Protein AF-0000000076369998 (afdb_homodimer)

InterPro domains:
  IPR001611 Leucine-rich repeat [PF00560] (12-32)
  IPR001611 Leucine-rich repeat [PF13855] (35-92)
  IPR001611 Leucine-rich repeat [PS51450] (81-103)
  IPR001611 Leucine-rich repeat [PS51450] (104-125)
  IPR003591 Leucine-rich repeat, typical subtype [SM00369] (11-32)
  IPR003591 Leucine-rich repeat, typical subtype [SM00369] (33-55)
  IPR003591 Leucine-rich repeat, typical subtype [SM00369] (56-78)
  IPR003591 Leucine-rich repeat, typical subtype [SM00369] (79-99)
  IPR003591 Leucine-rich repeat, typical subtype [SM00369] (102-125)
  IPR003591 Leucine-rich repeat, typical subtype [SM00369] (129-147)
  IPR032675 Leucine-rich repeat domain superfamily [G3DSA:3.80.10.10] (1-90)
  IPR032675 Leucine-rich repeat domain superfamily [G3DSA:3.80.10.10] (91-197)
  IPR050216 Leucine-rich repeat domain-containing protein [PTHR48051] (2-185)

Radius of gyration: 27.86 Å; Cα contacts (8 Å, |Δi|>4): 1119; chains: 2; bounding box: 58×78×45 Å

Nearest PDB structures (foldseek):
  7yjw-assembly1_B  TM=8.479E-01  e=1.375E-09  Leptospira santarosai serovar Shermani str. LT 821
  7txh-assembly2_E  TM=7.231E-01  e=2.814E-10  Homo sapiens
  4u06-assembly1_A  TM=6.374E-01  e=7.719E-12  Leptospira interrogans serovar Copenhageni str. Fiocruz L1-130
  8f7d-assembly1_A  TM=8.277E-01  e=9.226E-09  Mus musculus
  8f79-assembly1_A  TM=8.277E-01  e=9.226E-09  Mus musculus

Solvent-accessible surface area (backbone atoms only — not comparable to full-atom values): 19152 Å² total; per-residue (Å²): 101,62,43,68,56,54,47,53,45,26,58,57,32,30,33,42,36,49,33,63,25,78,41,55,60,55,55,59,67,60,28,61,29,39,47,20,30,33,42,33,44,26,44,29,47,25,45,50,57,44,59,36,57,25,51,23,49,50,24,27,33,41,34,45,26,42,30,46,27,46,58,76,38,76,30,59,24,51,23,56,43,26,28,36,41,34,43,26,37,30,49,28,41,64,63,67,68,41,54,41,56,20,70,50,24,35,40,39,33,47,22,42,27,47,27,34,45,43,56,61,63,45,22,53,26,35,30,31,29,45,32,41,26,40,27,47,37,66,40,48,38,61,36,46,26,57,10,70,48,26,30,35,43,32,48,23,38,21,68,30,53,66,86,39,56,46,51,42,50,31,61,58,37,55,42,35,39,78,42,57,58,65,32,67,56,56,70,72,60,54,66,69,39,73,33,34,67,57,26,48,52,40,28,52,55,52,49,59,68,74,95,102,61,42,68,56,54,47,53,46,26,59,57,32,29,33,42,36,49,34,63,25,80,39,56,62,58,53,59,67,61,28,60,29,40,46,21,29,32,42,32,44,28,44,28,48,26,45,51,56,45,58,35,56,25,52,22,49,48,22,28,34,41,33,44,26,40,29,47,26,47,58,77,39,77,29,58,23,50,24,57,43,25,27,35,40,35,42,26,38,28,48,28,40,63,62,67,69,40,54,40,56,20,70,48,25,37,41,39,33,48,22,41,26,47,27,33,45,43,55,61,63,45,23,54,26,35,30,30,30,44,32,42,26,40,26,46,38,66,42,48,37,60,36,48,28,56,10,72,50,27,30,34,41,32,48,23,37,20,67,30,53,68,84,41,55,45,52,42,50,31,60,57,39,56,42,34,40,78,42,56,58,67,32,67,58,57,71,70,63,54,64,70,39,72,34,32,68,56,26,48,51,40,27,52,56,51,52,58,68,74,96

Sequence (422 aa):
QFPEDVARLAASLRTMDLSNNKLHMLPPVIGSFTALKSLALNSNKLVSLPEELGRLQKLETLQVNSNSLRELPAALGDLSALRSLGLSGNRISDFPLQLCRLRHLAVVDLSRNQIRRIPDEVGQLQAIELNLNQNQISQVSAQICQSERLKVLRLEENCMELSMIPVSILTQSHISLLALEGNLFEMKALQELEGYEQYMERFTATKKKFAQFPEDVARLAASLRTMDLSNNKLHMLPPVIGSFTALKSLALNSNKLVSLPEELGRLQKLETLQVNSNSLRELPAALGDLSALRSLGLSGNRISDFPLQLCRLRHLAVVDLSRNQIRRIPDEVGQLQAIELNLNQNQISQVSAQICQSERLKVLRLEENCMELSMIPVSILTQSHISLLALEGNLFEMKALQELEGYEQYMERFTATKKKFA

Structure (mmCIF, N/CA/C/O backbone):
data_AF-0000000076369998-model_v1
#
loop_
_entity.id
_entity.type
_entity.pdbx_description
1 polymer 'Leucine rich repeat containing 57'
#
loop_
_atom_site.group_PDB
_atom_site.id
_atom_site.type_symbol
_atom_site.label_atom_id
_atom_site.label_alt_id
_atom_site.label_comp_id
_atom_site.label_asym_id
_atom_site.label_entity_id
_atom_site.label_seq_id
_atom_site.pdbx_PDB_ins_code
_atom_site.Cartn_x
_atom_site.Cartn_y
_atom_site.Cartn_z
_atom_site.occupancy
_atom_site.B_iso_or_equiv
_atom_site.auth_seq_id
_atom_site.auth_comp_id
_atom_site.auth_asym_id
_atom_site.auth_atom_id
_atom_site.pdbx_PDB_model_num
ATOM 1 N N . GLN A 1 1 ? 29.281 4.613 3.629 1 42.59 1 GLN A N 1
ATOM 2 C CA . GLN A 1 1 ? 29 4.492 2.201 1 42.59 1 GLN A CA 1
ATOM 3 C C . GLN A 1 1 ? 27.891 3.494 1.943 1 42.59 1 GLN A C 1
ATOM 5 O O . GLN A 1 1 ? 27.797 2.461 2.611 1 42.59 1 GLN A O 1
ATOM 10 N N . PHE A 1 2 ? 26.719 3.924 1.353 1 53.34 2 PHE A N 1
ATOM 11 C CA . PHE A 1 2 ? 25.656 3.004 0.957 1 53.34 2 PHE A CA 1
ATOM 12 C C . PHE A 1 2 ? 26.219 1.871 0.103 1 53.34 2 PHE A C 1
ATOM 14 O O . PHE A 1 2 ? 27.094 2.092 -0.734 1 53.34 2 PHE A O 1
ATOM 21 N N . PRO A 1 3 ? 25.953 0.66 0.613 1 60.53 3 PRO A N 1
ATOM 22 C CA . PRO A 1 3 ? 26.266 -0.292 -0.454 1 60.53 3 PRO A CA 1
ATOM 23 C C . PRO A 1 3 ? 25.797 0.178 -1.826 1 60.53 3 PRO A C 1
ATOM 25 O O . PRO A 1 3 ? 24.75 0.832 -1.933 1 60.53 3 PRO A O 1
ATOM 28 N N . GLU A 1 4 ? 26.734 0.189 -2.746 1 66.44 4 GLU A N 1
ATOM 29 C CA . GLU A 1 4 ? 26.5 0.646 -4.113 1 66.44 4 GLU A CA 1
ATOM 30 C C . GLU A 1 4 ? 25.109 0.232 -4.602 1 66.44 4 GLU A C 1
ATOM 32 O O . GLU A 1 4 ? 24.438 0.996 -5.297 1 66.44 4 GLU A O 1
ATOM 37 N N . ASP A 1 5 ? 24.656 -0.845 -4.062 1 71.88 5 ASP A N 1
ATOM 38 C CA . ASP A 1 5 ? 23.375 -1.383 -4.52 1 71.88 5 ASP A CA 1
ATOM 39 C C . ASP A 1 5 ? 22.219 -0.573 -3.967 1 71.88 5 ASP A C 1
ATOM 41 O O . ASP A 1 5 ? 21.25 -0.288 -4.688 1 71.88 5 ASP A O 1
ATOM 45 N N . VAL A 1 6 ? 22.406 -0.139 -2.779 1 71.06 6 VAL A N 1
ATOM 46 C CA . VAL A 1 6 ? 21.328 0.63 -2.16 1 71.06 6 VAL A CA 1
ATOM 47 C C . VAL A 1 6 ? 21.281 2.031 -2.768 1 71.06 6 VAL A C 1
ATOM 49 O O . VAL A 1 6 ? 20.203 2.58 -2.986 1 71.06 6 VAL A O 1
ATOM 52 N N . ALA A 1 7 ? 22.5 2.457 -3.041 1 72.94 7 ALA A N 1
ATOM 53 C CA . ALA A 1 7 ? 22.578 3.779 -3.658 1 72.94 7 ALA A CA 1
ATOM 54 C C . ALA A 1 7 ? 21.875 3.795 -5.016 1 72.94 7 ALA A C 1
ATOM 56 O O . ALA A 1 7 ? 21.172 4.754 -5.344 1 72.94 7 ALA A O 1
ATOM 57 N N . ARG A 1 8 ? 22.109 2.773 -5.75 1 76.25 8 ARG A N 1
ATOM 58 C CA . ARG A 1 8 ? 21.469 2.672 -7.059 1 76.25 8 ARG A CA 1
ATOM 59 C C . ARG A 1 8 ? 19.953 2.586 -6.918 1 76.25 8 ARG A C 1
ATOM 61 O O . ARG A 1 8 ? 19.219 3.205 -7.688 1 76.25 8 ARG A O 1
ATOM 68 N N . LEU A 1 9 ? 19.562 1.859 -5.973 1 78.62 9 LEU A N 1
ATOM 69 C CA . LEU A 1 9 ? 18.125 1.753 -5.703 1 78.62 9 LEU A CA 1
ATOM 70 C C . LEU A 1 9 ? 17.547 3.107 -5.312 1 78.62 9 LEU A C 1
ATOM 72 O O . LEU A 1 9 ? 16.5 3.51 -5.824 1 78.62 9 LEU A O 1
ATOM 76 N N . ALA A 1 10 ? 18.297 3.742 -4.484 1 80.06 10 ALA A N 1
ATOM 77 C CA . ALA A 1 10 ? 17.859 5.051 -4 1 80.06 10 ALA A CA 1
ATOM 78 C C . ALA A 1 10 ? 17.672 6.023 -5.156 1 80.06 10 ALA A C 1
ATOM 80 O O . ALA A 1 10 ? 16.734 6.82 -5.152 1 80.06 10 ALA A O 1
ATOM 81 N N . ALA A 1 11 ? 18.531 5.887 -6.09 1 82.62 11 ALA A N 1
ATOM 82 C CA . ALA A 1 11 ? 18.5 6.816 -7.219 1 82.62 11 ALA A CA 1
ATOM 83 C C . ALA A 1 11 ? 17.312 6.527 -8.141 1 82.62 11 ALA A C 1
ATOM 85 O O . ALA A 1 11 ? 16.891 7.395 -8.898 1 82.62 11 ALA A O 1
ATOM 86 N N . SER A 1 12 ? 16.766 5.359 -7.996 1 84.88 12 SER A N 1
ATOM 87 C CA . SER A 1 12 ? 15.758 4.973 -8.969 1 84.88 12 SER A CA 1
ATOM 88 C C . SER A 1 12 ? 14.375 4.871 -8.328 1 84.88 12 SER A C 1
ATOM 90 O O . SER A 1 12 ? 13.359 4.824 -9.023 1 84.88 12 SER A O 1
ATOM 92 N N . LEU A 1 13 ? 14.289 4.949 -7.062 1 91 13 LEU A N 1
ATOM 93 C CA . LEU A 1 13 ? 13.023 4.73 -6.375 1 91 13 LEU A CA 1
ATOM 94 C C . LEU A 1 13 ? 12.133 5.965 -6.469 1 91 13 LEU A C 1
ATOM 96 O O . LEU A 1 13 ? 12.547 7.066 -6.117 1 91 13 LEU A O 1
ATOM 100 N N . ARG A 1 14 ? 10.922 5.738 -6.922 1 95.44 14 ARG A N 1
ATOM 101 C CA . ARG A 1 14 ? 9.953 6.82 -7.055 1 95.44 14 ARG A CA 1
ATOM 102 C C . ARG A 1 14 ? 8.914 6.766 -5.938 1 95.44 14 ARG A C 1
ATOM 104 O O . ARG A 1 14 ? 8.391 7.797 -5.516 1 95.44 14 ARG A O 1
ATOM 111 N N . THR A 1 15 ? 8.633 5.586 -5.539 1 96.31 15 THR A N 1
ATOM 112 C CA . THR A 1 15 ? 7.656 5.406 -4.469 1 96.31 15 THR A CA 1
ATOM 113 C C . THR A 1 15 ? 8.203 4.477 -3.391 1 96.31 15 THR A C 1
ATOM 115 O O . THR A 1 15 ? 8.898 3.502 -3.695 1 96.31 15 THR A O 1
ATOM 118 N N . MET A 1 16 ? 7.867 4.754 -2.148 1 93.94 16 MET A N 1
ATOM 119 C CA . MET A 1 16 ? 8.266 3.932 -1.011 1 93.94 16 MET A CA 1
ATOM 120 C C . MET A 1 16 ? 7.215 3.971 0.091 1 93.94 16 ME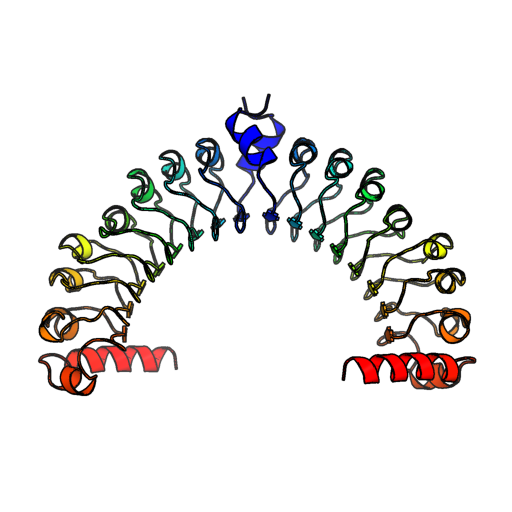T A C 1
ATOM 122 O O . MET A 1 16 ? 6.738 5.043 0.46 1 93.94 16 MET A O 1
ATOM 126 N N . ASP A 1 17 ? 6.809 2.832 0.538 1 96.19 17 ASP A N 1
ATOM 127 C CA . ASP A 1 17 ? 5.875 2.725 1.654 1 96.19 17 ASP A CA 1
ATOM 128 C C . ASP A 1 17 ? 6.469 1.894 2.789 1 96.19 17 ASP A C 1
ATOM 130 O O . ASP A 1 17 ? 6.691 0.69 2.635 1 96.19 17 ASP A O 1
ATOM 134 N N . LEU A 1 18 ? 6.742 2.559 3.871 1 95.31 18 LEU A N 1
ATOM 135 C CA . LEU A 1 18 ? 7.281 1.927 5.07 1 95.31 18 LEU A CA 1
ATOM 136 C C . LEU A 1 18 ? 6.293 2.025 6.227 1 95.31 18 LEU A C 1
ATOM 138 O O . LEU A 1 18 ? 6.695 2.189 7.379 1 95.31 18 LEU A O 1
ATOM 142 N N . SER A 1 19 ? 5.074 1.971 5.902 1 96.62 19 SER A N 1
ATOM 143 C CA . SER A 1 19 ? 4.023 2.053 6.91 1 96.62 19 SER A CA 1
ATOM 144 C C . SER A 1 19 ? 3.951 0.774 7.738 1 96.62 19 SER A C 1
ATOM 146 O O . SER A 1 19 ? 4.441 -0.275 7.316 1 96.62 19 SER A O 1
ATOM 148 N N . ASN A 1 20 ? 3.248 0.887 8.875 1 96.06 20 ASN A N 1
ATOM 149 C CA . ASN A 1 20 ? 2.961 -0.234 9.766 1 96.06 20 ASN A CA 1
ATOM 150 C C . ASN A 1 20 ? 4.238 -0.935 10.219 1 96.06 20 ASN A C 1
ATOM 152 O O . ASN A 1 20 ? 4.34 -2.16 10.141 1 96.06 20 ASN A O 1
ATOM 156 N N . ASN A 1 21 ? 5.098 -0.025 10.555 1 92.94 21 ASN A N 1
ATOM 157 C CA . ASN A 1 21 ? 6.32 -0.489 11.203 1 92.94 21 ASN A CA 1
ATOM 158 C C . ASN A 1 21 ? 6.469 0.102 12.602 1 92.94 21 ASN A C 1
ATOM 160 O O . ASN A 1 21 ? 5.598 0.835 13.07 1 92.94 21 ASN A O 1
ATOM 164 N N . LYS A 1 22 ? 7.195 -0.165 13.445 1 91.56 22 LYS A N 1
ATOM 165 C CA . LYS A 1 22 ? 7.465 0.376 14.781 1 91.56 22 LYS A CA 1
ATOM 166 C C . LYS A 1 22 ? 8.703 1.271 14.766 1 91.56 22 LYS A C 1
ATOM 168 O O . LYS A 1 22 ? 9.539 1.197 15.672 1 91.56 22 LYS A O 1
ATOM 173 N N . LEU A 1 23 ? 8.711 2.082 13.664 1 92.38 23 LEU A N 1
ATOM 174 C CA . LEU A 1 23 ? 9.859 2.967 13.555 1 92.38 23 LEU A CA 1
ATOM 175 C C . LEU A 1 23 ? 9.781 4.102 14.562 1 92.38 23 LEU A C 1
ATOM 177 O O . LEU A 1 23 ? 8.734 4.754 14.688 1 92.38 23 LEU A O 1
ATOM 181 N N . HIS A 1 24 ? 10.82 4.34 15.25 1 92.94 24 HIS A N 1
ATOM 182 C CA . HIS A 1 24 ? 10.875 5.453 16.188 1 92.94 24 HIS A CA 1
ATOM 183 C C . HIS A 1 24 ? 11.508 6.684 15.562 1 92.94 24 HIS A C 1
ATOM 185 O O . HIS A 1 24 ? 11.312 7.805 16.047 1 92.94 24 HIS A O 1
ATOM 191 N N . MET A 1 25 ? 12.258 6.355 14.555 1 91.44 25 MET A N 1
ATOM 192 C CA . MET A 1 25 ? 12.906 7.445 13.836 1 91.44 25 MET A CA 1
ATOM 193 C C . MET A 1 25 ? 13.086 7.094 12.359 1 91.44 25 MET A C 1
ATOM 195 O O . MET A 1 25 ? 13.148 5.914 12.008 1 91.44 25 MET A O 1
ATOM 199 N N . LEU A 1 26 ? 13.086 8.078 11.57 1 92.31 26 LEU A N 1
ATOM 200 C CA . LEU A 1 26 ? 13.461 7.93 10.164 1 92.31 26 LEU A CA 1
ATOM 201 C C . LEU A 1 26 ? 14.922 8.312 9.953 1 92.31 26 LEU A C 1
ATOM 203 O O . LEU A 1 26 ? 15.312 9.453 10.203 1 92.31 26 LEU A O 1
ATOM 207 N N . PRO A 1 27 ? 15.672 7.426 9.469 1 88.25 27 PRO A N 1
ATOM 208 C CA . PRO A 1 27 ? 17.109 7.711 9.32 1 88.25 27 PRO A CA 1
ATOM 209 C C . PRO A 1 27 ? 17.375 8.812 8.297 1 88.25 27 PRO A C 1
ATOM 211 O O . PRO A 1 27 ? 16.688 8.906 7.289 1 88.25 27 PRO A O 1
ATOM 214 N N . PRO A 1 28 ? 18.469 9.617 8.57 1 90.38 28 PRO A N 1
ATOM 215 C CA . PRO A 1 28 ? 18.797 10.727 7.676 1 90.38 28 PRO A CA 1
ATOM 216 C C . PRO A 1 28 ? 19.078 10.266 6.246 1 90.38 28 PRO A C 1
ATOM 218 O O . PRO A 1 28 ? 19.031 11.07 5.312 1 90.38 28 PRO A O 1
ATOM 221 N N . VAL A 1 29 ? 19.312 9 6.07 1 85.69 29 VAL A N 1
ATOM 222 C CA . VAL A 1 29 ? 19.641 8.453 4.766 1 85.69 29 VAL A CA 1
ATOM 223 C C . VAL A 1 29 ? 18.469 8.625 3.812 1 85.69 29 VAL A C 1
ATOM 225 O O . VAL A 1 29 ? 18.625 8.539 2.592 1 85.69 29 VAL A O 1
ATOM 228 N N . ILE A 1 30 ? 17.312 8.875 4.336 1 90.38 30 ILE A N 1
ATOM 229 C CA . ILE A 1 30 ? 16.141 9.07 3.51 1 90.38 30 ILE A CA 1
ATOM 230 C C . ILE A 1 30 ? 16.375 10.203 2.516 1 90.38 30 ILE A C 1
ATOM 232 O O . ILE A 1 30 ? 15.844 10.195 1.405 1 90.38 30 ILE A O 1
ATOM 236 N N . GLY A 1 31 ? 17.25 11.164 2.93 1 91.94 31 GLY A N 1
ATOM 237 C CA . GLY A 1 31 ? 17.562 12.305 2.084 1 91.94 31 GLY A CA 1
ATOM 238 C C . GLY A 1 31 ? 18.297 11.914 0.813 1 91.94 31 GLY A C 1
ATOM 239 O O . GLY A 1 31 ? 18.391 12.719 -0.12 1 91.94 31 GLY A O 1
ATOM 240 N N . SER A 1 32 ? 18.781 10.664 0.739 1 88.44 32 SER A N 1
ATOM 241 C CA . SER A 1 32 ? 19.516 10.195 -0.432 1 88.44 32 SER A CA 1
ATOM 242 C C . SER A 1 32 ? 18.562 9.703 -1.518 1 88.44 32 SER A C 1
ATOM 244 O O . SER A 1 32 ? 18.969 9.484 -2.66 1 88.44 32 SER A O 1
ATOM 246 N N . PHE A 1 33 ? 17.312 9.578 -1.206 1 91 33 PHE A N 1
ATOM 247 C CA . PHE A 1 33 ? 16.328 9.086 -2.164 1 91 33 PHE A CA 1
ATOM 248 C C . PHE A 1 33 ? 15.703 10.242 -2.932 1 91 33 PHE A C 1
ATOM 250 O O . PHE A 1 33 ? 14.492 10.445 -2.863 1 91 33 PHE A O 1
ATOM 257 N N . THR A 1 34 ? 16.531 10.914 -3.666 1 93.56 34 THR A N 1
ATOM 258 C CA . THR A 1 34 ? 16.188 12.203 -4.25 1 93.56 34 THR A CA 1
ATOM 259 C C . THR A 1 34 ? 15.188 12.039 -5.387 1 93.56 34 THR A C 1
ATOM 261 O O . THR A 1 34 ? 14.57 13.016 -5.824 1 93.56 34 THR A O 1
ATOM 264 N N . ALA A 1 35 ? 14.992 10.812 -5.879 1 94.75 35 ALA A N 1
ATOM 265 C CA . ALA A 1 35 ? 14.07 10.578 -6.988 1 94.75 35 ALA A CA 1
ATOM 266 C C . ALA A 1 35 ? 12.664 10.266 -6.477 1 94.75 35 ALA A C 1
ATOM 268 O O . ALA A 1 35 ? 11.719 10.141 -7.262 1 94.75 35 ALA A O 1
ATOM 269 N N . LEU A 1 36 ? 12.438 10.195 -5.184 1 96 36 LEU A N 1
ATOM 270 C CA . LEU A 1 36 ? 11.164 9.797 -4.59 1 96 36 LEU A CA 1
ATOM 271 C C . LEU A 1 36 ? 10.07 10.805 -4.922 1 96 36 LEU A C 1
ATOM 273 O O . LEU A 1 36 ? 10.273 12.016 -4.797 1 96 36 LEU A O 1
ATOM 277 N N . LYS A 1 37 ? 9 10.297 -5.34 1 98.06 37 LYS A N 1
ATOM 278 C CA . LYS A 1 37 ? 7.816 11.109 -5.609 1 98.06 37 LYS A CA 1
ATOM 279 C C . LYS A 1 37 ? 6.746 10.898 -4.543 1 98.06 37 LYS A C 1
ATOM 281 O O . LYS A 1 37 ? 5.922 11.781 -4.293 1 98.06 37 LYS A O 1
ATOM 286 N N . SER A 1 38 ? 6.773 9.719 -3.998 1 98.62 38 SER A N 1
ATOM 287 C CA . SER A 1 38 ? 5.789 9.359 -2.98 1 98.62 38 SER A CA 1
ATOM 288 C C . SER A 1 38 ? 6.434 8.609 -1.825 1 98.62 38 SER A C 1
ATOM 290 O O . SER A 1 38 ? 7.168 7.641 -2.041 1 98.62 38 SER A O 1
ATOM 292 N N . LEU A 1 39 ? 6.172 9.023 -0.578 1 98 39 LEU A N 1
ATOM 293 C CA . LEU A 1 39 ? 6.691 8.391 0.631 1 98 39 LEU A CA 1
ATOM 294 C C . LEU A 1 39 ? 5.586 8.211 1.668 1 98 39 LEU A C 1
ATOM 296 O O . LEU A 1 39 ? 4.895 9.172 2.016 1 98 39 LEU A O 1
ATOM 300 N N . ALA A 1 40 ? 5.383 7.023 2.113 1 98.5 40 ALA A N 1
ATOM 301 C CA . ALA A 1 40 ? 4.406 6.742 3.162 1 98.5 40 ALA A CA 1
ATOM 302 C C . ALA A 1 40 ? 5.082 6.172 4.406 1 98.5 40 ALA A C 1
ATOM 304 O O . ALA A 1 40 ? 5.859 5.219 4.312 1 98.5 40 ALA A O 1
ATOM 305 N N . LEU A 1 41 ? 4.828 6.746 5.52 1 97.75 41 LEU A N 1
ATOM 306 C CA . LEU A 1 41 ? 5.375 6.352 6.812 1 97.75 41 LEU A CA 1
ATOM 307 C C . LEU A 1 41 ? 4.27 6.207 7.852 1 97.75 41 LEU A C 1
ATOM 309 O O . LEU A 1 41 ? 4.496 6.438 9.039 1 97.75 41 LEU A O 1
ATOM 313 N N . ASN A 1 42 ? 3.096 5.844 7.422 1 98.5 42 ASN A N 1
ATOM 314 C CA . ASN A 1 42 ? 1.947 5.789 8.32 1 98.5 42 ASN A CA 1
ATOM 315 C C . ASN A 1 42 ? 2.127 4.723 9.391 1 98.5 42 ASN A C 1
ATOM 317 O O . ASN A 1 42 ? 2.799 3.717 9.172 1 98.5 42 ASN A O 1
ATOM 321 N N . SER A 1 43 ? 1.423 4.938 10.539 1 98.31 43 SER A N 1
ATOM 322 C CA . SER A 1 43 ? 1.271 3.939 11.594 1 98.31 43 SER A CA 1
ATOM 323 C C . SER A 1 43 ? 2.627 3.424 12.062 1 98.31 43 SER A C 1
ATOM 325 O O . SER A 1 43 ? 2.865 2.215 12.086 1 98.31 43 SER A O 1
ATOM 327 N N . ASN A 1 44 ? 3.516 4.352 12.422 1 97.06 44 ASN A N 1
ATOM 328 C CA . ASN A 1 44 ? 4.777 4.105 13.102 1 97.06 44 ASN A CA 1
ATOM 329 C C . ASN A 1 44 ? 4.82 4.789 14.469 1 97.06 44 ASN A C 1
ATOM 331 O O . ASN A 1 44 ? 3.775 5.074 15.055 1 97.06 44 ASN A O 1
ATOM 335 N N . LYS A 1 45 ? 5.965 4.898 15.039 1 96.94 45 LYS A N 1
ATOM 336 C CA . LYS A 1 45 ? 6.141 5.559 16.328 1 96.94 45 LYS A CA 1
ATOM 337 C C . LYS A 1 45 ? 7.066 6.766 16.203 1 96.94 45 LYS A C 1
ATOM 339 O O . LYS A 1 45 ? 7.844 7.055 17.125 1 96.94 45 LYS A O 1
ATOM 344 N N . LEU A 1 46 ? 7.008 7.398 15.047 1 97.31 46 LEU A N 1
ATOM 345 C CA . LEU A 1 46 ? 7.902 8.516 14.773 1 97.31 46 LEU A CA 1
ATOM 346 C C . LEU A 1 46 ? 7.578 9.703 15.68 1 97.31 46 LEU A C 1
ATOM 348 O O . LEU A 1 46 ? 6.41 10.078 15.82 1 97.31 46 LEU A O 1
ATOM 352 N N . VAL A 1 47 ? 8.57 10.312 16.234 1 97.69 47 VAL A N 1
ATOM 353 C CA . VAL A 1 47 ? 8.375 11.477 17.094 1 97.69 47 VAL A CA 1
ATOM 354 C C . VAL A 1 47 ? 8.875 12.727 16.375 1 97.69 47 VAL A C 1
ATOM 356 O O . VAL A 1 47 ? 8.539 13.852 16.75 1 97.69 47 VAL A O 1
ATOM 359 N N . SER A 1 48 ? 9.703 12.477 15.398 1 96.88 48 SER A N 1
ATOM 360 C CA . SER A 1 48 ? 10.242 13.555 14.578 1 96.88 48 SER A CA 1
ATOM 361 C C . SER A 1 48 ? 10.641 13.055 13.188 1 96.88 48 SER A C 1
ATOM 363 O O . SER A 1 48 ? 10.695 11.852 12.953 1 96.88 48 SER A O 1
ATOM 365 N N . LEU A 1 49 ? 10.82 13.984 12.281 1 97.5 49 LEU A N 1
ATOM 366 C CA . LEU A 1 49 ? 11.359 13.703 10.961 1 97.5 49 LEU A CA 1
ATOM 367 C C . LEU A 1 49 ? 12.719 14.367 10.773 1 97.5 49 LEU A C 1
ATOM 369 O O . LEU A 1 49 ? 12.969 15.445 11.32 1 97.5 49 LEU A O 1
ATOM 373 N N . PRO A 1 50 ? 13.578 13.734 10.07 1 95.88 50 PRO A N 1
ATOM 374 C CA . PRO A 1 50 ? 14.914 14.312 9.898 1 95.88 50 PRO A CA 1
ATOM 375 C C . PRO A 1 50 ? 14.93 15.5 8.945 1 95.88 50 PRO A C 1
ATOM 377 O O . PRO A 1 50 ? 14.094 15.586 8.039 1 95.88 50 PRO A O 1
ATOM 380 N N . GLU A 1 51 ? 15.922 16.406 9.148 1 97.75 51 GLU A N 1
ATOM 381 C CA . GLU A 1 51 ? 16.062 17.578 8.297 1 97.75 51 GLU A CA 1
ATOM 382 C C . GLU A 1 51 ? 16.406 17.188 6.859 1 97.75 51 GLU A C 1
ATOM 384 O O . GLU A 1 51 ? 16.094 17.906 5.918 1 97.75 51 GLU A O 1
ATOM 389 N N . GLU A 1 52 ? 17 16.016 6.672 1 96.19 52 GLU A N 1
ATOM 390 C CA . GLU A 1 52 ? 17.406 15.523 5.363 1 96.19 52 GLU A CA 1
ATOM 391 C C . GLU A 1 52 ? 16.188 15.258 4.473 1 96.19 52 GLU A C 1
ATOM 393 O O . GLU A 1 52 ? 16.328 15.117 3.254 1 96.19 52 GLU A O 1
ATOM 398 N N . LEU A 1 53 ? 14.992 15.195 5.039 1 97 53 LEU A N 1
ATOM 399 C CA . LEU A 1 53 ? 13.758 15.055 4.273 1 97 53 LEU A CA 1
ATOM 400 C C . LEU A 1 53 ? 13.609 16.188 3.268 1 97 53 LEU A C 1
ATOM 402 O O . LEU A 1 53 ? 13.07 15.992 2.176 1 97 53 LEU A O 1
ATOM 406 N N . GLY A 1 54 ? 14.102 17.359 3.609 1 97.5 54 GLY A N 1
ATOM 407 C CA . GLY A 1 54 ? 14.008 18.531 2.764 1 97.5 54 GLY A CA 1
ATOM 408 C C . GLY A 1 54 ? 14.758 18.391 1.451 1 97.5 54 GLY A C 1
ATOM 409 O O . GLY A 1 54 ? 14.547 19.172 0.522 1 97.5 54 GLY A O 1
ATOM 410 N N . ARG A 1 55 ? 15.609 17.344 1.344 1 96.31 55 ARG A N 1
ATOM 411 C CA . ARG A 1 55 ? 16.406 17.109 0.142 1 96.31 55 ARG A CA 1
ATOM 412 C C . ARG A 1 55 ? 15.57 16.422 -0.938 1 96.31 55 ARG A C 1
ATOM 414 O O . ARG A 1 55 ? 15.984 16.359 -2.096 1 96.31 55 ARG A O 1
ATOM 421 N N . LEU A 1 56 ? 14.391 15.961 -0.611 1 97.12 56 LEU A N 1
ATOM 422 C CA . LEU A 1 56 ? 13.555 15.234 -1.555 1 97.12 56 LEU A CA 1
ATOM 423 C C . LEU A 1 56 ? 12.758 16.188 -2.43 1 97.12 56 LEU A C 1
ATOM 425 O O . LEU A 1 56 ? 11.523 16.234 -2.354 1 97.12 56 LEU A O 1
ATOM 429 N N . GLN A 1 57 ? 13.43 16.797 -3.371 1 97.12 57 GLN A N 1
ATOM 430 C CA . GLN A 1 57 ? 12.891 17.906 -4.152 1 97.12 57 GLN A CA 1
ATOM 431 C C . GLN A 1 57 ? 11.828 17.422 -5.137 1 97.12 57 GLN A C 1
ATOM 433 O O . GLN A 1 57 ? 11.039 18.219 -5.645 1 97.12 57 GLN A O 1
ATOM 438 N N . LYS A 1 58 ? 11.812 16.125 -5.426 1 97.56 58 LYS A N 1
ATOM 439 C CA . LYS A 1 58 ? 10.844 15.586 -6.375 1 97.56 58 LYS A CA 1
ATOM 440 C C . LYS A 1 58 ? 9.625 15.008 -5.652 1 97.56 58 LYS A C 1
ATOM 442 O O . LYS A 1 58 ? 8.672 14.555 -6.289 1 97.56 58 LYS A O 1
ATOM 447 N N . LEU A 1 59 ? 9.562 15.031 -4.344 1 98.44 59 LEU A N 1
ATOM 448 C CA . LEU A 1 59 ? 8.508 14.414 -3.549 1 98.44 59 LEU A CA 1
ATOM 449 C C . LEU A 1 59 ? 7.18 15.141 -3.744 1 98.44 59 LEU A C 1
ATOM 451 O O . LEU A 1 59 ? 7.09 16.344 -3.5 1 98.44 59 LEU A O 1
ATOM 455 N N . GLU A 1 60 ? 6.184 14.398 -4.141 1 98.81 60 GLU A N 1
ATOM 456 C CA . GLU A 1 60 ? 4.867 14.961 -4.418 1 98.81 60 GLU A CA 1
ATOM 457 C C . GLU A 1 60 ? 3.865 14.602 -3.326 1 98.81 60 GLU A C 1
ATOM 459 O O . GLU A 1 60 ? 2.924 15.352 -3.066 1 98.81 60 GLU A O 1
ATOM 464 N N . THR A 1 61 ? 4.043 13.445 -2.775 1 98.88 61 THR A N 1
ATOM 465 C CA . THR A 1 61 ? 3.127 12.969 -1.747 1 98.88 61 THR A CA 1
ATOM 466 C C . THR A 1 61 ? 3.895 12.469 -0.526 1 98.88 61 THR A C 1
ATOM 468 O O . THR A 1 61 ? 4.812 11.656 -0.653 1 98.88 61 THR A O 1
ATOM 471 N N . LEU A 1 62 ? 3.518 12.93 0.673 1 98.81 62 LEU A N 1
ATOM 472 C CA . LEU A 1 62 ? 4.078 12.492 1.946 1 98.81 62 LEU A CA 1
ATOM 473 C C . LEU A 1 62 ? 2.975 12.125 2.934 1 98.81 62 LEU A C 1
ATOM 475 O O . LEU A 1 62 ? 2.131 12.969 3.26 1 98.81 62 LEU A O 1
ATOM 479 N N . GLN A 1 63 ? 2.934 10.883 3.307 1 98.88 63 GLN A N 1
ATOM 480 C CA . GLN A 1 63 ? 1.938 10.414 4.27 1 98.88 63 GLN A CA 1
ATOM 481 C C . GLN A 1 63 ? 2.598 9.961 5.566 1 98.88 63 GLN A C 1
ATOM 483 O O . GLN A 1 63 ? 3.32 8.961 5.582 1 98.88 63 GLN A O 1
ATOM 488 N N . VAL A 1 64 ? 2.393 10.648 6.641 1 98.75 64 VAL A N 1
ATOM 489 C CA . VAL A 1 64 ? 2.963 10.328 7.945 1 98.75 64 VAL A CA 1
ATOM 490 C C . VAL A 1 64 ? 1.854 10.281 8.992 1 98.75 64 VAL A C 1
ATOM 492 O O . VAL A 1 64 ? 2.004 10.828 10.094 1 98.75 64 VAL A O 1
ATOM 495 N N . ASN A 1 65 ? 0.742 9.688 8.672 1 98.88 65 ASN A N 1
ATOM 496 C CA . ASN A 1 65 ? -0.405 9.625 9.578 1 98.88 65 ASN A CA 1
ATOM 497 C C . ASN A 1 65 ? -0.176 8.633 10.703 1 98.88 65 ASN A C 1
ATOM 499 O O . ASN A 1 65 ? 0.556 7.652 10.539 1 98.88 65 ASN A O 1
ATOM 503 N N . SER A 1 66 ? -0.869 8.859 11.812 1 98.75 66 SER A N 1
ATOM 504 C CA . SER A 1 66 ? -0.894 7.934 12.938 1 98.75 66 SER A CA 1
ATOM 505 C C . SER A 1 66 ? 0.512 7.664 13.461 1 98.75 66 SER A C 1
ATOM 507 O O . SER A 1 66 ? 0.924 6.508 13.578 1 98.75 66 SER A O 1
ATOM 509 N N . ASN A 1 67 ? 1.255 8.734 13.766 1 98.56 67 ASN A N 1
ATOM 510 C CA . ASN A 1 67 ? 2.533 8.719 14.469 1 98.56 67 ASN A CA 1
ATOM 511 C C . ASN A 1 67 ? 2.479 9.547 15.75 1 98.56 67 ASN A C 1
ATOM 513 O O . ASN A 1 67 ? 1.419 9.68 16.359 1 98.56 67 ASN A O 1
ATOM 517 N N . SER A 1 68 ? 3.604 9.953 16.234 1 98.56 68 SER A N 1
ATOM 518 C CA . SER A 1 68 ? 3.643 10.727 17.469 1 98.56 68 SER A CA 1
ATOM 519 C C . SER A 1 68 ? 4.395 12.039 17.281 1 98.56 68 SER A C 1
ATOM 521 O O . SER A 1 68 ? 5.117 12.492 18.172 1 98.56 68 SER A O 1
ATOM 523 N N . LEU A 1 69 ? 4.27 12.586 16.141 1 98.62 69 LEU A N 1
ATOM 524 C CA . LEU A 1 69 ? 4.98 13.82 15.836 1 98.62 69 LEU A CA 1
ATOM 525 C C . LEU A 1 69 ? 4.457 14.977 16.688 1 98.62 69 LEU A C 1
ATOM 527 O O . LEU A 1 69 ? 3.246 15.141 16.828 1 98.62 69 LEU A O 1
ATOM 531 N N . ARG A 1 70 ? 5.32 15.758 17.188 1 97.62 70 ARG A N 1
ATOM 532 C CA . ARG A 1 70 ? 4.941 16.969 17.922 1 97.62 70 ARG A CA 1
ATOM 533 C C . ARG A 1 70 ? 5.223 18.219 17.094 1 97.62 70 ARG A C 1
ATOM 535 O O . ARG A 1 70 ? 4.578 19.25 17.281 1 97.62 70 ARG A O 1
ATOM 542 N N . GLU A 1 71 ? 6.223 18.062 16.297 1 96.56 71 GLU A N 1
ATOM 543 C CA . GLU A 1 71 ? 6.609 19.156 15.414 1 96.56 71 GLU A CA 1
ATO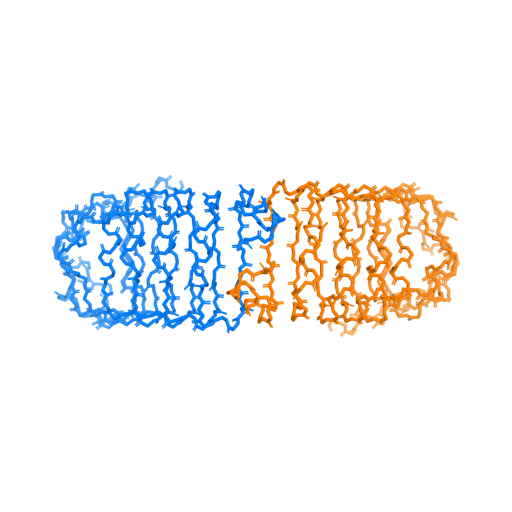M 544 C C . GLU A 1 71 ? 7.156 18.625 14.086 1 96.56 71 GLU A C 1
ATOM 546 O O . GLU A 1 71 ? 7.48 17.453 13.969 1 96.56 71 GLU A O 1
ATOM 551 N N . LEU A 1 72 ? 7.242 19.531 13.125 1 97.75 72 LEU A N 1
ATOM 552 C CA . LEU A 1 72 ? 7.824 19.203 11.828 1 97.75 72 LEU A CA 1
ATOM 553 C C . LEU A 1 72 ? 9.188 19.859 11.656 1 97.75 72 LEU A C 1
ATOM 555 O O . LEU A 1 72 ? 9.422 20.953 12.188 1 97.75 72 LEU A O 1
ATOM 559 N N . PRO A 1 73 ? 10.055 19.188 10.938 1 97.38 73 PRO A N 1
ATOM 560 C CA . PRO A 1 73 ? 11.344 19.828 10.68 1 97.38 73 PRO A CA 1
ATOM 561 C C . PRO A 1 73 ? 11.211 21.078 9.789 1 97.38 73 PRO A C 1
ATOM 563 O O . PRO A 1 73 ? 10.305 21.141 8.953 1 97.38 73 PRO A O 1
ATOM 566 N N . ALA A 1 74 ? 12.141 22.016 10 1 97.56 74 ALA A N 1
ATOM 567 C CA . ALA A 1 74 ? 12.125 23.234 9.203 1 97.56 74 ALA A CA 1
ATOM 568 C C . ALA A 1 74 ? 12.258 22.922 7.711 1 97.56 74 ALA A C 1
ATOM 570 O O . ALA A 1 74 ? 11.641 23.594 6.875 1 97.56 74 ALA A O 1
ATOM 571 N N . ALA A 1 75 ? 12.953 21.859 7.426 1 97.69 75 ALA A N 1
ATOM 572 C CA . ALA A 1 75 ? 13.289 21.5 6.055 1 97.69 75 ALA A CA 1
ATOM 573 C C . ALA A 1 75 ? 12.055 21.016 5.297 1 97.69 75 ALA A C 1
ATOM 575 O O . ALA A 1 75 ? 12.07 20.906 4.07 1 97.69 75 ALA A O 1
ATOM 576 N N . LEU A 1 76 ? 10.977 20.703 5.977 1 98 76 LEU A N 1
ATOM 577 C CA . LEU A 1 76 ? 9.75 20.281 5.305 1 98 76 LEU A CA 1
ATOM 578 C C . LEU A 1 76 ? 9.258 21.359 4.344 1 98 76 LEU A C 1
ATOM 580 O O . LEU A 1 76 ? 8.727 21.047 3.275 1 98 76 LEU A O 1
ATOM 584 N N . GLY A 1 77 ? 9.453 22.609 4.754 1 97.81 77 GLY A N 1
ATOM 585 C CA . GLY A 1 77 ? 9.047 23.734 3.936 1 97.81 77 GLY A CA 1
ATOM 586 C C . GLY A 1 77 ? 9.82 23.844 2.633 1 97.81 77 GLY A C 1
ATOM 587 O O . GLY A 1 77 ? 9.461 24.625 1.755 1 97.81 77 GLY A O 1
ATOM 588 N N . ASP A 1 78 ? 10.859 23.031 2.49 1 97.56 78 ASP A N 1
ATOM 589 C CA . ASP A 1 78 ? 11.711 23.078 1.301 1 97.56 78 ASP A CA 1
ATOM 590 C C . ASP A 1 78 ? 11.195 22.109 0.232 1 97.56 78 ASP A C 1
ATOM 592 O O . ASP A 1 78 ? 11.703 22.094 -0.893 1 97.56 78 ASP A O 1
ATOM 596 N N . LEU A 1 79 ? 10.219 21.328 0.527 1 98.06 79 LEU A N 1
ATOM 597 C CA . LEU A 1 79 ? 9.703 20.344 -0.418 1 98.06 79 LEU A CA 1
ATOM 598 C C . LEU A 1 79 ? 8.828 21 -1.474 1 98.06 79 LEU A C 1
ATOM 600 O O . LEU A 1 79 ? 7.598 20.906 -1.421 1 98.06 79 LEU A O 1
ATOM 604 N N . SER A 1 80 ? 9.484 21.516 -2.475 1 95.38 80 SER A N 1
ATOM 605 C CA . SER A 1 80 ? 8.875 22.438 -3.436 1 95.38 80 SER A CA 1
ATOM 606 C C . SER A 1 80 ? 7.875 21.703 -4.332 1 95.38 80 SER A C 1
ATOM 608 O O . SER A 1 80 ? 6.988 22.344 -4.914 1 95.38 80 SER A O 1
ATOM 610 N N . ALA A 1 81 ? 7.965 20.406 -4.461 1 98.19 81 ALA A N 1
ATOM 611 C CA . ALA A 1 81 ? 7.098 19.672 -5.375 1 98.19 81 ALA A CA 1
ATOM 612 C C . ALA A 1 81 ? 5.918 19.047 -4.629 1 98.19 81 ALA A C 1
ATOM 614 O O . ALA A 1 81 ? 5.035 18.453 -5.242 1 98.19 81 ALA A O 1
ATOM 615 N N . LEU A 1 82 ? 5.828 19.172 -3.34 1 98.56 82 LEU A N 1
ATOM 616 C CA . LEU A 1 82 ? 4.848 18.484 -2.506 1 98.56 82 LEU A CA 1
ATOM 617 C C . LEU A 1 82 ? 3.434 18.953 -2.83 1 98.56 82 LEU A C 1
ATOM 619 O O . LEU A 1 82 ? 3.158 20.156 -2.836 1 98.56 82 LEU A O 1
ATOM 623 N N . ARG A 1 83 ? 2.582 18.016 -3.096 1 98.69 83 ARG A N 1
ATOM 624 C CA . ARG A 1 83 ? 1.198 18.297 -3.471 1 98.69 83 ARG A CA 1
ATOM 625 C C . ARG A 1 83 ? 0.231 17.812 -2.4 1 98.69 83 ARG A C 1
ATOM 627 O O . ARG A 1 83 ? -0.822 18.406 -2.182 1 98.69 83 ARG A O 1
ATOM 634 N N . SER A 1 84 ? 0.579 16.719 -1.802 1 98.88 84 SER A N 1
ATOM 635 C CA . SER A 1 84 ? -0.279 16.109 -0.799 1 98.88 84 SER A CA 1
ATOM 636 C C . SER A 1 84 ? 0.505 15.758 0.462 1 98.88 84 SER A C 1
ATOM 638 O O . SER A 1 84 ? 1.548 15.102 0.391 1 98.88 84 SER A O 1
ATOM 640 N N . LEU A 1 85 ? -0.042 16.219 1.627 1 98.81 85 LEU A N 1
ATOM 641 C CA . LEU A 1 85 ? 0.607 15.992 2.914 1 98.81 85 LEU A CA 1
ATOM 642 C C . LEU A 1 85 ? -0.388 15.453 3.938 1 98.81 85 LEU A C 1
ATOM 644 O O . LEU A 1 85 ? -1.395 16.109 4.23 1 98.81 85 LEU A O 1
ATOM 648 N N . GLY A 1 86 ? -0.141 14.266 4.414 1 98.94 86 GLY A N 1
ATOM 649 C CA . GLY A 1 86 ? -0.947 13.672 5.469 1 98.94 86 GLY A CA 1
ATOM 650 C C . GLY A 1 86 ? -0.249 13.648 6.816 1 98.94 86 GLY A C 1
ATOM 651 O O . GLY A 1 86 ? 0.806 13.031 6.965 1 98.94 86 GLY A O 1
ATOM 652 N N . LEU A 1 87 ? -0.787 14.266 7.781 1 98.81 87 LEU A N 1
ATOM 653 C CA . LEU A 1 87 ? -0.23 14.367 9.125 1 98.81 87 LEU A CA 1
ATOM 654 C C . LEU A 1 87 ? -1.292 14.062 10.18 1 98.81 87 LEU A C 1
ATOM 656 O O . LEU A 1 87 ? -1.164 14.484 11.328 1 98.81 87 LEU A O 1
ATOM 660 N N . SER A 1 88 ? -2.363 13.383 9.742 1 98.94 88 SER A N 1
ATOM 661 C CA . SER A 1 88 ? -3.475 13.094 10.641 1 98.94 88 SER A CA 1
ATOM 662 C C . SER A 1 88 ? -3.045 12.164 11.773 1 98.94 88 SER A C 1
ATOM 664 O O . SER A 1 88 ? -2.252 11.242 11.555 1 98.94 88 SER A O 1
ATOM 666 N N . GLY A 1 89 ? -3.635 12.289 12.906 1 98.81 89 GLY A N 1
ATOM 667 C CA . GLY A 1 89 ? -3.424 11.391 14.023 1 98.81 89 GLY A CA 1
ATOM 668 C C . GLY A 1 89 ? -2.025 11.477 14.609 1 98.81 89 GLY A C 1
ATOM 669 O O . GLY A 1 89 ? -1.373 10.453 14.82 1 98.81 89 GLY A O 1
ATOM 670 N N . ASN A 1 90 ? -1.467 12.68 14.797 1 98.75 90 ASN A N 1
ATOM 671 C CA . ASN A 1 90 ? -0.216 12.953 15.5 1 98.75 90 ASN A CA 1
ATOM 672 C C . ASN A 1 90 ? -0.448 13.781 16.75 1 98.75 90 ASN A C 1
ATOM 674 O O . ASN A 1 90 ? -1.53 13.742 17.344 1 98.75 90 ASN A O 1
ATOM 678 N N . ARG A 1 91 ? 0.595 14.398 17.281 1 98.56 91 ARG A N 1
ATOM 679 C CA . ARG A 1 91 ? 0.486 15.172 18.5 1 98.56 91 ARG A CA 1
ATOM 680 C C . ARG A 1 91 ? 0.899 16.625 18.281 1 98.56 91 ARG A C 1
ATOM 682 O O . ARG A 1 91 ? 1.547 17.234 19.125 1 98.56 91 ARG A O 1
ATOM 689 N N . ILE A 1 92 ? 0.616 17.078 17.172 1 98.56 92 ILE A N 1
ATOM 690 C CA . ILE A 1 92 ? 1.013 18.438 16.797 1 98.56 92 ILE A CA 1
ATOM 691 C C . ILE A 1 92 ? 0.132 19.453 17.516 1 98.56 92 ILE A C 1
ATOM 693 O O . ILE A 1 92 ? -1.097 19.375 17.453 1 98.56 92 ILE A O 1
ATOM 697 N N . SER A 1 93 ? 0.74 20.359 18.172 1 97.75 93 SER A N 1
ATOM 698 C CA . SER A 1 93 ? -0.022 21.312 18.969 1 97.75 93 SER A CA 1
ATOM 699 C C . SER A 1 93 ? -0.049 22.688 18.312 1 97.75 93 SER A C 1
ATOM 701 O O . SER A 1 93 ? -0.999 23.453 18.484 1 97.75 93 SER A O 1
ATOM 703 N N . ASP A 1 94 ? 1.092 22.984 17.656 1 97.81 94 ASP A N 1
ATOM 704 C CA . ASP A 1 94 ? 1.175 24.25 16.938 1 97.81 94 ASP A CA 1
ATOM 705 C C . ASP A 1 94 ? 0.952 24.062 15.438 1 97.81 94 ASP A C 1
ATOM 707 O O . ASP A 1 94 ? 1.44 23.094 14.852 1 97.81 94 ASP A O 1
ATOM 711 N N . PHE A 1 95 ? 0.254 25 14.891 1 98.25 95 PHE A N 1
ATOM 712 C CA . PHE A 1 95 ? 0.102 24.984 13.445 1 98.25 95 PHE A CA 1
ATOM 713 C C . PHE A 1 95 ? 1.461 25.031 12.758 1 98.25 95 PHE A C 1
ATOM 715 O O . PHE A 1 95 ? 2.262 25.938 13.016 1 98.25 95 PHE A O 1
ATOM 722 N N . PRO A 1 96 ? 1.712 24.094 11.859 1 97.94 96 PRO A N 1
ATOM 723 C CA . PRO A 1 96 ? 3.039 24.047 11.242 1 97.94 96 PRO A CA 1
ATOM 724 C C . PRO A 1 96 ? 3.252 25.156 10.219 1 97.94 96 PRO A C 1
ATOM 726 O O . PRO A 1 96 ? 2.693 25.109 9.117 1 97.94 96 PRO A O 1
ATOM 729 N N . LEU A 1 97 ? 4.113 26.109 10.5 1 97.94 97 LEU A N 1
ATOM 730 C CA . LEU A 1 97 ? 4.328 27.266 9.641 1 97.94 97 LEU A CA 1
ATOM 731 C C . LEU A 1 97 ? 5.074 26.875 8.367 1 97.94 97 LEU A C 1
ATOM 733 O O . LEU A 1 97 ? 5.074 27.609 7.387 1 97.94 97 LEU A O 1
ATOM 737 N N . GLN A 1 98 ? 5.73 25.703 8.414 1 97.38 98 GLN A N 1
ATOM 738 C CA . GLN A 1 98 ? 6.426 25.172 7.246 1 97.38 98 GLN A CA 1
ATOM 739 C C . GLN A 1 98 ? 5.48 25.031 6.055 1 97.38 98 GLN A C 1
ATOM 741 O O . GLN A 1 98 ? 5.906 25.141 4.902 1 97.38 98 GLN A O 1
ATOM 746 N N . LEU A 1 99 ? 4.27 24.859 6.277 1 98 99 LEU A N 1
ATOM 747 C CA . LEU A 1 99 ? 3.264 24.656 5.238 1 98 99 LEU A CA 1
ATOM 748 C C . LEU A 1 99 ? 3.137 25.906 4.363 1 98 99 LEU A C 1
ATOM 750 O O . LEU A 1 99 ? 2.82 25.812 3.178 1 98 99 LEU A O 1
ATOM 754 N N . CYS A 1 100 ? 3.375 27.062 4.969 1 97.31 100 CYS A N 1
ATOM 755 C CA . CYS A 1 100 ? 3.189 28.328 4.277 1 97.31 100 CYS A CA 1
ATOM 756 C C . CYS A 1 100 ? 4.297 28.562 3.258 1 97.31 100 CYS A C 1
ATOM 758 O O . CYS A 1 100 ? 4.203 29.469 2.432 1 97.31 100 CYS A O 1
ATOM 760 N N . ARG A 1 101 ? 5.266 27.703 3.275 1 97 101 ARG A N 1
ATOM 761 C CA . ARG A 1 101 ? 6.371 27.797 2.326 1 97 101 ARG A CA 1
ATOM 762 C C . ARG A 1 101 ? 6.164 26.859 1.148 1 97 101 ARG A C 1
ATOM 764 O O . ARG A 1 101 ? 6.934 26.875 0.185 1 97 101 ARG A O 1
ATOM 771 N N . LEU A 1 102 ? 5.211 26.016 1.189 1 97.62 102 LEU A N 1
ATOM 772 C CA . LEU A 1 102 ? 4.945 25.031 0.152 1 97.62 102 LEU A CA 1
ATOM 773 C C . LEU A 1 102 ? 4.008 25.594 -0.911 1 97.62 102 LEU A C 1
ATOM 775 O O . LEU A 1 102 ? 2.809 25.734 -0.667 1 97.62 102 LEU A O 1
ATOM 779 N N . ARG A 1 103 ? 4.5 25.781 -2.076 1 95.12 103 ARG A N 1
ATOM 780 C CA . ARG A 1 103 ? 3.785 26.547 -3.094 1 95.12 103 ARG A CA 1
ATOM 781 C C . ARG A 1 103 ? 2.855 25.656 -3.902 1 95.12 103 ARG A C 1
ATOM 783 O O . ARG A 1 103 ? 1.87 26.125 -4.473 1 95.12 103 ARG A O 1
ATOM 790 N N . HIS A 1 104 ? 3.09 24.406 -3.967 1 97.19 104 HIS A N 1
ATOM 791 C CA . HIS A 1 104 ? 2.326 23.531 -4.844 1 97.19 104 HIS A CA 1
ATOM 792 C C . HIS A 1 104 ? 1.379 22.641 -4.047 1 97.19 104 HIS A C 1
ATOM 794 O O . HIS A 1 104 ? 0.735 21.75 -4.605 1 97.19 104 HIS A O 1
ATOM 800 N N . LEU A 1 105 ? 1.284 22.859 -2.824 1 97.25 105 LEU A N 1
ATOM 801 C CA . LEU A 1 105 ? 0.494 22.016 -1.928 1 97.25 105 LEU A CA 1
ATOM 802 C C . LEU A 1 105 ? -0.985 22.078 -2.291 1 97.25 105 LEU A C 1
ATOM 804 O O . LEU A 1 105 ? -1.551 23.172 -2.436 1 97.25 105 LEU A O 1
ATOM 808 N N . ALA A 1 106 ? -1.572 20.906 -2.549 1 98.5 106 ALA A N 1
ATOM 809 C CA . ALA A 1 106 ? -2.994 20.828 -2.875 1 98.5 106 ALA A CA 1
ATOM 810 C C . ALA A 1 106 ? -3.814 20.438 -1.65 1 98.5 106 ALA A C 1
ATOM 812 O O . ALA A 1 106 ? -4.789 21.109 -1.307 1 98.5 106 ALA A O 1
ATOM 813 N N . VAL A 1 107 ? -3.395 19.359 -0.983 1 98.62 107 VAL A N 1
ATOM 814 C CA . VAL A 1 107 ? -4.164 18.828 0.135 1 98.62 107 VAL A CA 1
ATOM 815 C C . VAL A 1 107 ? -3.262 18.688 1.358 1 98.62 107 VAL A C 1
ATOM 817 O O . VAL A 1 107 ? -2.162 18.125 1.264 1 98.62 107 VAL A O 1
ATOM 820 N N . VAL A 1 108 ? -3.729 19.188 2.502 1 98.62 108 VAL A N 1
ATOM 821 C CA . VAL A 1 108 ? -3.082 19 3.797 1 98.62 108 VAL A CA 1
ATOM 822 C C . VAL A 1 108 ? -4.09 18.438 4.801 1 98.62 108 VAL A C 1
ATOM 824 O O . VAL A 1 108 ? -5.168 19.016 4.988 1 98.62 108 VAL A O 1
ATOM 827 N N . ASP A 1 109 ? -3.773 17.406 5.387 1 98.88 109 ASP A N 1
ATOM 828 C CA . ASP A 1 109 ? -4.621 16.812 6.414 1 98.88 109 ASP A CA 1
ATOM 829 C C . ASP A 1 109 ? -3.938 16.859 7.777 1 98.88 109 ASP A C 1
ATOM 831 O O . ASP A 1 109 ? -3.023 16.078 8.047 1 98.88 109 ASP A O 1
ATOM 835 N N . LEU A 1 110 ? -4.379 17.688 8.633 1 98.81 110 LEU A N 1
ATOM 836 C CA . LEU A 1 110 ? -3.885 17.859 9.992 1 98.81 110 LEU A CA 1
ATOM 837 C C . LEU A 1 110 ? -4.93 17.406 11.008 1 98.81 110 LEU A C 1
ATOM 839 O O . LEU A 1 110 ? -4.902 17.828 12.164 1 98.81 110 LEU A O 1
ATOM 843 N N . SER A 1 111 ? -5.855 16.594 10.531 1 98.88 111 SER A N 1
ATOM 844 C CA . SER A 1 111 ? -6.93 16.172 11.422 1 98.88 111 SER A CA 1
ATOM 845 C C . SER A 1 111 ? -6.395 15.336 12.57 1 98.88 111 SER A C 1
ATOM 847 O O . SER A 1 111 ? -5.273 14.82 12.508 1 98.88 111 SER A O 1
ATOM 849 N N . ARG A 1 112 ? -7.164 15.211 13.664 1 98.81 112 ARG A N 1
ATOM 850 C CA . ARG A 1 112 ? -6.871 14.391 14.836 1 98.81 112 ARG A CA 1
ATOM 851 C C . ARG A 1 112 ? -5.508 14.742 15.422 1 98.81 112 ARG A C 1
ATOM 853 O O . ARG A 1 112 ? -4.684 13.852 15.664 1 98.81 112 ARG A O 1
ATOM 860 N N . ASN A 1 113 ? -5.176 15.992 15.57 1 98.75 113 ASN A N 1
ATOM 861 C CA . ASN A 1 113 ? -4.035 16.516 16.297 1 98.75 113 ASN A CA 1
ATOM 862 C C . ASN A 1 113 ? -4.473 17.359 17.5 1 98.75 113 ASN A C 1
ATOM 864 O O . ASN A 1 113 ? -5.562 17.156 18.031 1 98.75 113 ASN A O 1
ATOM 868 N N . GLN A 1 114 ? -3.553 18.188 18.016 1 98.44 114 GLN A N 1
ATOM 869 C CA . GLN A 1 114 ? -3.854 19 19.188 1 98.44 114 GLN A CA 1
ATOM 870 C C . GLN A 1 114 ? -3.693 20.484 18.906 1 98.44 114 GLN A C 1
ATOM 872 O O . GLN A 1 114 ? -3.225 21.25 19.75 1 98.44 114 GLN A O 1
ATOM 877 N N . ILE A 1 115 ? -3.965 20.812 17.75 1 98.5 115 ILE A N 1
ATOM 878 C CA . ILE A 1 115 ? -3.777 22.203 17.344 1 98.5 115 ILE A CA 1
ATOM 879 C C . ILE A 1 115 ? -4.836 23.078 17.984 1 98.5 115 ILE A C 1
ATOM 881 O O . ILE A 1 115 ? -6.016 22.734 18.016 1 98.5 115 ILE A O 1
ATOM 885 N N . ARG A 1 116 ? -4.453 24.219 18.453 1 97.31 116 ARG A N 1
ATOM 886 C CA . ARG A 1 116 ? -5.363 25.062 19.219 1 97.31 116 ARG A CA 1
ATOM 887 C C . ARG A 1 116 ? -5.641 26.375 18.469 1 97.31 116 ARG A C 1
ATOM 889 O O . ARG A 1 116 ? -6.672 27.016 18.688 1 97.31 116 ARG A O 1
ATOM 896 N N . ARG A 1 117 ? -4.695 26.734 17.656 1 97.19 117 ARG A N 1
ATOM 897 C CA . ARG A 1 117 ? -4.852 28.031 17 1 97.19 117 ARG A CA 1
ATOM 898 C C . ARG A 1 117 ? -4.375 27.953 15.555 1 97.19 117 ARG A C 1
ATOM 900 O O . ARG A 1 117 ? -3.414 27.25 15.242 1 97.19 117 ARG A O 1
ATOM 907 N N . ILE A 1 118 ? -5.047 28.688 14.711 1 98 118 ILE A N 1
ATOM 908 C CA . ILE A 1 118 ? -4.59 28.969 13.359 1 98 118 ILE A CA 1
ATOM 909 C C . ILE A 1 118 ? -3.998 30.375 13.305 1 98 118 ILE A C 1
ATOM 911 O O . ILE A 1 118 ? -4.723 31.375 13.438 1 98 118 ILE A O 1
ATOM 915 N N . PRO A 1 119 ? -2.771 30.438 13.016 1 97.88 119 PRO A N 1
ATOM 916 C CA . PRO A 1 119 ? -2.098 31.734 13.148 1 97.88 119 PRO A CA 1
ATOM 917 C C . PRO A 1 119 ? -2.252 32.625 11.906 1 97.88 119 PRO A C 1
ATOM 919 O O . PRO A 1 119 ? -2.812 32.156 10.898 1 97.88 119 PRO A O 1
ATOM 922 N N . ASP A 1 120 ? -1.696 33.875 12.016 1 98.12 120 ASP A N 1
ATOM 923 C CA . ASP A 1 120 ? -1.828 34.875 10.953 1 98.12 120 ASP A CA 1
ATOM 924 C C . ASP A 1 120 ? -1.109 34.406 9.688 1 98.12 120 ASP A C 1
ATOM 926 O O . ASP A 1 120 ? -1.534 34.719 8.57 1 98.12 120 ASP A O 1
ATOM 930 N N . GLU A 1 121 ? -0.155 33.625 9.875 1 97.56 121 GLU A N 1
ATOM 931 C CA . GLU A 1 121 ? 0.685 33.188 8.766 1 97.56 121 GLU A CA 1
ATOM 932 C C . GLU A 1 121 ? -0.106 32.312 7.789 1 97.56 121 GLU A C 1
ATOM 934 O O . GLU A 1 121 ? 0.311 32.125 6.645 1 97.56 121 GLU A O 1
ATOM 939 N N . VAL A 1 122 ? -1.263 31.812 8.219 1 97.62 122 VAL A N 1
ATOM 940 C CA . VAL A 1 122 ? -2.098 30.969 7.375 1 97.62 122 VAL A CA 1
ATOM 941 C C . VAL A 1 122 ? -2.48 31.719 6.105 1 97.62 122 VAL A C 1
ATOM 943 O O . VAL A 1 122 ? -2.822 31.109 5.09 1 97.62 122 VAL A O 1
ATOM 946 N N . GLY A 1 123 ? -2.451 33.031 6.188 1 97.44 123 GLY A N 1
ATOM 947 C CA . GLY A 1 123 ? -2.744 33.844 5.023 1 97.44 123 GLY A CA 1
ATOM 948 C C . GLY A 1 123 ? -1.813 33.594 3.854 1 97.44 123 GLY A C 1
ATOM 949 O O . GLY A 1 123 ? -2.164 33.844 2.701 1 97.44 123 GLY A O 1
ATOM 950 N N . GLN A 1 124 ? -0.655 33.031 4.145 1 97.19 124 GLN A N 1
ATOM 951 C CA . GLN A 1 124 ? 0.353 32.75 3.125 1 97.19 124 GLN A CA 1
ATOM 952 C C . GLN A 1 124 ? 0.22 31.312 2.596 1 97.19 124 GLN A C 1
ATOM 954 O O . GLN A 1 124 ? 0.946 30.922 1.683 1 97.19 124 GLN A O 1
ATOM 959 N N . LEU A 1 125 ? -0.663 30.547 3.158 1 97.62 125 LEU A N 1
ATOM 960 C CA . LEU A 1 125 ? -0.854 29.156 2.746 1 97.62 125 LEU A CA 1
ATOM 961 C C . LEU A 1 125 ? -1.333 29.078 1.301 1 97.62 125 LEU A C 1
ATOM 963 O O . LEU A 1 125 ? -2.215 29.844 0.894 1 97.62 125 LEU A O 1
ATOM 967 N N . GLN A 1 126 ? -0.778 28.203 0.51 1 97.06 126 GLN A N 1
ATOM 968 C CA . GLN A 1 126 ? -1.141 28.047 -0.896 1 97.06 126 GLN A CA 1
ATOM 969 C C . GLN A 1 126 ? -1.839 26.719 -1.144 1 97.06 126 GLN A C 1
ATOM 971 O O . GLN A 1 126 ? -1.894 26.234 -2.279 1 97.06 126 GLN A O 1
ATOM 976 N N . ALA A 1 127 ? -2.355 26.078 -0.122 1 97.94 127 ALA A N 1
ATOM 977 C CA . ALA A 1 127 ? -3.053 24.797 -0.248 1 97.94 127 ALA A CA 1
ATOM 978 C C . ALA A 1 127 ? -4.473 25 -0.773 1 97.94 127 ALA A C 1
ATOM 980 O O . ALA A 1 127 ? -5.086 26.047 -0.543 1 97.94 127 ALA A O 1
ATOM 981 N N . ILE A 1 128 ? -4.969 24.016 -1.46 1 98.38 128 ILE A N 1
ATOM 982 C CA . ILE A 1 128 ? -6.336 24.031 -1.972 1 98.38 128 ILE A CA 1
ATOM 983 C C . ILE A 1 128 ? -7.297 23.531 -0.895 1 98.38 128 ILE A C 1
ATOM 985 O O . ILE A 1 128 ? -8.391 24.062 -0.729 1 98.38 128 ILE A O 1
ATOM 989 N N . GLU A 1 129 ? -6.926 22.5 -0.2 1 98.75 129 GLU A N 1
ATOM 990 C CA . GLU A 1 129 ? -7.734 21.922 0.869 1 98.75 129 GLU A CA 1
ATOM 991 C C . GLU A 1 129 ? -6.945 21.844 2.174 1 98.75 129 GLU A C 1
ATOM 993 O O . GLU A 1 129 ? -5.812 21.359 2.188 1 98.75 129 GLU A O 1
ATOM 998 N N . LEU A 1 130 ? -7.578 22.281 3.266 1 98.69 130 LEU A N 1
ATOM 999 C CA . LEU A 1 130 ? -7.023 22.219 4.609 1 98.69 130 LEU A CA 1
ATOM 1000 C C . LEU A 1 130 ? -7.984 21.516 5.562 1 98.69 130 LEU A C 1
ATOM 1002 O O . LEU A 1 130 ? -9.102 21.984 5.777 1 98.69 130 LEU A O 1
ATOM 1006 N N . ASN A 1 131 ? -7.535 20.422 6.066 1 98.88 131 ASN A N 1
ATOM 1007 C CA . ASN A 1 131 ? -8.352 19.641 6.996 1 98.88 131 ASN A CA 1
ATOM 1008 C C . ASN A 1 131 ? -7.816 19.734 8.422 1 98.88 131 ASN A C 1
ATOM 1010 O O . ASN A 1 131 ? -6.719 19.266 8.711 1 98.88 131 ASN A O 1
ATOM 1014 N N . LEU A 1 132 ? -8.562 20.297 9.305 1 98.75 132 LEU A N 1
ATOM 1015 C CA . LEU A 1 132 ? -8.211 20.438 10.711 1 98.75 132 LEU A CA 1
ATOM 1016 C C . LEU A 1 132 ? -9.273 19.812 11.609 1 98.75 132 LEU A C 1
ATOM 1018 O O . LEU A 1 132 ? -9.461 20.25 12.75 1 98.75 132 LEU A O 1
ATOM 1022 N N . ASN A 1 133 ? -9.953 18.828 11.047 1 98.75 133 ASN A N 1
ATOM 1023 C CA . ASN A 1 133 ? -10.961 18.141 11.844 1 98.75 133 ASN A CA 1
ATOM 1024 C C . ASN A 1 133 ? -10.367 17.547 13.109 1 98.75 133 ASN A C 1
ATOM 1026 O O . ASN A 1 133 ? -9.188 17.172 13.133 1 98.75 133 ASN A O 1
ATOM 1030 N N . GLN A 1 134 ? -11.164 17.453 14.148 1 98.62 134 GLN A N 1
ATOM 1031 C CA . GLN A 1 134 ? -10.82 16.75 15.375 1 98.62 134 GLN A CA 1
ATOM 1032 C C . GLN A 1 134 ? -9.516 17.266 15.969 1 98.62 134 GLN A C 1
ATOM 1034 O O . GLN A 1 134 ? -8.609 16.484 16.266 1 98.62 134 GLN A O 1
ATOM 1039 N N . ASN A 1 135 ? -9.391 18.562 16.094 1 98.44 135 ASN A N 1
ATOM 1040 C CA . ASN A 1 135 ? -8.398 19.266 16.891 1 98.44 135 ASN A CA 1
ATOM 1041 C C . ASN A 1 135 ? -9.047 20.016 18.062 1 98.44 135 ASN A C 1
ATOM 1043 O O . ASN A 1 135 ? -10.094 19.609 18.562 1 98.44 135 ASN A O 1
ATOM 1047 N N . GLN A 1 136 ? -8.398 20.969 18.609 1 96.69 136 GLN A N 1
ATOM 1048 C CA . GLN A 1 136 ? -8.93 21.812 19.688 1 96.69 136 GLN A CA 1
ATOM 1049 C C . GLN A 1 136 ? -8.836 23.297 19.312 1 96.69 136 GLN A C 1
ATOM 1051 O O . GLN A 1 136 ? -8.391 24.109 20.125 1 96.69 136 GLN A O 1
ATOM 1056 N N . ILE A 1 137 ? -9.273 23.562 18.203 1 97.31 137 ILE A N 1
ATOM 1057 C CA . ILE A 1 137 ? -9.078 24.906 17.672 1 97.31 137 ILE A CA 1
ATOM 1058 C C . ILE A 1 137 ? -9.977 25.891 18.422 1 97.31 137 ILE A C 1
ATOM 1060 O O . ILE A 1 137 ? -11.195 25.719 18.453 1 97.31 137 ILE A O 1
ATOM 1064 N N . SER A 1 138 ? -9.445 26.875 18.953 1 94.25 138 SER A N 1
ATOM 1065 C CA . SER A 1 138 ? -10.188 27.891 19.688 1 94.25 138 SER A CA 1
ATOM 1066 C C . SER A 1 138 ? -9.984 29.281 19.078 1 94.25 138 SER A C 1
ATOM 1068 O O . SER A 1 138 ? -10.711 30.219 19.406 1 94.25 138 SER A O 1
ATOM 1070 N N . GLN A 1 139 ? -9.023 29.359 18.25 1 95 139 GLN A N 1
ATOM 1071 C CA . GLN A 1 139 ? -8.758 30.625 17.578 1 95 139 GLN A CA 1
ATOM 1072 C C . GLN A 1 139 ? -8.445 30.406 16.094 1 95 139 GLN A C 1
ATOM 1074 O O . GLN A 1 139 ? -7.59 29.578 15.758 1 95 139 GLN A O 1
ATOM 1079 N N . VAL A 1 140 ? -9.148 31.203 15.266 1 96.88 140 VAL A N 1
ATOM 1080 C CA . VAL A 1 140 ? -8.891 31.188 13.828 1 96.88 140 VAL A CA 1
ATOM 1081 C C . VAL A 1 140 ? -8.555 32.594 13.344 1 96.88 140 VAL A C 1
ATOM 1083 O O . VAL A 1 140 ? -9.359 33.5 13.484 1 96.88 140 VAL A O 1
ATOM 1086 N N . SER A 1 141 ? -7.402 32.719 12.797 1 97.44 141 SER A N 1
ATOM 1087 C CA . SER A 1 141 ? -6.996 34.031 12.305 1 97.44 141 SER A CA 1
ATOM 1088 C C . SER A 1 141 ? -7.875 34.469 11.141 1 97.44 141 SER A C 1
ATOM 1090 O O . SER A 1 141 ? -8.203 33.656 10.266 1 97.44 141 SER A O 1
ATOM 1092 N N . ALA A 1 142 ? -8.141 35.75 11.094 1 96.81 142 ALA A N 1
ATOM 1093 C CA . ALA A 1 142 ? -8.898 36.344 9.992 1 96.81 142 ALA A CA 1
ATOM 1094 C C . ALA A 1 142 ? -8.07 36.344 8.711 1 96.81 142 ALA A C 1
ATOM 1096 O O . ALA A 1 142 ? -8.617 36.469 7.609 1 96.81 142 ALA A O 1
ATOM 1097 N N . GLN A 1 143 ? -6.785 36.188 8.852 1 97.31 143 GLN A N 1
ATOM 1098 C CA . GLN A 1 143 ? -5.891 36.219 7.699 1 97.31 143 GLN A CA 1
ATOM 1099 C C . GLN A 1 143 ? -6.09 35 6.801 1 97.31 143 GLN A C 1
ATOM 1101 O O . GLN A 1 143 ? -5.574 34.969 5.684 1 97.31 143 GLN A O 1
ATOM 1106 N N . ILE A 1 144 ? -6.871 34.062 7.262 1 96.19 144 ILE A N 1
ATOM 1107 C CA . ILE A 1 144 ? -7.125 32.844 6.477 1 96.19 144 ILE A CA 1
ATOM 1108 C C . ILE A 1 144 ? -7.801 33.219 5.164 1 96.19 144 ILE A C 1
ATOM 1110 O O . ILE A 1 144 ? -7.66 32.531 4.16 1 96.19 144 ILE A O 1
ATOM 1114 N N . CYS A 1 145 ? -8.516 34.375 5.141 1 95.31 145 CYS A N 1
ATOM 1115 C CA . CYS A 1 145 ? -9.203 34.844 3.943 1 95.31 145 CYS A CA 1
ATOM 1116 C C . CYS A 1 145 ? -8.195 35.281 2.881 1 95.31 145 CYS A C 1
ATOM 1118 O O . CYS A 1 145 ? -8.547 35.406 1.707 1 95.31 145 CYS A O 1
ATOM 1120 N N . GLN A 1 146 ? -6.973 35.469 3.301 1 96.56 146 GLN A N 1
ATOM 1121 C CA . GLN A 1 146 ? -5.934 35.938 2.381 1 96.56 146 GLN A CA 1
ATOM 1122 C C . GLN A 1 146 ? -5.301 34.75 1.64 1 96.56 146 GLN A C 1
ATOM 1124 O O . GLN A 1 146 ? -4.508 34.938 0.717 1 96.56 146 GLN A O 1
ATOM 1129 N N . SER A 1 147 ? -5.582 33.562 2.088 1 96.69 147 SER A N 1
ATOM 1130 C CA . SER A 1 147 ? -5.121 32.375 1.357 1 96.69 147 SER A CA 1
ATOM 1131 C C . SER A 1 147 ? -5.887 32.219 0.049 1 96.69 147 SER A C 1
ATOM 1133 O O . SER A 1 147 ? -6.934 31.562 0.015 1 96.69 147 SER A O 1
ATOM 1135 N N . GLU A 1 148 ? -5.352 32.625 -1.002 1 94.56 148 GLU A N 1
ATOM 113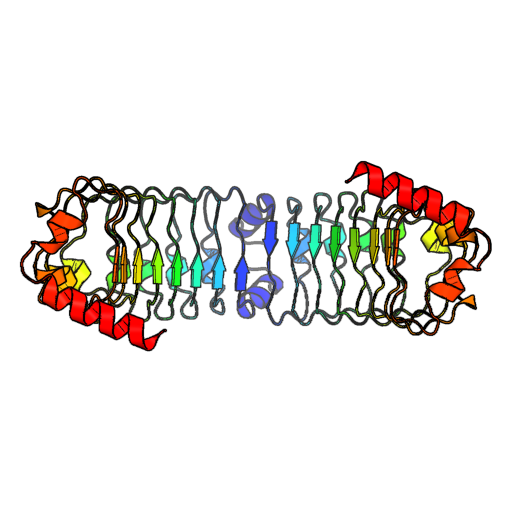6 C CA . GLU A 1 148 ? -6.055 32.812 -2.268 1 94.56 148 GLU A CA 1
ATOM 1137 C C . GLU A 1 148 ? -6.406 31.469 -2.906 1 94.56 148 GLU A C 1
ATOM 1139 O O . GLU A 1 148 ? -7.406 31.359 -3.619 1 94.56 148 GLU A O 1
ATOM 1144 N N . ARG A 1 149 ? -5.68 30.516 -2.609 1 96.88 149 ARG A N 1
ATOM 1145 C CA . ARG A 1 149 ? -5.887 29.234 -3.287 1 96.88 149 ARG A CA 1
ATOM 1146 C C . ARG A 1 149 ? -6.801 28.328 -2.475 1 96.88 149 ARG A C 1
ATOM 1148 O O . ARG A 1 149 ? -7.285 27.312 -2.98 1 96.88 149 ARG A O 1
ATOM 1155 N N . LEU A 1 150 ? -7.047 28.594 -1.256 1 98 150 LEU A N 1
ATOM 1156 C CA . LEU A 1 150 ? -7.793 27.734 -0.352 1 98 150 LEU A CA 1
ATOM 1157 C C . LEU A 1 150 ? -9.266 27.688 -0.745 1 98 150 LEU A C 1
ATOM 1159 O O . LEU A 1 150 ? -9.953 28.703 -0.744 1 98 150 LEU A O 1
ATOM 1163 N N . LYS A 1 151 ? -9.734 26.531 -1.064 1 97.81 151 LYS A N 1
ATOM 1164 C CA . LYS A 1 151 ? -11.117 26.344 -1.497 1 97.81 151 LYS A CA 1
ATOM 1165 C C . LYS A 1 151 ? -11.906 25.531 -0.476 1 97.81 151 LYS A C 1
ATOM 1167 O O . LYS A 1 151 ? -13.102 25.75 -0.291 1 97.81 151 LYS A O 1
ATOM 1172 N N . VAL A 1 152 ? -11.227 24.594 0.162 1 98.44 152 VAL A N 1
ATOM 1173 C CA . VAL A 1 152 ? -11.891 23.703 1.096 1 98.44 152 VAL A CA 1
ATOM 1174 C C . VAL A 1 152 ? -11.258 23.828 2.48 1 98.44 152 VAL A C 1
ATOM 1176 O O . VAL A 1 152 ? -10.047 23.625 2.641 1 98.44 152 VAL A O 1
ATOM 1179 N N . LEU A 1 153 ? -12.094 24.156 3.475 1 98.31 153 LEU A N 1
ATOM 1180 C CA . LEU A 1 153 ? -11.672 24.25 4.871 1 98.31 153 LEU A CA 1
ATOM 1181 C C . LEU A 1 153 ? -12.562 23.391 5.766 1 98.31 153 LEU A C 1
ATOM 1183 O O . LEU A 1 153 ? -13.781 23.578 5.805 1 98.31 153 LEU A O 1
ATOM 1187 N N . ARG A 1 154 ? -11.914 22.438 6.43 1 98.69 154 ARG A N 1
ATOM 1188 C CA . ARG A 1 154 ? -12.648 21.562 7.332 1 98.69 154 ARG A CA 1
ATOM 1189 C C . ARG A 1 154 ? -12.242 21.797 8.781 1 98.69 154 ARG A C 1
ATOM 1191 O O . ARG A 1 154 ? -11.062 21.672 9.125 1 98.69 154 ARG A O 1
ATOM 1198 N N . LEU A 1 155 ? -13.18 22.141 9.578 1 98.25 155 LEU A N 1
ATOM 1199 C CA . LEU A 1 155 ? -12.984 22.422 11 1 98.25 155 LEU A CA 1
ATOM 1200 C C . LEU A 1 155 ? -13.984 21.672 11.859 1 98.25 155 LEU A C 1
ATOM 1202 O O . LEU A 1 155 ? -14.445 22.172 12.875 1 98.25 155 LEU A O 1
ATOM 1206 N N . GLU A 1 156 ? -14.312 20.5 11.43 1 98.25 156 GLU A N 1
ATOM 1207 C CA . GLU A 1 156 ? -15.305 19.719 12.148 1 98.25 156 GLU A CA 1
ATOM 1208 C C . GLU A 1 156 ? -14.758 19.219 13.477 1 98.25 156 GLU A C 1
ATOM 1210 O O . GLU A 1 156 ? -13.562 18.953 13.602 1 98.25 156 GLU A O 1
ATOM 1215 N N . GLU A 1 157 ? -15.586 19.125 14.508 1 98 157 GLU A N 1
ATOM 1216 C CA . GLU A 1 157 ? -15.297 18.516 15.805 1 98 157 GLU A CA 1
ATOM 1217 C C . GLU A 1 157 ? -14.094 19.188 16.469 1 98 157 GLU A C 1
ATOM 1219 O O . GLU A 1 157 ? -13.156 18.5 16.891 1 98 157 GLU A O 1
ATOM 1224 N N . ASN A 1 158 ? -14.156 20.516 16.703 1 97.75 158 ASN A N 1
ATOM 1225 C CA . ASN A 1 158 ? -13.109 21.266 17.391 1 97.75 158 ASN A CA 1
ATOM 1226 C C . ASN A 1 158 ? -13.633 21.938 18.656 1 97.75 158 ASN A C 1
ATOM 1228 O O . ASN A 1 158 ? -12.914 22.703 19.297 1 97.75 158 ASN A O 1
ATOM 1232 N N . CYS A 1 159 ? -14.938 21.734 18.969 1 95.81 159 CYS A N 1
ATOM 1233 C CA . CYS A 1 159 ? -15.594 22.359 20.109 1 95.81 159 CYS A CA 1
ATOM 1234 C C . CYS A 1 159 ? -15.508 23.875 20.031 1 95.81 159 CYS A C 1
ATOM 1236 O O . CYS A 1 159 ? -15.266 24.547 21.047 1 95.81 159 CYS A O 1
ATOM 1238 N N . MET A 1 160 ? -15.656 24.375 18.906 1 94.88 160 MET A N 1
ATOM 1239 C CA . MET A 1 160 ? -15.539 25.828 18.703 1 94.88 160 MET A CA 1
ATOM 1240 C C . MET A 1 160 ? -16.875 26.516 18.938 1 94.88 160 MET A C 1
ATOM 1242 O O . MET A 1 160 ? -17.922 25.953 18.656 1 94.88 160 MET A O 1
ATOM 1246 N N . GLU A 1 161 ? -16.766 27.734 19.453 1 95 161 GLU A N 1
ATOM 1247 C CA . GLU A 1 161 ? -17.922 28.625 19.469 1 95 161 GLU A CA 1
ATOM 1248 C C . GLU A 1 161 ? -18.078 29.344 18.125 1 95 161 GLU A C 1
ATOM 1250 O O . GLU A 1 161 ? -17.094 29.547 17.406 1 95 161 GLU A O 1
ATOM 1255 N N . LEU A 1 162 ? -19.266 29.719 17.812 1 94.31 162 LEU A N 1
ATOM 1256 C CA . LEU A 1 162 ? -19.547 30.391 16.547 1 94.31 162 LEU A CA 1
ATOM 1257 C C . LEU A 1 162 ? -18.734 31.656 16.406 1 94.31 162 LEU A C 1
ATOM 1259 O O . LEU A 1 162 ? -18.281 31.984 15.297 1 94.31 162 LEU A O 1
ATOM 1263 N N . SER A 1 163 ? -18.516 32.312 17.484 1 93.5 163 SER A N 1
ATOM 1264 C CA . SER A 1 163 ? -17.828 33.594 17.484 1 93.5 163 SER A CA 1
ATOM 1265 C C . SER A 1 163 ? -16.359 33.438 17.078 1 93.5 163 SER A C 1
ATOM 1267 O O . SER A 1 163 ? -15.695 34.406 16.766 1 93.5 163 SER A O 1
ATOM 1269 N N . MET A 1 164 ? -15.906 32.25 17.109 1 92.06 164 MET A N 1
ATOM 1270 C CA . MET A 1 164 ? -14.508 31.984 16.781 1 92.06 164 MET A CA 1
ATOM 1271 C C . MET A 1 164 ? -14.312 31.906 15.273 1 92.06 164 MET A C 1
ATOM 1273 O O . MET A 1 164 ? -13.18 31.922 14.789 1 92.06 164 MET A O 1
ATOM 1277 N N . ILE A 1 165 ? -15.312 31.859 14.539 1 93.56 165 ILE A N 1
ATOM 1278 C CA . ILE A 1 165 ? -15.242 31.812 13.078 1 93.56 165 ILE A CA 1
ATOM 1279 C C . ILE A 1 165 ? -15.219 33.25 12.531 1 93.56 165 ILE A C 1
ATOM 1281 O O . ILE A 1 165 ? -16.219 33.969 12.594 1 93.56 165 ILE A O 1
ATOM 1285 N N . PRO A 1 166 ? -14.102 33.594 11.953 1 94.81 166 PRO A N 1
ATOM 1286 C CA . PRO A 1 166 ? -14.055 34.969 11.414 1 94.81 166 PRO A CA 1
ATOM 1287 C C . PRO A 1 166 ? -15.062 35.188 10.289 1 94.81 166 PRO A C 1
ATOM 1289 O O . PRO A 1 166 ? -15.164 34.375 9.367 1 94.81 166 PRO A O 1
ATOM 1292 N N . VAL A 1 167 ? -15.648 36.281 10.266 1 94.75 167 VAL A N 1
ATOM 1293 C CA . VAL A 1 167 ? -16.672 36.625 9.289 1 94.75 167 VAL A CA 1
ATOM 1294 C C . VAL A 1 167 ? -16.047 36.75 7.902 1 94.75 167 VAL A C 1
ATOM 1296 O O . VAL A 1 167 ? -16.688 36.469 6.891 1 94.75 167 VAL A O 1
ATOM 1299 N N . SER A 1 168 ? -14.836 37.156 7.922 1 95.12 168 SER A N 1
ATOM 1300 C CA . SER A 1 168 ? -14.109 37.344 6.672 1 95.12 168 SER A CA 1
ATOM 1301 C C . SER A 1 168 ? -14.07 36.062 5.852 1 95.12 168 SER A C 1
ATOM 1303 O O . SER A 1 168 ? -13.977 36.094 4.625 1 95.12 168 SER A O 1
ATOM 1305 N N . ILE A 1 169 ? -14.125 34.906 6.477 1 95.56 169 ILE A N 1
ATOM 1306 C CA . ILE A 1 169 ? -14.164 33.625 5.781 1 95.56 169 ILE A CA 1
ATOM 1307 C C . ILE A 1 169 ? -15.398 33.562 4.891 1 95.56 169 ILE A C 1
ATOM 1309 O O . ILE A 1 169 ? -15.336 33.031 3.775 1 95.56 169 ILE A O 1
ATOM 1313 N N . LEU A 1 170 ? -16.453 34.125 5.375 1 95.69 170 LEU A N 1
ATOM 1314 C CA . LEU A 1 170 ? -17.734 34.125 4.664 1 95.69 170 LEU A CA 1
ATOM 1315 C C . LEU A 1 170 ? -17.797 35.219 3.635 1 95.69 170 LEU A C 1
ATOM 1317 O O . LEU A 1 170 ? -18.328 35.031 2.535 1 95.69 170 LEU A O 1
ATOM 1321 N N . THR A 1 171 ? -17.172 36.312 3.924 1 95.31 171 THR A N 1
ATOM 1322 C CA . THR A 1 171 ? -17.422 37.531 3.135 1 95.31 171 THR A CA 1
ATOM 1323 C C . THR A 1 171 ? -16.281 37.75 2.137 1 95.31 171 THR A C 1
ATOM 1325 O O . THR A 1 171 ? -16.516 38.219 1.028 1 95.31 171 THR A O 1
ATOM 1328 N N . GLN A 1 172 ? -15.094 37.438 2.498 1 92.88 172 GLN A N 1
ATOM 1329 C CA . GLN A 1 172 ? -13.922 37.938 1.761 1 92.88 172 GLN A CA 1
ATOM 1330 C C . GLN A 1 172 ? -12.969 36.781 1.446 1 92.88 172 GLN A C 1
ATOM 1332 O O . GLN A 1 172 ? -11.75 36.969 1.415 1 92.88 172 GLN A O 1
ATOM 1337 N N . SER A 1 173 ? -13.328 35.594 1.31 1 94.38 173 SER A N 1
ATOM 1338 C CA . SER A 1 173 ? -12.414 34.5 1.034 1 94.38 173 SER A CA 1
ATOM 1339 C C . SER A 1 173 ? -12.789 33.781 -0.259 1 94.38 173 SER A C 1
ATOM 1341 O O . SER A 1 173 ? -13.727 34.188 -0.949 1 94.38 173 SER A O 1
ATOM 1343 N N . HIS A 1 174 ? -11.969 32.844 -0.665 1 95.38 174 HIS A N 1
ATOM 1344 C CA . HIS A 1 174 ? -12.227 32.031 -1.839 1 95.38 174 HIS A CA 1
ATOM 1345 C C . HIS A 1 174 ? -12.734 30.641 -1.44 1 95.38 174 HIS A C 1
ATOM 1347 O O . HIS A 1 174 ? -12.891 29.75 -2.291 1 95.38 174 HIS A O 1
ATOM 1353 N N . ILE A 1 175 ? -13.016 30.484 -0.178 1 97.12 175 ILE A N 1
ATOM 1354 C CA . ILE A 1 175 ? -13.422 29.188 0.36 1 97.12 175 ILE A CA 1
ATOM 1355 C C . ILE A 1 175 ? -14.844 28.859 -0.102 1 97.12 175 ILE A C 1
ATOM 1357 O O . ILE A 1 175 ? -15.781 29.609 0.185 1 97.12 175 ILE A O 1
ATOM 1361 N N . SER A 1 176 ? -14.992 27.797 -0.764 1 97.06 176 SER A N 1
ATOM 1362 C CA . SER A 1 176 ? -16.281 27.406 -1.313 1 97.06 176 SER A CA 1
ATOM 1363 C C . SER A 1 176 ? -16.891 26.234 -0.529 1 97.06 176 SER A C 1
ATOM 1365 O O . SER A 1 176 ? -18.078 25.969 -0.633 1 97.06 176 SER A O 1
ATOM 1367 N N . LEU A 1 177 ? -16.078 25.547 0.189 1 97.5 177 LEU A N 1
ATOM 1368 C CA . LEU A 1 177 ? -16.578 24.5 1.059 1 97.5 177 LEU A CA 1
ATOM 1369 C C . LEU A 1 177 ? -16.031 24.656 2.477 1 97.5 177 LEU A C 1
ATOM 1371 O O . LEU A 1 177 ? -14.828 24.531 2.705 1 97.5 177 LEU A O 1
ATOM 1375 N N . LEU A 1 178 ? -16.938 24.922 3.307 1 96.56 178 LEU A N 1
ATOM 1376 C CA . LEU A 1 178 ? -16.641 25.094 4.727 1 96.56 178 LEU A CA 1
ATOM 1377 C C . LEU A 1 178 ? -17.359 24.031 5.555 1 96.56 178 LEU A C 1
ATOM 1379 O O . LEU A 1 178 ? -18.594 24.031 5.613 1 96.56 178 LEU A O 1
ATOM 1383 N N . ALA A 1 179 ? -16.594 23.109 6.156 1 97.31 179 ALA A N 1
ATOM 1384 C CA . ALA A 1 179 ? -17.188 22.062 6.98 1 97.31 179 ALA A CA 1
ATOM 1385 C C . ALA A 1 179 ? -17.016 22.359 8.469 1 97.31 179 ALA A C 1
ATOM 1387 O O . ALA A 1 179 ? -15.883 22.438 8.953 1 97.31 179 ALA A O 1
ATOM 1388 N N . LEU A 1 180 ? -18.141 22.438 9.242 1 96.81 180 LEU A N 1
ATOM 1389 C CA . LEU A 1 180 ? -18.078 22.906 10.617 1 96.81 180 LEU A CA 1
ATOM 1390 C C . LEU A 1 180 ? -18.906 22.031 11.547 1 96.81 180 LEU A C 1
ATOM 1392 O O . LEU A 1 180 ? -19.156 22.391 12.695 1 96.81 180 LEU A O 1
ATOM 1396 N N . GLU A 1 181 ? -19.281 20.875 11.07 1 96.38 181 GLU A N 1
ATOM 1397 C CA . GLU A 1 181 ? -20.141 20.016 11.875 1 96.38 181 GLU A CA 1
ATOM 1398 C C . GLU A 1 181 ? -19.453 19.578 13.156 1 96.38 181 GLU A C 1
ATOM 1400 O O . GLU A 1 181 ? -18.234 19.406 13.188 1 96.38 181 GLU A O 1
ATOM 1405 N N . GLY A 1 182 ? -20.234 19.391 14.258 1 95.75 182 GLY A N 1
ATOM 1406 C CA . GLY A 1 182 ? -19.719 18.859 15.508 1 95.75 182 GLY A CA 1
ATOM 1407 C C . GLY A 1 182 ? -19.078 19.906 16.391 1 95.75 182 GLY A C 1
ATOM 1408 O O . GLY A 1 182 ? -18.25 19.594 17.234 1 95.75 182 GLY A O 1
ATOM 1409 N N . ASN A 1 183 ? -19.344 21.141 16.156 1 96.25 183 ASN A N 1
ATOM 1410 C CA . ASN A 1 183 ? -18.891 22.219 17.031 1 96.25 183 ASN A CA 1
ATOM 1411 C C . ASN A 1 183 ? -20 22.656 17.969 1 96.25 183 ASN A C 1
ATOM 1413 O O . ASN A 1 183 ? -21.031 22 18.094 1 96.25 183 ASN A O 1
ATOM 1417 N N . LEU A 1 184 ? -19.75 23.734 18.812 1 95.62 184 LEU A N 1
ATOM 1418 C CA . LEU A 1 184 ? -20.641 24.109 19.906 1 95.62 184 LEU A CA 1
ATOM 1419 C C . LEU A 1 184 ? -21.766 25.016 19.406 1 95.62 184 LEU A C 1
ATOM 1421 O O . LEU A 1 184 ? -22.203 25.922 20.125 1 95.62 184 LEU A O 1
ATOM 1425 N N . PHE A 1 185 ? -22.125 24.906 18.219 1 94.56 185 PHE A N 1
ATOM 1426 C CA . PHE A 1 185 ? -23.25 25.656 17.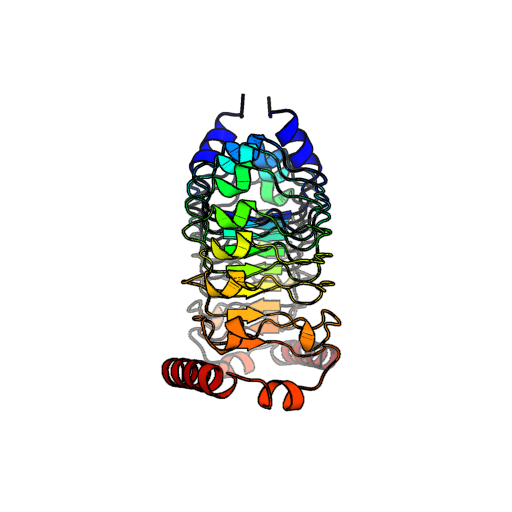641 1 94.56 185 PHE A CA 1
ATOM 1427 C C . PHE A 1 185 ? -23.938 24.828 16.562 1 94.56 185 PHE A C 1
ATOM 1429 O O . PHE A 1 185 ? -23.359 23.875 16.047 1 94.56 185 PHE A O 1
ATOM 1436 N N . GLU A 1 186 ? -25.109 25.156 16.203 1 93.88 186 GLU A N 1
ATOM 1437 C CA . GLU A 1 186 ? -25.844 24.531 15.109 1 93.88 186 GLU A CA 1
ATOM 1438 C C . GLU A 1 186 ? -25.625 25.25 13.789 1 93.88 186 GLU A C 1
ATOM 1440 O O . GLU A 1 186 ? -25.438 26.469 13.766 1 93.88 186 GLU A O 1
ATOM 1445 N N . MET A 1 187 ? -25.734 24.562 12.773 1 91.44 187 MET A N 1
ATOM 1446 C CA . MET A 1 187 ? -25.5 25.109 11.445 1 91.44 187 MET A CA 1
ATOM 1447 C C . MET A 1 187 ? -26.469 26.234 11.133 1 91.44 187 MET A C 1
ATOM 1449 O O . MET A 1 187 ? -26.141 27.172 10.391 1 91.44 187 MET A O 1
ATOM 1453 N N . LYS A 1 188 ? -27.625 26.156 11.719 1 93.19 188 LYS A N 1
ATOM 1454 C CA . LYS A 1 188 ? -28.594 27.219 11.523 1 93.19 188 LYS A CA 1
ATOM 1455 C C . LYS A 1 188 ? -28.047 28.562 11.977 1 93.19 188 LYS A C 1
ATOM 1457 O O . LYS A 1 188 ? -28.359 29.594 11.375 1 93.19 188 LYS A O 1
ATOM 1462 N N . ALA A 1 189 ? -27.281 28.547 13.039 1 94.56 189 ALA A N 1
ATOM 1463 C CA . ALA A 1 189 ? -26.688 29.781 13.555 1 94.56 189 ALA A CA 1
ATOM 1464 C C . ALA A 1 189 ? -25.688 30.375 12.562 1 94.56 189 ALA A C 1
ATOM 1466 O O . ALA A 1 189 ? -25.562 31.594 12.453 1 94.56 189 ALA A O 1
ATOM 1467 N N . LEU A 1 190 ? -25.031 29.516 11.844 1 92.81 190 LEU A N 1
ATOM 1468 C CA . LEU A 1 190 ? -24.094 29.953 10.82 1 92.81 190 LEU A CA 1
ATOM 1469 C C . LEU A 1 190 ? -24.812 30.688 9.695 1 92.81 190 LEU A C 1
ATOM 1471 O O . LEU A 1 190 ? -24.297 31.688 9.164 1 92.81 190 LEU A O 1
ATOM 1475 N N . GLN A 1 191 ? -26 30.25 9.375 1 93.5 191 GLN A N 1
ATOM 1476 C CA . GLN A 1 191 ? -26.797 30.828 8.297 1 93.5 191 GLN A CA 1
ATOM 1477 C C . GLN A 1 191 ? -27.188 32.281 8.602 1 93.5 191 GLN A C 1
ATOM 1479 O O . GLN A 1 191 ? -27.5 33.031 7.695 1 93.5 191 GLN A O 1
ATOM 1484 N N . GLU A 1 192 ? -27.109 32.594 9.836 1 93.69 192 GLU A N 1
ATOM 1485 C CA . GLU A 1 192 ? -27.547 33.906 10.266 1 93.69 192 GLU A CA 1
ATOM 1486 C C . GLU A 1 192 ? -26.391 34.906 10.273 1 93.69 192 GLU A C 1
ATOM 1488 O O . GLU A 1 192 ? -26.594 36.094 10.445 1 93.69 192 GLU A O 1
ATOM 1493 N N . LEU A 1 193 ? -25.266 34.406 10.102 1 93.31 193 LEU A N 1
ATOM 1494 C CA . LEU A 1 193 ? -24.094 35.281 10.156 1 93.31 193 LEU A CA 1
ATOM 1495 C C . LEU A 1 193 ? -24 36.156 8.914 1 93.31 193 LEU A C 1
ATOM 1497 O O . LEU A 1 193 ? -24.453 35.75 7.836 1 93.31 193 LEU A O 1
ATOM 1501 N N . GLU A 1 194 ? -23.359 37.281 9.133 1 93.69 194 GLU A N 1
ATOM 1502 C CA . GLU A 1 194 ? -23.047 38.156 8 1 93.69 194 GLU A CA 1
ATOM 1503 C C . GLU A 1 194 ? -22.156 37.406 6.992 1 93.69 194 GLU A C 1
ATOM 1505 O O . GLU A 1 194 ? -21.203 36.719 7.371 1 93.69 194 GLU A O 1
ATOM 1510 N N . GLY A 1 195 ? -22.516 37.562 5.699 1 93.81 195 GLY A N 1
ATOM 1511 C CA . GLY A 1 195 ? -21.688 37 4.641 1 93.81 195 GLY A CA 1
ATOM 1512 C C . GLY A 1 195 ? -22.094 35.594 4.234 1 93.81 195 GLY A C 1
ATOM 1513 O O . GLY A 1 195 ? -21.562 35.062 3.266 1 93.81 195 GLY A O 1
ATOM 1514 N N . TYR A 1 196 ? -22.953 35.031 4.965 1 95 196 TYR A N 1
ATOM 1515 C CA . TYR A 1 196 ? -23.375 33.656 4.68 1 95 196 TYR A CA 1
ATOM 1516 C C . TYR A 1 196 ? -23.875 33.531 3.25 1 95 196 TYR A C 1
ATOM 1518 O O . TYR A 1 196 ? -23.594 32.531 2.57 1 95 196 TYR A O 1
ATOM 1526 N N . GLU A 1 197 ? -24.625 34.438 2.789 1 94.62 197 GLU A N 1
ATOM 1527 C CA . GLU A 1 197 ? -25.125 34.438 1.421 1 94.62 197 GLU A CA 1
ATOM 1528 C C . GLU A 1 197 ? -23.984 34.438 0.406 1 94.62 197 GLU A C 1
ATOM 1530 O O . GLU A 1 197 ? -24.047 33.719 -0.602 1 94.62 197 GLU A O 1
ATOM 1535 N N . GLN A 1 198 ? -23.062 35.25 0.684 1 95.19 198 GLN A N 1
ATOM 1536 C CA . GLN A 1 198 ? -21.875 35.312 -0.18 1 95.19 198 GLN A CA 1
ATOM 1537 C C . GLN A 1 198 ? -21.188 33.938 -0.229 1 95.19 198 GLN A C 1
ATOM 1539 O O . GLN A 1 198 ? -20.797 33.469 -1.302 1 95.19 198 GLN A O 1
ATOM 1544 N N . TYR A 1 199 ? -20.984 33.406 0.9 1 95 199 TYR A N 1
ATOM 1545 C CA . TYR A 1 199 ? -20.406 32.062 0.983 1 95 199 TYR A CA 1
ATOM 1546 C C . TYR A 1 199 ? -21.25 31.078 0.19 1 95 199 TYR A C 1
ATOM 1548 O O . TYR A 1 199 ? -20.703 30.266 -0.562 1 95 199 TYR A O 1
ATOM 1556 N N . MET A 1 200 ? -22.547 31.031 0.345 1 94.69 200 MET A N 1
ATOM 1557 C CA . MET A 1 200 ? -23.453 30.094 -0.322 1 94.69 200 MET A CA 1
ATOM 1558 C C . MET A 1 200 ? -23.359 30.234 -1.838 1 94.69 200 MET A C 1
ATOM 1560 O O . MET A 1 200 ? -23.5 29.25 -2.564 1 94.69 200 MET A O 1
ATOM 1564 N N . GLU A 1 201 ? -23.156 31.422 -2.318 1 95.12 201 GLU A N 1
ATOM 1565 C CA . GLU A 1 201 ? -22.953 31.625 -3.75 1 95.12 201 GLU A CA 1
ATOM 1566 C C . GLU A 1 201 ? -21.734 30.859 -4.254 1 95.12 201 GLU A C 1
ATOM 1568 O O . GLU A 1 201 ? -21.797 30.219 -5.297 1 95.12 201 GLU A O 1
ATOM 1573 N N . ARG A 1 202 ? -20.703 31 -3.463 1 94.75 202 ARG A N 1
ATOM 1574 C CA . ARG A 1 202 ? -19.484 30.281 -3.818 1 94.75 202 ARG A CA 1
ATOM 1575 C C . ARG A 1 202 ? -19.703 28.781 -3.748 1 94.75 202 ARG A C 1
ATOM 1577 O O . ARG A 1 202 ? -19.281 28.047 -4.645 1 94.75 202 ARG A O 1
ATOM 1584 N N . PHE A 1 203 ? -20.312 28.328 -2.77 1 94.19 203 PHE A N 1
ATOM 1585 C CA . PHE A 1 203 ? -20.594 26.922 -2.541 1 94.19 203 PHE A CA 1
ATOM 1586 C C . PHE A 1 203 ? -21.391 26.328 -3.697 1 94.19 203 PHE A C 1
ATOM 1588 O O . PHE A 1 203 ? -21.031 25.297 -4.254 1 94.19 203 PHE A O 1
ATOM 1595 N N . THR A 1 204 ? -22.484 26.984 -4.031 1 92.81 204 THR A N 1
ATOM 1596 C CA . THR A 1 204 ? -23.391 26.516 -5.082 1 92.81 204 THR A CA 1
ATOM 1597 C C . THR A 1 204 ? -22.688 26.531 -6.438 1 92.81 204 THR A C 1
ATOM 1599 O O . THR A 1 204 ? -22.891 25.641 -7.262 1 92.81 204 THR A O 1
ATOM 1602 N N . ALA A 1 205 ? -21.859 27.516 -6.629 1 91.75 205 ALA A N 1
ATOM 1603 C CA . ALA A 1 205 ? -21.125 27.625 -7.887 1 91.75 205 ALA A CA 1
ATOM 1604 C C . ALA A 1 205 ? -20.188 26.438 -8.086 1 91.75 205 ALA A C 1
ATOM 1606 O O . ALA A 1 205 ? -20.031 25.938 -9.203 1 91.75 205 ALA A O 1
ATOM 1607 N N . THR A 1 206 ? -19.594 26.047 -7.023 1 88.38 206 THR A N 1
ATOM 1608 C CA . THR A 1 206 ? -18.656 24.922 -7.074 1 88.38 206 THR A CA 1
ATOM 1609 C C . THR A 1 206 ? -19.406 23.609 -7.219 1 88.38 206 THR A C 1
ATOM 1611 O O . THR A 1 206 ? -18.984 22.719 -7.953 1 88.38 206 THR A O 1
ATOM 1614 N N . LYS A 1 207 ? -20.516 23.391 -6.512 1 84.38 207 LYS A N 1
ATOM 1615 C CA . LYS A 1 207 ? -21.328 22.172 -6.598 1 84.38 207 LYS A CA 1
ATOM 1616 C C . LYS A 1 207 ? -21.844 21.953 -8.016 1 84.38 207 LYS A C 1
ATOM 1618 O O . LYS A 1 207 ? -21.922 20.828 -8.484 1 84.38 207 LYS A O 1
ATOM 1623 N N . LYS A 1 208 ? -22.219 23 -8.586 1 72.25 208 LYS A N 1
ATOM 1624 C CA . LYS A 1 208 ? -22.734 22.906 -9.945 1 72.25 208 LYS A CA 1
ATOM 1625 C C . LYS A 1 208 ? -21.641 22.453 -10.914 1 72.25 208 LYS A C 1
ATOM 1627 O O . LYS A 1 208 ? -21.922 21.719 -11.867 1 72.25 208 LYS A O 1
ATOM 1632 N N . LYS A 1 209 ? -20.438 22.781 -10.641 1 69.12 209 LYS A N 1
ATOM 1633 C CA . LYS A 1 209 ? -19.344 22.422 -11.531 1 69.12 209 LYS A CA 1
ATOM 1634 C C . LYS A 1 209 ? -19.031 20.938 -11.445 1 69.12 209 LYS A C 1
ATOM 1636 O O . LYS A 1 209 ? -18.641 20.312 -12.445 1 69.12 209 LYS A O 1
ATOM 1641 N N . PHE A 1 210 ? -19.125 20.484 -10.281 1 65.56 210 PHE A N 1
ATOM 1642 C CA . PHE A 1 210 ? -18.734 19.094 -10.156 1 65.56 210 PHE A CA 1
ATOM 1643 C C . PHE A 1 210 ? -19.953 18.172 -10.227 1 65.56 210 PHE A C 1
ATOM 1645 O O . PHE A 1 210 ? -19.828 16.953 -10.234 1 65.56 210 PHE A O 1
ATOM 1652 N N . ALA A 1 211 ? -21.047 18.641 -10.188 1 55.25 211 ALA A N 1
ATOM 1653 C CA . ALA A 1 211 ? -22.25 17.859 -10.391 1 55.25 211 ALA A CA 1
ATOM 1654 C C . ALA A 1 211 ? -22.469 17.547 -11.867 1 55.25 211 ALA A C 1
ATOM 1656 O O . ALA A 1 211 ? -22.062 18.328 -12.734 1 55.25 211 ALA A O 1
ATOM 1657 N N . GLN B 1 1 ? 29.516 -1.654 3.914 1 43.16 1 GLN B N 1
ATOM 1658 C CA . GLN B 1 1 ? 28.875 -1.564 5.223 1 43.16 1 GLN B CA 1
ATOM 1659 C C . GLN B 1 1 ? 27.641 -0.669 5.172 1 43.16 1 GLN B C 1
ATOM 1661 O O . GLN B 1 1 ? 27.641 0.351 4.48 1 43.16 1 GLN B O 1
ATOM 1666 N N . PHE B 1 2 ? 26.406 -1.203 5.449 1 53.41 2 PHE B N 1
ATOM 1667 C CA . PHE B 1 2 ? 25.203 -0.383 5.551 1 53.41 2 PHE B CA 1
ATOM 1668 C C . PHE B 1 2 ? 25.422 0.778 6.516 1 53.41 2 PHE B C 1
ATOM 1670 O O . PHE B 1 2 ? 26.062 0.617 7.555 1 53.41 2 PHE B O 1
ATOM 1677 N N . PRO B 1 3 ? 25.203 1.965 5.961 1 60.56 3 PRO B N 1
ATOM 1678 C CA . PRO B 1 3 ? 25.156 2.924 7.066 1 60.56 3 PRO B CA 1
ATOM 1679 C C . PRO B 1 3 ? 24.375 2.396 8.266 1 60.56 3 PRO B C 1
ATOM 1681 O O . PRO B 1 3 ? 23.406 1.657 8.102 1 60.56 3 PRO B O 1
ATOM 1684 N N . GLU B 1 4 ? 25.031 2.451 9.406 1 66.38 4 GLU B N 1
ATOM 1685 C CA . GLU B 1 4 ? 24.469 1.959 10.664 1 66.38 4 GLU B CA 1
ATOM 1686 C C . GLU B 1 4 ? 22.984 2.248 10.766 1 66.38 4 GLU B C 1
ATOM 1688 O O . GLU B 1 4 ? 22.219 1.422 11.258 1 66.38 4 GLU B O 1
ATOM 1693 N N . ASP B 1 5 ? 22.594 3.295 10.109 1 71.75 5 ASP B N 1
ATOM 1694 C CA . ASP B 1 5 ? 21.203 3.719 10.219 1 71.75 5 ASP B CA 1
ATOM 1695 C C . ASP B 1 5 ? 20.297 2.818 9.383 1 71.75 5 ASP B C 1
ATOM 1697 O O . ASP B 1 5 ? 19.203 2.447 9.82 1 71.75 5 ASP B O 1
ATOM 1701 N N . VAL B 1 6 ? 20.828 2.418 8.281 1 71.38 6 VAL B N 1
ATOM 1702 C CA . VAL B 1 6 ? 20.031 1.567 7.41 1 71.38 6 VAL B CA 1
ATOM 1703 C C . VAL B 1 6 ? 19.938 0.161 8 1 71.38 6 VAL B C 1
ATOM 1705 O O . VAL B 1 6 ? 18.891 -0.479 7.934 1 71.38 6 VAL B O 1
ATOM 1708 N N . ALA B 1 7 ? 21.062 -0.16 8.594 1 72.94 7 ALA B N 1
ATOM 1709 C CA . ALA B 1 7 ? 21.078 -1.476 9.227 1 72.94 7 ALA B CA 1
ATOM 1710 C C . ALA B 1 7 ? 20.047 -1.567 10.344 1 72.94 7 ALA B C 1
ATOM 1712 O O . ALA B 1 7 ? 19.375 -2.586 10.484 1 72.94 7 ALA B O 1
ATOM 1713 N N . ARG B 1 8 ? 20 -0.534 11.117 1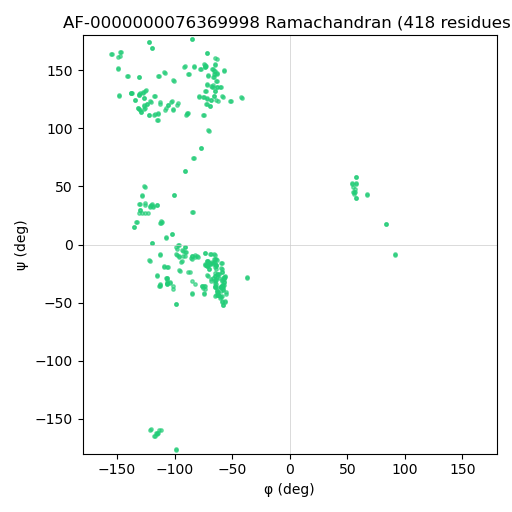 76.31 8 ARG B N 1
ATOM 1714 C CA . ARG B 1 8 ? 19.031 -0.5 12.203 1 76.31 8 ARG B CA 1
ATOM 1715 C C . ARG B 1 8 ? 17.609 -0.546 11.664 1 76.31 8 ARG B C 1
ATOM 1717 O O . ARG B 1 8 ? 16.75 -1.233 12.227 1 76.31 8 ARG B O 1
ATOM 1724 N N . LEU B 1 9 ? 17.422 0.154 10.641 1 78.62 9 LEU B N 1
ATOM 1725 C CA . LEU B 1 9 ? 16.109 0.139 10 1 78.62 9 LEU B CA 1
ATOM 1726 C C . LEU B 1 9 ? 15.766 -1.257 9.492 1 78.62 9 LEU B C 1
ATOM 1728 O O . LEU B 1 9 ? 14.664 -1.755 9.719 1 78.62 9 LEU B O 1
ATOM 1732 N N . ALA B 1 10 ? 16.766 -1.817 8.898 1 80.25 10 ALA B N 1
ATOM 1733 C CA . ALA B 1 10 ? 16.578 -3.152 8.336 1 80.25 10 ALA B CA 1
ATOM 1734 C C . ALA B 1 10 ? 16.172 -4.152 9.414 1 80.25 10 ALA B C 1
ATOM 1736 O O . ALA B 1 10 ? 15.336 -5.023 9.172 1 80.25 10 ALA B O 1
ATOM 1737 N N . ALA B 1 11 ? 16.75 -3.947 10.539 1 82.5 11 ALA B N 1
ATOM 1738 C CA . ALA B 1 11 ? 16.5 -4.891 11.625 1 82.5 11 ALA B CA 1
ATOM 1739 C C . ALA B 1 11 ? 15.102 -4.719 12.203 1 82.5 11 ALA B C 1
ATOM 1741 O O . ALA B 1 11 ? 14.562 -5.633 12.836 1 82.5 11 ALA B O 1
ATOM 1742 N N . SER B 1 12 ? 14.516 -3.602 11.914 1 84.75 12 SER B N 1
ATOM 1743 C CA . SER B 1 12 ? 13.258 -3.318 12.586 1 84.75 12 SER B CA 1
ATOM 1744 C C . SER B 1 12 ? 12.094 -3.33 11.602 1 84.75 12 SER B C 1
ATOM 1746 O O . SER B 1 12 ? 10.93 -3.387 12.008 1 84.75 12 SER B O 1
ATOM 1748 N N . LEU B 1 13 ? 12.344 -3.41 10.359 1 90.94 13 LEU B N 1
ATOM 1749 C CA . LEU B 1 13 ? 11.289 -3.291 9.359 1 90.94 13 LEU B CA 1
ATOM 1750 C C . LEU B 1 13 ? 10.508 -4.598 9.234 1 90.94 13 LEU B C 1
ATOM 1752 O O . LEU B 1 13 ? 11.102 -5.66 9.016 1 90.94 13 LEU B O 1
ATOM 1756 N N . ARG B 1 14 ? 9.211 -4.477 9.359 1 95.44 14 ARG B N 1
ATOM 1757 C CA . ARG B 1 14 ? 8.336 -5.641 9.242 1 95.44 14 ARG B CA 1
ATOM 1758 C C . ARG B 1 14 ? 7.625 -5.664 7.898 1 95.44 14 ARG B C 1
ATOM 1760 O O . ARG B 1 14 ? 7.324 -6.738 7.367 1 95.44 14 ARG B O 1
ATOM 1767 N N . THR B 1 15 ? 7.355 -4.516 7.41 1 96.31 15 THR B N 1
ATOM 1768 C CA . THR B 1 15 ? 6.68 -4.41 6.121 1 96.31 15 THR B CA 1
ATOM 1769 C C . THR B 1 15 ? 7.41 -3.428 5.207 1 96.31 15 THR B C 1
ATOM 1771 O O . THR B 1 15 ? 7.898 -2.395 5.668 1 96.31 15 THR B O 1
ATOM 1774 N N . MET B 1 16 ? 7.438 -3.725 3.928 1 94.12 16 MET B N 1
ATOM 1775 C CA . MET B 1 16 ? 8.055 -2.859 2.924 1 94.12 16 MET B CA 1
ATOM 1776 C C . MET B 1 16 ? 7.328 -2.98 1.587 1 94.12 16 MET B C 1
ATOM 1778 O O . MET B 1 16 ? 7.059 -4.09 1.121 1 94.12 16 MET B O 1
ATOM 1782 N N . ASP B 1 17 ? 6.941 -1.879 1.034 1 96.25 17 ASP B N 1
ATOM 1783 C CA . ASP B 1 17 ? 6.324 -1.842 -0.287 1 96.25 17 ASP B CA 1
ATOM 1784 C C . ASP B 1 17 ? 7.117 -0.952 -1.24 1 96.25 17 ASP B C 1
ATOM 1786 O O . ASP B 1 17 ? 7.184 0.265 -1.053 1 96.25 17 ASP B O 1
ATOM 1790 N N . LEU B 1 18 ? 7.727 -1.574 -2.199 1 95.25 18 LEU B N 1
ATOM 1791 C CA . LEU B 1 18 ? 8.5 -0.885 -3.225 1 95.25 18 LEU B CA 1
ATOM 1792 C C . LEU B 1 18 ? 7.863 -1.059 -4.598 1 95.25 18 LEU B C 1
ATOM 1794 O O . LEU B 1 18 ? 8.562 -1.174 -5.605 1 95.25 18 LEU B O 1
ATOM 1798 N N . SER B 1 19 ? 6.598 -1.113 -4.59 1 96.69 19 SER B N 1
ATOM 1799 C CA . SER B 1 19 ? 5.855 -1.275 -5.836 1 96.69 19 SER B CA 1
ATOM 1800 C C . SER B 1 19 ? 5.891 0.001 -6.668 1 96.69 19 SER B C 1
ATOM 1802 O O . SER B 1 19 ? 6.156 1.084 -6.145 1 96.69 19 SER B O 1
ATOM 1804 N N . ASN B 1 20 ? 5.52 -0.167 -7.961 1 96.12 20 ASN B N 1
ATOM 1805 C CA . ASN B 1 20 ? 5.371 0.935 -8.906 1 96.12 20 ASN B CA 1
ATOM 1806 C C . ASN B 1 20 ? 6.656 1.75 -9.016 1 96.12 20 ASN B C 1
ATOM 1808 O O . ASN B 1 20 ? 6.629 2.979 -8.938 1 96.12 20 ASN B O 1
ATOM 1812 N N . ASN B 1 21 ? 7.648 0.92 -9.109 1 93 21 ASN B N 1
ATOM 1813 C CA . ASN B 1 21 ? 8.953 1.498 -9.43 1 93 21 ASN B CA 1
ATOM 1814 C C . ASN B 1 21 ? 9.508 0.936 -10.734 1 93 21 ASN B C 1
ATOM 1816 O O . ASN B 1 21 ? 8.852 0.136 -11.406 1 93 21 ASN B O 1
ATOM 1820 N N . LYS B 1 22 ? 10.414 1.28 -11.367 1 91.62 22 LYS B N 1
ATOM 1821 C CA . LYS B 1 22 ? 11.07 0.78 -12.578 1 91.62 22 LYS B CA 1
ATOM 1822 C C . LYS B 1 22 ? 12.336 0.001 -12.234 1 91.62 22 LYS B C 1
ATOM 1824 O O . LYS B 1 22 ? 13.367 0.165 -12.883 1 91.62 22 LYS B O 1
ATOM 1829 N N . LEU B 1 23 ? 12.117 -0.823 -11.164 1 92.38 23 LEU B N 1
ATOM 1830 C CA . LEU B 1 23 ? 13.273 -1.601 -10.742 1 92.38 23 LEU B CA 1
ATOM 1831 C C . LEU B 1 23 ? 13.555 -2.73 -11.727 1 92.38 23 LEU B C 1
ATOM 1833 O O . LEU B 1 23 ? 12.648 -3.473 -12.102 1 92.38 23 LEU B O 1
ATOM 1837 N N . HIS B 1 24 ? 14.773 -2.863 -12.109 1 92.94 24 HIS B N 1
ATOM 1838 C CA . HIS B 1 24 ? 15.164 -3.955 -12.992 1 92.94 24 HIS B CA 1
ATOM 1839 C C . HIS B 1 24 ? 15.719 -5.133 -12.203 1 92.94 24 HIS B C 1
ATOM 1841 O O . HIS B 1 24 ? 15.758 -6.262 -12.695 1 92.94 24 HIS B O 1
ATOM 1847 N N . MET B 1 25 ? 16.141 -4.742 -11.039 1 91.56 25 MET B N 1
ATOM 1848 C CA . MET B 1 25 ? 16.672 -5.785 -10.156 1 91.56 25 MET B CA 1
ATOM 1849 C C . MET B 1 25 ? 16.422 -5.43 -8.695 1 91.56 25 MET B C 1
ATOM 1851 O O . MET B 1 25 ? 16.297 -4.254 -8.352 1 91.56 25 MET B O 1
ATOM 1855 N N . LEU B 1 26 ? 16.312 -6.422 -7.91 1 92.31 26 LEU B N 1
ATOM 1856 C CA . LEU B 1 26 ? 16.297 -6.258 -6.461 1 92.31 26 LEU B CA 1
ATOM 1857 C C . LEU B 1 26 ? 17.672 -6.512 -5.863 1 92.31 26 LEU B C 1
ATOM 1859 O O . LEU B 1 26 ? 18.219 -7.613 -5.984 1 92.31 26 LEU B O 1
ATOM 1863 N N . PRO B 1 27 ? 18.203 -5.562 -5.227 1 88.25 27 PRO B N 1
ATOM 1864 C CA . PRO B 1 27 ? 19.562 -5.723 -4.707 1 88.25 27 PRO B CA 1
ATOM 1865 C C . PRO B 1 27 ? 19.656 -6.805 -3.631 1 88.25 27 PRO B C 1
ATOM 1867 O O . PRO B 1 27 ? 18.719 -6.98 -2.842 1 88.25 27 PRO B O 1
ATOM 1870 N N . PRO B 1 28 ? 20.844 -7.52 -3.586 1 90.38 28 PRO B N 1
ATOM 1871 C CA . PRO B 1 28 ? 21.031 -8.602 -2.617 1 90.38 28 PRO B CA 1
ATOM 1872 C C . PRO B 1 28 ? 20.891 -8.133 -1.171 1 90.38 28 PRO B C 1
ATOM 1874 O O . PRO B 1 28 ? 20.656 -8.945 -0.275 1 90.38 28 PRO B O 1
ATOM 1877 N N . VAL B 1 29 ? 20.953 -6.848 -0.966 1 85.75 29 VAL B N 1
ATOM 1878 C CA . VAL B 1 29 ? 20.875 -6.277 0.375 1 85.75 29 VAL B CA 1
ATOM 1879 C C . VAL B 1 29 ? 19.516 -6.562 0.988 1 85.75 29 VAL B C 1
ATOM 1881 O O . VAL B 1 29 ? 19.344 -6.48 2.207 1 85.75 29 VAL B O 1
ATOM 1884 N N . ILE B 1 30 ? 18.562 -6.91 0.187 1 90.38 30 ILE B N 1
ATOM 1885 C CA . ILE B 1 30 ? 17.234 -7.219 0.68 1 90.38 30 ILE B CA 1
ATOM 1886 C C . ILE B 1 30 ? 17.312 -8.336 1.719 1 90.38 30 ILE B C 1
ATOM 1888 O O . ILE B 1 30 ? 16.5 -8.383 2.652 1 90.38 30 ILE B O 1
ATOM 1892 N N . GLY B 1 31 ? 18.328 -9.211 1.562 1 91.94 31 GLY B N 1
ATOM 1893 C CA . GLY B 1 31 ? 18.516 -10.328 2.475 1 91.94 31 GLY B CA 1
ATOM 1894 C C . GLY B 1 31 ? 18.859 -9.898 3.889 1 91.94 31 GLY B C 1
ATOM 1895 O O . GLY B 1 31 ? 18.781 -10.695 4.824 1 91.94 31 GLY B O 1
ATOM 1896 N N . SER B 1 32 ? 19.188 -8.609 4.062 1 88.44 32 SER B N 1
ATOM 1897 C CA . SER B 1 32 ? 19.547 -8.086 5.379 1 88.44 32 SER B CA 1
ATOM 1898 C C . SER B 1 32 ? 18.312 -7.695 6.172 1 88.44 32 SER B C 1
ATOM 1900 O O . SER B 1 32 ? 18.391 -7.457 7.379 1 88.44 32 SER B O 1
ATOM 1902 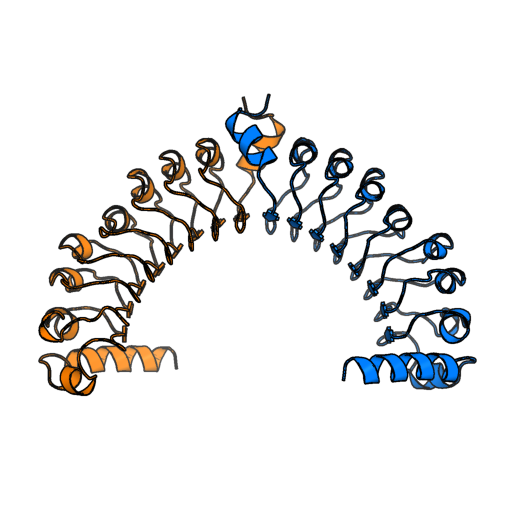N N . PHE B 1 33 ? 17.188 -7.672 5.559 1 91 33 PHE B N 1
ATOM 1903 C CA . PHE B 1 33 ? 15.945 -7.285 6.219 1 91 33 PHE B CA 1
ATOM 1904 C C . PHE B 1 33 ? 15.242 -8.5 6.809 1 91 33 PHE B C 1
ATOM 1906 O O . PHE B 1 33 ? 14.109 -8.812 6.434 1 91 33 PHE B O 1
ATOM 1913 N N . THR B 1 34 ? 15.906 -9.109 7.734 1 93.56 34 THR B N 1
ATOM 1914 C CA . THR B 1 34 ? 15.547 -10.43 8.227 1 93.56 34 THR B CA 1
ATOM 1915 C C . THR B 1 34 ? 14.266 -10.367 9.062 1 93.56 34 THR B C 1
ATOM 1917 O O . THR B 1 34 ? 13.648 -11.398 9.328 1 93.56 34 THR B O 1
ATOM 1920 N N . ALA B 1 35 ? 13.836 -9.18 9.477 1 94.81 35 ALA B N 1
ATOM 1921 C CA . ALA B 1 35 ? 12.641 -9.039 10.305 1 94.81 35 ALA B CA 1
ATOM 1922 C C . ALA B 1 35 ? 11.398 -8.844 9.438 1 94.81 35 ALA B C 1
ATOM 1924 O O . ALA B 1 35 ? 10.273 -8.82 9.953 1 94.81 35 ALA B O 1
ATOM 1925 N N . LEU B 1 36 ? 11.508 -8.773 8.133 1 96.06 36 LEU B N 1
ATOM 1926 C CA . LEU B 1 36 ? 10.406 -8.477 7.223 1 96.06 36 LEU B CA 1
ATOM 1927 C C . LEU B 1 36 ? 9.352 -9.578 7.27 1 96.06 36 LEU B C 1
ATOM 1929 O O . LEU B 1 36 ? 9.688 -10.766 7.211 1 96.06 36 LEU B O 1
ATOM 1933 N N . LYS B 1 37 ? 8.172 -9.18 7.383 1 98.06 37 LYS B N 1
ATOM 1934 C CA . LYS B 1 37 ? 7.035 -10.094 7.348 1 98.06 37 LYS B CA 1
ATOM 1935 C C . LYS B 1 37 ? 6.266 -9.961 6.035 1 98.06 37 LYS B C 1
ATOM 1937 O O . LYS B 1 37 ? 5.617 -10.914 5.594 1 98.06 37 LYS B O 1
ATOM 1942 N N . SER B 1 38 ? 6.336 -8.781 5.5 1 98.62 38 SER B N 1
ATOM 1943 C CA . SER B 1 38 ? 5.625 -8.5 4.254 1 98.62 38 SER B CA 1
ATOM 1944 C C . SER B 1 38 ? 6.48 -7.684 3.299 1 98.62 38 SER B C 1
ATOM 1946 O O . SER B 1 38 ? 7.047 -6.656 3.686 1 98.62 38 SER B O 1
ATOM 1948 N N . LEU B 1 39 ? 6.59 -8.102 2.031 1 98 39 LEU B N 1
ATOM 1949 C CA . LEU B 1 39 ? 7.352 -7.41 0.992 1 98 39 LEU B CA 1
ATOM 1950 C C . LEU B 1 39 ? 6.543 -7.32 -0.3 1 98 39 LEU B C 1
ATOM 1952 O O . LEU B 1 39 ? 6.062 -8.336 -0.808 1 98 39 LEU B O 1
ATOM 1956 N N . ALA B 1 40 ? 6.348 -6.16 -0.798 1 98.56 40 ALA B N 1
ATOM 1957 C CA . ALA B 1 40 ? 5.656 -5.953 -2.068 1 98.56 40 ALA B CA 1
ATOM 1958 C C . ALA B 1 40 ? 6.582 -5.312 -3.1 1 98.56 40 ALA B C 1
ATOM 1960 O O . ALA B 1 40 ? 7.223 -4.297 -2.82 1 98.56 40 ALA B O 1
ATOM 1961 N N . LEU B 1 41 ? 6.676 -5.895 -4.242 1 97.81 41 LEU B N 1
ATOM 1962 C CA . LEU B 1 41 ? 7.508 -5.438 -5.348 1 97.81 41 LEU B CA 1
ATOM 1963 C C . LEU B 1 41 ? 6.703 -5.375 -6.645 1 97.81 41 LEU B C 1
ATOM 1965 O O . LEU B 1 41 ? 7.254 -5.562 -7.73 1 97.81 41 LEU B O 1
ATOM 1969 N N . ASN B 1 42 ? 5.438 -5.125 -6.531 1 98.56 42 ASN B N 1
ATOM 1970 C CA . ASN B 1 42 ? 4.559 -5.164 -7.699 1 98.56 42 ASN B CA 1
ATOM 1971 C C . ASN B 1 42 ? 4.918 -4.074 -8.703 1 98.56 42 ASN B C 1
ATOM 1973 O O . ASN B 1 42 ? 5.422 -3.016 -8.328 1 98.56 42 ASN B O 1
ATOM 1977 N N . SER B 1 43 ? 4.555 -4.344 -9.992 1 98.38 43 SER B N 1
ATOM 1978 C CA . SER B 1 43 ? 4.594 -3.352 -11.062 1 98.38 43 SER B CA 1
ATOM 1979 C C . SER B 1 43 ? 5.977 -2.711 -11.172 1 98.38 43 SER B C 1
ATOM 1981 O O . SER B 1 43 ? 6.102 -1.485 -11.141 1 98.38 43 SER B O 1
ATOM 1983 N N . ASN B 1 44 ? 7.008 -3.553 -11.266 1 97.12 44 ASN B N 1
ATOM 1984 C CA . ASN B 1 44 ? 8.375 -3.188 -11.609 1 97.12 44 ASN B CA 1
ATOM 1985 C C . ASN B 1 44 ? 8.828 -3.85 -12.906 1 97.12 44 ASN B C 1
ATOM 1987 O O . ASN B 1 44 ? 8 -4.219 -13.742 1 97.12 44 ASN B O 1
ATOM 1991 N N . LYS B 1 45 ? 10.094 -3.844 -13.156 1 97 45 LYS B N 1
ATOM 1992 C CA . LYS B 1 45 ? 10.656 -4.469 -14.352 1 97 45 LYS B CA 1
ATOM 1993 C C . LYS B 1 45 ? 11.625 -5.59 -13.977 1 97 45 LYS B C 1
ATOM 1995 O O . LYS B 1 45 ? 12.633 -5.797 -14.648 1 97 45 LYS B O 1
ATOM 2000 N N . LEU B 1 46 ? 11.312 -6.246 -12.867 1 97.31 46 LEU B N 1
ATOM 2001 C CA . LEU B 1 46 ? 12.203 -7.285 -12.359 1 97.31 46 LEU B CA 1
ATOM 2002 C C . LEU B 1 46 ? 12.227 -8.484 -13.297 1 97.31 46 LEU B C 1
ATOM 2004 O O . LEU B 1 46 ? 11.18 -8.961 -13.734 1 97.31 46 LEU B O 1
ATOM 2008 N N . VAL B 1 47 ? 13.391 -9 -13.57 1 97.69 47 VAL B N 1
ATOM 2009 C CA . VAL B 1 47 ? 13.523 -10.172 -14.43 1 97.69 47 VAL B CA 1
ATOM 2010 C C . VAL B 1 47 ? 13.938 -11.383 -13.594 1 97.69 47 VAL B C 1
ATOM 2012 O O . VAL B 1 47 ? 13.805 -12.523 -14.039 1 97.69 47 VAL B O 1
ATOM 2015 N N . SER B 1 48 ? 14.445 -11.055 -12.43 1 96.94 48 SER B N 1
ATOM 2016 C CA . SER B 1 48 ? 14.844 -12.094 -11.477 1 96.94 48 SER B CA 1
ATOM 2017 C C . SER B 1 48 ? 14.82 -11.57 -10.047 1 96.94 48 SER B C 1
ATOM 2019 O O . SER B 1 48 ? 14.719 -10.367 -9.82 1 96.94 48 SER B O 1
ATOM 2021 N N . LEU B 1 49 ? 14.836 -12.5 -9.117 1 97.44 49 LEU B N 1
ATOM 2022 C CA . LEU B 1 49 ? 14.984 -12.188 -7.699 1 97.44 49 LEU B CA 1
ATOM 2023 C C . LEU B 1 49 ? 16.312 -12.727 -7.156 1 97.44 49 LEU B C 1
ATOM 2025 O O . LEU B 1 49 ? 16.781 -13.773 -7.598 1 97.44 49 LEU B O 1
ATOM 2029 N N . PRO B 1 50 ? 16.891 -12.023 -6.266 1 95.75 50 PRO B N 1
ATOM 2030 C CA . PRO B 1 50 ? 18.188 -12.477 -5.742 1 95.75 50 PRO B CA 1
ATOM 2031 C C . PRO B 1 50 ? 18.062 -13.672 -4.805 1 95.75 50 PRO B C 1
ATOM 2033 O O . PRO B 1 50 ? 17.031 -13.844 -4.152 1 95.75 50 PRO B O 1
ATOM 2036 N N . GLU B 1 51 ? 19.141 -14.5 -4.73 1 97.69 51 GLU B N 1
ATOM 2037 C CA . GLU B 1 51 ? 19.172 -15.664 -3.85 1 97.69 51 GLU B CA 1
ATOM 2038 C C . GLU B 1 51 ? 19.078 -15.25 -2.383 1 97.69 51 GLU B C 1
ATOM 2040 O O . GLU B 1 51 ? 18.594 -16.016 -1.544 1 97.69 51 GLU B O 1
ATOM 2045 N N . GLU B 1 52 ? 19.5 -14.039 -2.064 1 96.12 52 GLU B N 1
ATOM 2046 C CA . GLU B 1 52 ? 19.5 -13.516 -0.701 1 96.12 52 GLU B CA 1
ATOM 2047 C C . GLU B 1 52 ? 18.078 -13.375 -0.157 1 96.12 52 GLU B C 1
ATOM 2049 O O . GLU B 1 52 ? 17.891 -13.234 1.053 1 96.12 52 GLU B O 1
ATOM 2054 N N . LEU B 1 53 ? 17.062 -13.414 -1.007 1 96.94 53 LEU B N 1
ATOM 2055 C CA . LEU B 1 53 ? 15.672 -13.391 -0.591 1 96.94 53 LEU B CA 1
ATOM 2056 C C . LEU B 1 53 ? 15.367 -14.547 0.355 1 96.94 53 LEU B C 1
ATOM 2058 O O . LEU B 1 53 ? 14.547 -14.414 1.266 1 96.94 53 LEU B O 1
ATOM 2062 N N . GLY B 1 54 ? 16.031 -15.656 0.161 1 97.44 54 GLY B N 1
ATOM 2063 C CA . GLY B 1 54 ? 15.828 -16.844 0.969 1 97.44 54 GLY B CA 1
ATOM 2064 C C . GLY B 1 54 ? 16.188 -16.641 2.428 1 97.44 54 GLY B C 1
ATOM 2065 O O . GLY B 1 54 ? 15.82 -17.453 3.281 1 97.44 54 GLY B O 1
ATOM 2066 N N . ARG B 1 55 ? 16.891 -15.539 2.742 1 96.31 55 ARG B N 1
ATOM 2067 C CA . ARG B 1 55 ? 17.312 -15.25 4.105 1 96.31 55 ARG B CA 1
ATOM 2068 C C . ARG B 1 55 ? 16.172 -14.656 4.922 1 96.31 55 ARG B C 1
ATOM 2070 O O . ARG B 1 55 ? 16.25 -14.562 6.148 1 96.31 55 ARG B O 1
ATOM 2077 N N . LEU B 1 56 ? 15.086 -14.289 4.305 1 97.12 56 LEU B N 1
ATOM 2078 C CA . LEU B 1 56 ? 13.969 -13.648 4.984 1 97.12 56 LEU B CA 1
ATOM 2079 C C . LEU B 1 56 ? 13.062 -14.688 5.629 1 97.12 56 LEU B C 1
ATOM 2081 O O . LEU B 1 56 ? 11.898 -14.836 5.238 1 97.12 56 LEU B O 1
ATOM 2085 N N . GLN B 1 57 ? 13.523 -15.242 6.715 1 97.06 57 GLN B N 1
ATOM 2086 C CA . GLN B 1 57 ? 12.898 -16.406 7.34 1 97.06 57 GLN B CA 1
ATOM 2087 C C . GLN B 1 57 ? 11.578 -16.031 8.008 1 97.06 57 GLN B C 1
ATOM 2089 O O . GLN B 1 57 ? 10.75 -16.891 8.297 1 97.06 57 GLN B O 1
ATOM 2094 N N . LYS B 1 58 ? 11.367 -14.734 8.258 1 97.5 58 LYS B N 1
ATOM 2095 C CA . LYS B 1 58 ? 10.141 -14.297 8.914 1 97.5 58 LYS B CA 1
ATOM 2096 C C . LYS B 1 58 ? 9.109 -13.82 7.895 1 97.5 58 LYS B C 1
ATOM 2098 O O . LYS B 1 58 ? 7.988 -13.461 8.258 1 97.5 58 LYS B O 1
ATOM 2103 N N . LEU B 1 59 ? 9.383 -13.828 6.617 1 98.44 59 LEU B N 1
ATOM 2104 C CA . LEU B 1 59 ? 8.516 -13.297 5.566 1 98.44 59 LEU B CA 1
ATOM 2105 C C . LEU B 1 59 ? 7.258 -14.141 5.422 1 98.44 59 LEU B C 1
ATOM 2107 O O . LEU B 1 59 ? 7.34 -15.344 5.176 1 98.44 59 LEU B O 1
ATOM 2111 N N . GLU B 1 60 ? 6.137 -13.5 5.539 1 98.81 60 GLU B N 1
ATOM 2112 C CA . GLU B 1 60 ? 4.848 -14.18 5.477 1 98.81 60 GLU B CA 1
ATOM 2113 C C . GLU B 1 60 ? 4.137 -13.898 4.156 1 98.81 60 GLU B C 1
ATOM 2115 O O . GLU B 1 60 ? 3.361 -14.727 3.668 1 98.81 60 GLU B O 1
ATOM 2120 N N . THR B 1 61 ? 4.355 -12.719 3.656 1 98.88 61 THR B N 1
ATOM 2121 C CA . THR B 1 61 ? 3.697 -12.312 2.418 1 98.88 61 THR B CA 1
ATOM 2122 C C . THR B 1 61 ? 4.711 -11.734 1.435 1 98.88 61 THR B C 1
ATOM 2124 O O . THR B 1 61 ? 5.488 -10.844 1.785 1 98.88 61 THR B O 1
ATOM 2127 N N . LEU B 1 62 ? 4.707 -12.211 0.182 1 98.81 62 LEU B N 1
ATOM 2128 C CA . LEU B 1 62 ? 5.543 -11.711 -0.905 1 98.81 62 LEU B CA 1
ATOM 2129 C C . LEU B 1 62 ? 4.707 -11.438 -2.152 1 98.81 62 LEU B C 1
ATOM 2131 O O . LEU B 1 62 ? 4.051 -12.344 -2.674 1 98.81 62 LEU B O 1
ATOM 2135 N N . GLN B 1 63 ? 4.656 -10.195 -2.549 1 98.88 63 GLN B N 1
ATOM 2136 C CA . GLN B 1 63 ? 3.906 -9.812 -3.742 1 98.88 63 GLN B CA 1
ATOM 2137 C C . GLN B 1 63 ? 4.84 -9.289 -4.828 1 98.88 63 GLN B C 1
ATOM 2139 O O . GLN B 1 63 ? 5.453 -8.227 -4.668 1 98.88 63 GLN B O 1
ATOM 2144 N N . VAL B 1 64 ? 4.977 -9.984 -5.91 1 98.75 64 VAL B N 1
ATOM 2145 C CA . VAL B 1 64 ? 5.84 -9.602 -7.027 1 98.75 64 VAL B CA 1
ATOM 2146 C C . VAL B 1 64 ? 5.043 -9.641 -8.328 1 98.75 64 VAL B C 1
ATOM 2148 O O . VAL B 1 64 ? 5.523 -10.164 -9.344 1 98.75 64 VAL B O 1
ATOM 2151 N N . ASN B 1 65 ? 3.842 -9.164 -8.312 1 98.88 65 ASN B N 1
ATOM 2152 C CA . ASN B 1 65 ? 2.967 -9.188 -9.477 1 98.88 65 ASN B CA 1
ATOM 2153 C C . ASN B 1 65 ? 3.396 -8.164 -10.523 1 98.88 65 ASN B C 1
ATOM 2155 O O . ASN B 1 65 ? 3.973 -7.129 -10.188 1 98.88 65 ASN B O 1
ATOM 2159 N N . SER B 1 66 ? 3.041 -8.445 -11.781 1 98.75 66 SER B N 1
ATOM 2160 C CA . SER B 1 66 ? 3.227 -7.512 -12.883 1 98.75 66 SER B CA 1
ATOM 2161 C C . SER B 1 66 ? 4.691 -7.109 -13.031 1 98.75 66 SER B C 1
ATOM 2163 O O . SER B 1 66 ? 5.012 -5.918 -13.047 1 98.75 66 SER B O 1
ATOM 2165 N N . ASN B 1 67 ? 5.574 -8.102 -13.109 1 98.56 67 ASN B N 1
ATOM 2166 C CA . ASN B 1 67 ? 6.984 -7.965 -13.453 1 98.56 67 ASN B CA 1
ATOM 2167 C C . ASN B 1 67 ? 7.34 -8.773 -14.695 1 98.56 67 ASN B C 1
ATOM 2169 O O . ASN B 1 67 ? 6.492 -9.008 -15.562 1 98.56 67 ASN B O 1
ATOM 2173 N N . SER B 1 68 ? 8.586 -9.078 -14.867 1 98.56 68 SER B N 1
ATOM 2174 C CA . SER B 1 68 ? 9.016 -9.836 -16.031 1 98.56 68 SER B CA 1
ATOM 2175 C C . SER B 1 68 ? 9.805 -11.078 -15.633 1 98.56 68 SER B C 1
ATOM 2177 O O . SER B 1 68 ? 10.773 -11.445 -16.297 1 98.56 68 SER B O 1
ATOM 2179 N N . LEU B 1 69 ? 9.422 -11.648 -14.586 1 98.62 69 LEU B N 1
ATOM 2180 C CA . LEU B 1 69 ? 10.133 -12.82 -14.078 1 98.62 69 LEU B CA 1
ATOM 2181 C C . LEU B 1 69 ? 9.945 -14.008 -15.016 1 98.62 69 LEU B C 1
ATOM 2183 O O . LEU B 1 69 ? 8.836 -14.273 -15.477 1 98.62 69 LEU B O 1
ATOM 2187 N N . ARG B 1 70 ? 10.984 -14.703 -15.266 1 97.56 70 ARG B N 1
ATOM 2188 C CA . ARG B 1 70 ? 10.914 -15.922 -16.047 1 97.56 70 ARG B CA 1
ATOM 2189 C C . ARG B 1 70 ? 11.086 -17.156 -15.172 1 97.56 70 ARG B C 1
ATOM 2191 O O . ARG B 1 70 ? 10.602 -18.234 -15.508 1 97.56 70 ARG B O 1
ATOM 2198 N N . GLU B 1 71 ? 11.82 -16.922 -14.133 1 96.5 71 GLU B N 1
ATOM 2199 C CA . GLU B 1 71 ? 12.062 -17.984 -13.164 1 96.5 71 GLU B CA 1
ATOM 2200 C C . GLU B 1 71 ? 12.195 -17.422 -11.75 1 96.5 71 GLU B C 1
ATOM 2202 O O . GLU B 1 71 ? 12.367 -16.219 -11.57 1 96.5 71 GLU B O 1
ATOM 2207 N N . LEU B 1 72 ? 12.117 -18.328 -10.797 1 97.75 72 LEU B N 1
ATOM 2208 C CA . LEU B 1 72 ? 12.305 -17.953 -9.398 1 97.75 72 LEU B CA 1
ATOM 2209 C C . LEU B 1 72 ? 13.625 -18.5 -8.867 1 97.75 72 LEU B C 1
ATOM 2211 O O . LEU B 1 72 ? 14.086 -19.562 -9.297 1 97.75 72 LEU B O 1
ATOM 2215 N N . PRO B 1 73 ? 14.211 -17.766 -7.949 1 97.44 73 PRO B N 1
ATOM 2216 C CA . PRO B 1 73 ? 15.445 -18.297 -7.355 1 97.44 73 PRO B CA 1
ATOM 2217 C C . PRO B 1 73 ? 15.195 -19.547 -6.512 1 97.44 73 PRO B C 1
ATOM 2219 O O . PRO B 1 73 ? 14.117 -19.719 -5.945 1 97.44 73 PRO B O 1
ATOM 2222 N N . ALA B 1 74 ? 16.219 -20.406 -6.449 1 97.56 74 ALA B N 1
ATOM 2223 C CA . ALA B 1 74 ? 16.109 -21.625 -5.668 1 97.56 74 ALA B CA 1
ATOM 2224 C C . ALA B 1 74 ? 15.812 -21.328 -4.203 1 97.56 74 ALA B C 1
ATOM 2226 O O . ALA B 1 74 ? 15.07 -22.047 -3.543 1 97.56 74 ALA B O 1
ATOM 2227 N N . ALA B 1 75 ? 16.312 -20.219 -3.762 1 97.69 75 ALA B N 1
ATOM 2228 C CA . ALA B 1 75 ? 16.25 -19.844 -2.354 1 97.69 75 ALA B CA 1
ATOM 2229 C C . ALA B 1 75 ? 14.82 -19.469 -1.954 1 97.69 75 ALA B C 1
ATOM 2231 O O . ALA B 1 75 ? 14.508 -19.375 -0.765 1 97.69 75 ALA B O 1
ATOM 2232 N N . LEU B 1 76 ? 13.938 -19.25 -2.891 1 98 76 LEU B N 1
ATOM 2233 C CA . LEU B 1 76 ? 12.547 -18.953 -2.568 1 98 76 LEU B CA 1
ATOM 2234 C C . LEU B 1 76 ? 11.922 -20.078 -1.752 1 98 76 LEU B C 1
ATOM 2236 O O . LEU B 1 76 ? 11.109 -19.828 -0.862 1 98 76 LEU B O 1
ATOM 2240 N N . GLY B 1 77 ? 12.32 -21.281 -2.082 1 97.81 77 GLY B N 1
ATOM 2241 C CA . GLY B 1 77 ? 11.812 -22.453 -1.379 1 97.81 77 GLY B CA 1
ATOM 2242 C C . GLY B 1 77 ? 12.227 -22.5 0.08 1 97.81 77 GLY B C 1
ATOM 2243 O O . GLY B 1 77 ? 11.727 -23.328 0.848 1 97.81 77 GLY B O 1
ATOM 2244 N N . ASP B 1 78 ? 13.125 -21.609 0.472 1 97.56 78 ASP B N 1
ATOM 2245 C CA . ASP B 1 78 ? 13.633 -21.578 1.841 1 97.56 78 ASP B CA 1
ATOM 2246 C C . ASP B 1 78 ? 12.781 -20.672 2.727 1 97.56 78 ASP B C 1
ATOM 2248 O O . ASP B 1 78 ? 12.977 -20.625 3.943 1 97.56 78 ASP B O 1
ATOM 2252 N N . LEU B 1 79 ? 11.852 -19.984 2.17 1 98.06 79 LEU B N 1
ATOM 2253 C CA . LEU B 1 79 ? 11.023 -19.062 2.936 1 98.06 79 LEU B CA 1
ATOM 2254 C C . LEU B 1 79 ? 9.961 -19.812 3.732 1 98.06 79 LEU B C 1
ATOM 2256 O O . LEU B 1 79 ? 8.781 -19.812 3.367 1 98.06 79 LEU B O 1
ATOM 2260 N N . SER B 1 80 ? 10.375 -20.297 4.879 1 95.38 80 SER B N 1
ATOM 2261 C CA . SER B 1 80 ? 9.617 -21.266 5.656 1 95.38 80 SER B CA 1
ATOM 2262 C C . SER B 1 80 ? 8.359 -20.641 6.254 1 95.38 80 SER B C 1
ATOM 2264 O O . SER B 1 80 ? 7.414 -21.344 6.594 1 95.38 80 SER B O 1
ATOM 2266 N N . ALA B 1 81 ? 8.305 -19.328 6.383 1 98.19 81 ALA B N 1
ATOM 2267 C CA . ALA B 1 81 ? 7.168 -18.672 7.027 1 98.19 81 ALA B CA 1
ATOM 2268 C C . ALA B 1 81 ? 6.176 -18.156 5.996 1 98.19 81 ALA B C 1
ATOM 2270 O O . ALA B 1 81 ? 5.113 -17.641 6.352 1 98.19 81 ALA B O 1
ATOM 2271 N N . LEU B 1 82 ? 6.438 -18.266 4.73 1 98.56 82 LEU B N 1
ATOM 2272 C CA . LEU B 1 82 ? 5.648 -17.656 3.664 1 98.56 82 LEU B CA 1
ATOM 2273 C C . LEU B 1 82 ? 4.246 -18.266 3.613 1 98.56 82 LEU B C 1
ATOM 2275 O O . LEU B 1 82 ? 4.09 -19.484 3.561 1 98.56 82 LEU B O 1
ATOM 2279 N N . ARG B 1 83 ? 3.275 -17.406 3.641 1 98.69 83 ARG B N 1
ATOM 2280 C CA . ARG B 1 83 ? 1.875 -17.812 3.643 1 98.69 83 ARG B CA 1
ATOM 2281 C C . ARG B 1 83 ? 1.181 -17.406 2.35 1 98.69 83 ARG B C 1
ATOM 2283 O O . ARG B 1 83 ? 0.28 -18.094 1.872 1 98.69 83 ARG B O 1
ATOM 2290 N N . SER B 1 84 ? 1.572 -16.281 1.853 1 98.88 84 SER B N 1
ATOM 2291 C CA . SER B 1 84 ? 0.954 -15.727 0.652 1 98.88 84 SER B CA 1
ATOM 2292 C C . SER B 1 84 ? 2.006 -15.305 -0.365 1 98.88 84 SER B C 1
ATOM 2294 O O . SER B 1 84 ? 2.93 -14.555 -0.035 1 98.88 84 SER B O 1
ATOM 2296 N N . LEU B 1 85 ? 1.822 -15.797 -1.631 1 98.81 85 LEU B N 1
ATOM 2297 C CA . LEU B 1 85 ? 2.762 -15.5 -2.707 1 98.81 85 LEU B CA 1
ATOM 2298 C C . LEU B 1 85 ? 2.025 -15.047 -3.963 1 98.81 85 LEU B C 1
ATOM 2300 O O . LEU B 1 85 ? 1.193 -15.781 -4.5 1 98.81 85 LEU B O 1
ATOM 2304 N N . GLY B 1 86 ? 2.283 -13.828 -4.375 1 98.94 86 GLY B N 1
ATOM 2305 C CA . GLY B 1 86 ? 1.729 -13.297 -5.609 1 98.94 86 GLY B CA 1
ATOM 2306 C C . GLY B 1 86 ? 2.75 -13.203 -6.727 1 98.94 86 GLY B C 1
ATOM 2307 O O . GLY B 1 86 ? 3.746 -12.484 -6.605 1 98.94 86 GLY B O 1
ATOM 2308 N N . LEU B 1 87 ? 2.537 -13.844 -7.789 1 98.81 87 LEU B N 1
ATOM 2309 C CA . LEU B 1 87 ? 3.432 -13.883 -8.938 1 98.81 87 LEU B CA 1
ATOM 2310 C C . LEU B 1 87 ? 2.66 -13.664 -10.234 1 98.81 87 LEU B C 1
ATOM 2312 O O . LEU B 1 87 ? 3.121 -14.055 -11.312 1 98.81 87 LEU B O 1
ATOM 2316 N N . SER B 1 88 ? 1.461 -13.086 -10.102 1 98.94 88 SER B N 1
ATOM 2317 C CA . SER B 1 88 ? 0.601 -12.898 -11.266 1 98.94 88 SER B CA 1
ATOM 2318 C C . SER B 1 88 ? 1.222 -11.914 -12.258 1 98.94 88 SER B C 1
ATOM 2320 O O . SER B 1 88 ? 1.848 -10.93 -11.852 1 98.94 88 SER B O 1
ATOM 2322 N N . GLY B 1 89 ? 0.952 -12.086 -13.5 1 98.81 89 GLY B N 1
ATOM 2323 C CA . GLY B 1 89 ? 1.36 -11.156 -14.539 1 98.81 89 GLY B CA 1
ATOM 2324 C C . GLY B 1 89 ? 2.863 -11.109 -14.742 1 98.81 89 GLY B C 1
ATOM 2325 O O . GLY B 1 89 ? 3.455 -10.031 -14.789 1 98.81 89 GLY B O 1
ATOM 2326 N N . ASN B 1 90 ? 3.562 -12.25 -14.75 1 98.75 90 ASN B N 1
ATOM 2327 C CA . ASN B 1 90 ? 4.969 -12.398 -15.102 1 98.75 90 ASN B CA 1
ATOM 2328 C C . ASN B 1 90 ? 5.148 -13.234 -16.359 1 98.75 90 ASN B C 1
ATOM 2330 O O . ASN B 1 90 ? 4.25 -13.297 -17.203 1 98.75 90 ASN B O 1
ATOM 2334 N N . ARG B 1 91 ? 6.352 -13.734 -16.594 1 98.56 91 ARG B N 1
ATOM 2335 C CA . ARG B 1 91 ? 6.637 -14.508 -17.797 1 98.56 91 ARG B CA 1
ATOM 2336 C C . ARG B 1 91 ? 7.098 -15.914 -17.453 1 98.56 91 ARG B C 1
ATOM 2338 O O . ARG B 1 91 ? 7.996 -16.453 -18.094 1 98.56 91 ARG B O 1
ATOM 2345 N N . ILE B 1 92 ? 6.574 -16.422 -16.453 1 98.56 92 ILE B N 1
ATOM 2346 C CA . ILE B 1 92 ? 6.977 -17.734 -15.969 1 98.56 92 ILE B CA 1
ATOM 2347 C C . ILE B 1 92 ? 6.406 -18.828 -16.875 1 98.56 92 ILE B C 1
ATOM 2349 O O . ILE B 1 92 ? 5.19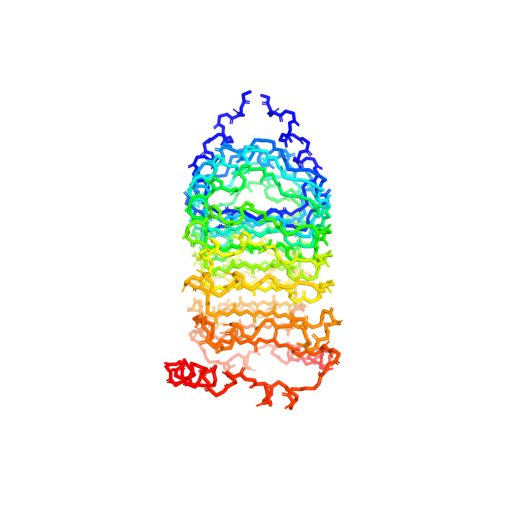9 -18.859 -17.141 1 98.56 92 ILE B O 1
ATOM 2353 N N . SER B 1 93 ? 7.242 -19.672 -17.344 1 97.81 93 SER B N 1
ATOM 2354 C CA . SER B 1 93 ? 6.797 -20.688 -18.297 1 97.81 93 SER B CA 1
ATOM 2355 C C . SER B 1 93 ? 6.723 -22.062 -17.656 1 97.81 93 SER B C 1
ATOM 2357 O O . SER B 1 93 ? 5.93 -22.906 -18.062 1 97.81 93 SER B O 1
ATOM 2359 N N . ASP B 1 94 ? 7.664 -22.25 -16.719 1 97.75 94 ASP B N 1
ATOM 2360 C CA . ASP B 1 94 ? 7.676 -23.516 -15.992 1 97.75 94 ASP B CA 1
ATOM 2361 C C . ASP B 1 94 ? 7.055 -23.359 -14.602 1 97.75 94 ASP B C 1
ATOM 2363 O O . ASP B 1 94 ? 7.285 -22.359 -13.922 1 97.75 94 ASP B O 1
ATOM 2367 N N . PHE B 1 95 ? 6.328 -24.375 -14.242 1 98.19 95 PHE B N 1
ATOM 2368 C CA . PHE B 1 95 ? 5.805 -24.375 -12.883 1 98.19 95 PHE B CA 1
ATOM 2369 C C . PHE B 1 95 ? 6.938 -24.312 -11.867 1 98.19 95 PHE B C 1
ATOM 2371 O O . PHE B 1 95 ? 7.852 -25.141 -11.898 1 98.19 95 PHE B O 1
ATOM 2378 N N . PRO B 1 96 ? 6.867 -23.391 -10.953 1 97.94 96 PRO B N 1
ATOM 2379 C CA . PRO B 1 96 ? 7.98 -23.234 -10.008 1 97.94 96 PRO B CA 1
ATOM 2380 C C . PRO B 1 96 ? 8.016 -24.328 -8.945 1 97.94 96 PRO B C 1
ATOM 2382 O O . PRO B 1 96 ? 7.188 -24.328 -8.031 1 97.94 96 PRO B O 1
ATOM 2385 N N . LEU B 1 97 ? 8.992 -25.172 -8.984 1 97.94 97 LEU B N 1
ATOM 2386 C CA . LEU B 1 97 ? 9.07 -26.312 -8.086 1 97.94 97 LEU B CA 1
ATOM 2387 C C . LEU B 1 97 ? 9.43 -25.875 -6.672 1 97.94 97 LEU B C 1
ATOM 2389 O O . LEU B 1 97 ? 9.234 -26.625 -5.711 1 97.94 97 LEU B O 1
ATOM 2393 N N . GLN B 1 98 ? 9.969 -24.656 -6.547 1 97.38 98 GLN B N 1
ATOM 2394 C CA . GLN B 1 98 ? 10.289 -24.078 -5.246 1 97.38 98 GLN B CA 1
ATOM 2395 C C . GLN B 1 98 ? 9.055 -24.047 -4.344 1 97.38 98 GLN B C 1
ATOM 2397 O O . GLN B 1 98 ? 9.172 -24.141 -3.121 1 97.38 98 GLN B O 1
ATOM 2402 N N . LEU B 1 99 ? 7.934 -23.969 -4.875 1 98 99 LEU B N 1
ATOM 2403 C CA . LEU B 1 99 ? 6.68 -23.875 -4.137 1 98 99 LEU B CA 1
ATOM 2404 C C . LEU B 1 99 ? 6.438 -25.141 -3.311 1 98 99 LEU B C 1
ATOM 2406 O O . LEU B 1 99 ? 5.816 -25.078 -2.246 1 98 99 LEU B O 1
ATOM 2410 N N . CYS B 1 100 ? 6.934 -26.25 -3.828 1 97.25 100 CYS B N 1
ATOM 2411 C CA . CYS B 1 100 ? 6.688 -27.547 -3.193 1 97.25 100 CYS B CA 1
ATOM 2412 C C . CYS B 1 100 ? 7.504 -27.688 -1.916 1 97.25 100 CYS B C 1
ATOM 2414 O O . CYS B 1 100 ? 7.277 -28.609 -1.131 1 97.25 100 CYS B O 1
ATOM 2416 N N . ARG B 1 101 ? 8.359 -26.75 -1.692 1 97 101 ARG B N 1
ATOM 2417 C CA . ARG B 1 101 ? 9.18 -26.766 -0.486 1 97 101 ARG B CA 1
ATOM 2418 C C . ARG B 1 101 ? 8.594 -25.859 0.586 1 97 101 ARG B C 1
ATOM 2420 O O . ARG B 1 101 ? 9.086 -25.828 1.718 1 97 101 ARG B O 1
ATOM 2427 N N . LEU B 1 102 ? 7.617 -25.109 0.294 1 97.62 102 LEU B N 1
ATOM 2428 C CA . LEU B 1 102 ? 7.008 -24.156 1.217 1 97.62 102 LEU B CA 1
ATOM 2429 C C . LEU B 1 102 ? 5.879 -24.812 2.006 1 97.62 102 LEU B C 1
ATOM 2431 O O . LEU B 1 102 ? 4.801 -25.047 1.466 1 97.62 102 LEU B O 1
ATOM 2435 N N . ARG B 1 103 ? 6.07 -24.984 3.25 1 95.12 103 ARG B N 1
ATOM 2436 C CA . ARG B 1 103 ? 5.188 -25.812 4.059 1 95.12 103 ARG B CA 1
ATOM 2437 C C . ARG B 1 103 ? 4.004 -25.016 4.586 1 95.12 103 ARG B C 1
ATOM 2439 O O . ARG B 1 103 ? 2.947 -25.578 4.883 1 95.12 103 ARG B O 1
ATOM 2446 N N . HIS B 1 104 ? 4.105 -23.734 4.699 1 97.19 104 HIS B N 1
ATOM 2447 C CA . HIS B 1 104 ? 3.062 -22.938 5.332 1 97.19 104 HIS B CA 1
ATOM 2448 C C . HIS B 1 104 ? 2.283 -22.141 4.301 1 97.19 104 HIS B C 1
ATOM 2450 O O . HIS B 1 104 ? 1.438 -21.312 4.66 1 97.19 104 HIS B O 1
ATOM 2456 N N . LEU B 1 105 ? 2.537 -22.344 3.096 1 97.31 105 LEU B N 1
ATOM 2457 C CA . LEU B 1 105 ? 1.939 -21.578 2.012 1 97.31 105 LEU B CA 1
ATOM 2458 C C . LEU B 1 105 ? 0.427 -21.766 1.977 1 97.31 105 LEU B C 1
ATOM 2460 O O . LEU B 1 105 ? -0.057 -22.906 1.98 1 97.31 105 LEU B O 1
ATOM 2464 N N . ALA B 1 106 ? -0.306 -20.656 2.059 1 98.44 106 ALA B N 1
ATOM 2465 C CA . ALA B 1 106 ? -1.765 -20.703 2.004 1 98.44 106 ALA B CA 1
ATOM 2466 C C . ALA B 1 106 ? -2.271 -20.375 0.604 1 98.44 106 ALA B C 1
ATOM 2468 O O . ALA B 1 106 ? -3.061 -21.125 0.027 1 98.44 106 ALA B O 1
ATOM 2469 N N . VAL B 1 107 ? -1.793 -19.266 0.059 1 98.69 107 VAL B N 1
ATOM 2470 C CA . VAL B 1 107 ? -2.293 -18.781 -1.224 1 98.69 107 VAL B CA 1
ATOM 2471 C C . VAL B 1 107 ? -1.124 -18.547 -2.176 1 98.69 107 VAL B C 1
ATOM 2473 O O . VAL B 1 107 ? -0.144 -17.891 -1.809 1 98.69 107 VAL B O 1
ATOM 2476 N N . VAL B 1 108 ? -1.23 -19.078 -3.398 1 98.62 108 VAL B N 1
ATOM 2477 C CA . VAL B 1 108 ? -0.292 -18.812 -4.484 1 98.62 108 VAL B CA 1
ATOM 2478 C C . VAL B 1 108 ? -1.053 -18.344 -5.719 1 98.62 108 VAL B C 1
ATOM 2480 O O . VAL B 1 108 ? -1.996 -19 -6.164 1 98.62 108 VAL B O 1
ATOM 2483 N N . ASP B 1 109 ? -0.675 -17.266 -6.215 1 98.88 109 ASP B N 1
ATOM 2484 C CA . ASP B 1 109 ? -1.273 -16.75 -7.438 1 98.88 109 ASP B CA 1
ATOM 2485 C C . ASP B 1 109 ? -0.258 -16.703 -8.578 1 98.88 109 ASP B C 1
ATOM 2487 O O . ASP B 1 109 ? 0.62 -15.844 -8.602 1 98.88 109 ASP B O 1
ATOM 2491 N N . LEU B 1 110 ? -0.385 -17.578 -9.508 1 98.81 110 LEU B N 1
ATOM 2492 C CA . LEU B 1 110 ? 0.461 -17.672 -10.688 1 98.81 110 LEU B CA 1
ATOM 2493 C C . LEU B 1 110 ? -0.316 -17.297 -11.945 1 98.81 110 LEU B C 1
ATOM 2495 O O . LEU B 1 110 ? 0.055 -17.703 -13.055 1 98.81 110 LEU B O 1
ATOM 2499 N N . SER B 1 111 ? -1.407 -16.594 -11.742 1 98.88 111 SER B N 1
ATOM 2500 C CA . SER B 1 111 ? -2.246 -16.25 -12.883 1 98.88 111 SER B CA 1
ATOM 2501 C C . SER B 1 111 ? -1.506 -15.359 -13.867 1 98.88 111 SER B C 1
ATOM 2503 O O . SER B 1 111 ? -0.489 -14.75 -13.523 1 98.88 111 SER B O 1
ATOM 2505 N N . ARG B 1 112 ? -1.973 -15.297 -15.133 1 98.81 112 ARG B N 1
ATOM 2506 C CA . ARG B 1 112 ? -1.461 -14.438 -16.188 1 98.81 112 ARG B CA 1
ATOM 2507 C C . ARG B 1 112 ? 0.035 -14.656 -16.406 1 98.81 112 ARG B C 1
ATOM 2509 O O . ARG B 1 112 ? 0.807 -13.695 -16.422 1 98.81 112 ARG B O 1
ATOM 2516 N N . ASN B 1 113 ? 0.492 -15.859 -16.422 1 98.75 113 ASN B N 1
ATOM 2517 C CA . ASN B 1 113 ? 1.831 -16.281 -16.828 1 98.75 113 ASN B CA 1
ATOM 2518 C C . ASN B 1 113 ? 1.796 -17.141 -18.094 1 98.75 113 ASN B C 1
ATOM 2520 O O . ASN B 1 113 ? 0.874 -17.016 -18.906 1 98.75 113 ASN B O 1
ATOM 2524 N N . GLN B 1 114 ? 2.891 -17.875 -18.344 1 98.44 114 GLN B N 1
ATOM 2525 C CA . GLN B 1 114 ? 2.98 -18.688 -19.547 1 98.44 114 GLN B CA 1
ATOM 2526 C C . GLN B 1 114 ? 3.188 -20.156 -19.203 1 98.44 114 GLN B C 1
ATOM 2528 O O . GLN B 1 114 ? 3.932 -20.859 -19.891 1 98.44 114 GLN B O 1
ATOM 2533 N N . ILE B 1 115 ? 2.656 -20.531 -18.172 1 98.5 115 ILE B N 1
ATOM 2534 C CA . ILE B 1 115 ? 2.85 -21.891 -17.688 1 98.5 115 ILE B CA 1
ATOM 2535 C C . ILE B 1 115 ? 2.084 -22.859 -18.594 1 98.5 115 ILE B C 1
ATOM 2537 O O . ILE B 1 115 ? 0.924 -22.625 -18.938 1 98.5 115 ILE B O 1
ATOM 2541 N N . ARG B 1 116 ? 2.68 -23.953 -18.922 1 97.31 116 ARG B N 1
ATOM 2542 C CA . ARG B 1 116 ? 2.08 -24.875 -19.875 1 97.31 116 ARG B CA 1
ATOM 2543 C C . ARG B 1 116 ? 1.731 -26.203 -19.219 1 97.31 116 ARG B C 1
ATOM 2545 O O . ARG B 1 116 ? 0.854 -26.922 -19.688 1 97.31 116 ARG B O 1
ATOM 2552 N N . ARG B 1 117 ? 2.465 -26.5 -18.188 1 97.25 117 ARG B N 1
ATOM 2553 C CA . ARG B 1 117 ? 2.258 -27.797 -17.578 1 97.25 117 ARG B CA 1
ATOM 2554 C C . ARG B 1 117 ? 2.332 -27.703 -16.062 1 97.25 117 ARG B C 1
ATOM 2556 O O . ARG B 1 117 ? 3.115 -26.922 -15.516 1 97.25 117 ARG B O 1
ATOM 2563 N N . ILE B 1 118 ? 1.528 -28.5 -15.406 1 97.94 118 ILE B N 1
ATOM 2564 C CA . ILE B 1 118 ? 1.64 -28.766 -13.977 1 97.94 118 ILE B CA 1
ATOM 2565 C C . ILE B 1 118 ? 2.314 -30.125 -13.75 1 97.94 118 ILE B C 1
ATOM 2567 O O . ILE B 1 118 ? 1.737 -31.172 -14.055 1 97.94 118 ILE B O 1
ATOM 2571 N N . PRO B 1 119 ? 3.42 -30.078 -13.164 1 97.81 119 PRO B N 1
ATOM 2572 C CA . PRO B 1 119 ? 4.215 -31.312 -13.094 1 97.81 119 PRO B CA 1
ATOM 2573 C C . PRO B 1 119 ? 3.816 -32.188 -11.922 1 97.81 119 PRO B C 1
ATOM 2575 O O . PRO B 1 119 ? 2.977 -31.812 -11.109 1 97.81 119 PRO B O 1
ATOM 2578 N N . ASP B 1 120 ? 4.496 -33.406 -11.859 1 98.12 120 ASP B N 1
ATOM 2579 C CA . ASP B 1 120 ? 4.18 -34.406 -10.852 1 98.12 120 ASP B CA 1
ATOM 2580 C C . ASP B 1 120 ? 4.5 -33.906 -9.453 1 98.12 120 ASP B C 1
ATOM 2582 O O . ASP B 1 120 ? 3.828 -34.281 -8.484 1 98.12 120 ASP B O 1
ATOM 2586 N N . GLU B 1 121 ? 5.398 -33.062 -9.398 1 97.5 121 GLU B N 1
ATOM 2587 C CA . GLU B 1 121 ? 5.879 -32.531 -8.117 1 97.5 121 GLU B CA 1
ATOM 2588 C C . GLU B 1 121 ? 4.785 -31.766 -7.387 1 97.5 121 GLU B C 1
ATOM 2590 O O . GLU B 1 121 ? 4.871 -31.547 -6.176 1 97.5 121 GLU B O 1
ATOM 2595 N N . VAL B 1 122 ? 3.736 -31.359 -8.109 1 97.62 122 VAL B N 1
ATOM 2596 C CA . VAL B 1 122 ? 2.639 -30.594 -7.52 1 97.62 122 VAL B CA 1
ATOM 2597 C C . VAL B 1 122 ? 2.004 -31.406 -6.383 1 97.62 122 VAL B C 1
ATOM 2599 O O . VAL B 1 122 ? 1.36 -30.828 -5.5 1 97.62 122 VAL B O 1
ATOM 2602 N N . GLY B 1 123 ? 2.174 -32.719 -6.445 1 97.44 123 GLY B N 1
ATOM 2603 C CA . GLY B 1 123 ? 1.66 -33.562 -5.387 1 97.44 123 GLY B CA 1
ATOM 2604 C C . GLY B 1 123 ? 2.227 -33.219 -4.02 1 97.44 123 GLY B C 1
ATOM 2605 O O . GLY B 1 123 ? 1.613 -33.531 -2.996 1 97.44 123 GLY B O 1
ATOM 2606 N N . GLN B 1 124 ? 3.363 -32.562 -4.004 1 97.19 124 GLN B N 1
ATOM 2607 C CA . GLN B 1 124 ? 4.043 -32.188 -2.762 1 97.19 124 GLN B CA 1
ATOM 2608 C C . GLN B 1 124 ? 3.65 -30.797 -2.303 1 97.19 124 GLN B C 1
ATOM 2610 O O . GLN B 1 124 ? 4.078 -30.344 -1.238 1 97.19 124 GLN B O 1
ATOM 2615 N N . LEU B 1 125 ? 2.889 -30.109 -3.09 1 97.62 125 LEU B N 1
ATOM 2616 C CA . LEU B 1 125 ? 2.477 -28.75 -2.758 1 97.62 125 LEU B CA 1
ATOM 2617 C C . LEU B 1 125 ? 1.631 -28.719 -1.489 1 97.62 125 LEU B C 1
ATOM 2619 O O . LEU B 1 125 ? 0.744 -29.562 -1.317 1 97.62 125 LEU B O 1
ATOM 2623 N N . GLN B 1 126 ? 1.876 -27.797 -0.595 1 97.12 126 GLN B N 1
ATOM 2624 C CA . GLN B 1 126 ? 1.146 -27.703 0.665 1 97.12 126 GLN B CA 1
ATOM 2625 C C . GLN B 1 126 ? 0.29 -26.438 0.705 1 97.12 126 GLN B C 1
ATOM 2627 O O . GLN B 1 126 ? -0.105 -25.984 1.78 1 97.12 126 GLN B O 1
ATOM 2632 N N . ALA B 1 127 ? 0.012 -25.828 -0.419 1 98 127 ALA B N 1
ATOM 2633 C CA . ALA B 1 127 ? -0.807 -24.625 -0.495 1 98 127 ALA B CA 1
ATOM 2634 C C . ALA B 1 127 ? -2.289 -24.953 -0.355 1 98 127 ALA B C 1
ATOM 2636 O O . ALA B 1 127 ? -2.725 -26.047 -0.728 1 98 127 ALA B O 1
ATOM 2637 N N . ILE B 1 128 ? -3.029 -24.031 0.167 1 98.38 128 ILE B N 1
ATOM 2638 C CA . ILE B 1 128 ? -4.473 -24.172 0.305 1 98.38 128 ILE B CA 1
ATOM 2639 C C . ILE B 1 128 ? -5.16 -23.75 -0.992 1 98.38 128 ILE B C 1
ATOM 2641 O O . ILE B 1 128 ? -6.121 -24.391 -1.43 1 98.38 128 ILE B O 1
ATOM 2645 N N . GLU B 1 129 ? -4.707 -22.703 -1.577 1 98.75 129 GLU B N 1
ATOM 2646 C CA . GLU B 1 129 ? -5.258 -22.172 -2.828 1 98.75 129 GLU B CA 1
ATOM 2647 C C . GLU B 1 129 ? -4.168 -22.016 -3.881 1 98.75 129 GLU B C 1
ATOM 2649 O O . GLU B 1 129 ? -3.111 -21.438 -3.605 1 98.75 129 GLU B O 1
ATOM 2654 N N . LEU B 1 130 ? -4.449 -22.5 -5.094 1 98.69 130 LEU B N 1
ATOM 2655 C CA . LEU B 1 130 ? -3.57 -22.359 -6.25 1 98.69 130 LEU B CA 1
ATOM 2656 C C . LEU B 1 130 ? -4.309 -21.734 -7.43 1 98.69 130 LEU B C 1
ATOM 2658 O O . LEU B 1 130 ? -5.289 -22.297 -7.922 1 98.69 130 LEU B O 1
ATOM 2662 N N . ASN B 1 131 ? -3.852 -20.594 -7.816 1 98.88 131 ASN B N 1
ATOM 2663 C CA . ASN B 1 131 ? -4.461 -19.891 -8.938 1 98.88 131 ASN B CA 1
ATOM 2664 C C . ASN B 1 131 ? -3.564 -19.922 -10.172 1 98.88 131 ASN B C 1
ATOM 2666 O O . ASN B 1 131 ? -2.475 -19.344 -10.172 1 98.88 131 ASN B O 1
ATOM 2670 N N . LEU B 1 132 ? -4.008 -20.516 -11.219 1 98.75 132 LEU B N 1
ATOM 2671 C CA . LEU B 1 132 ? -3.285 -20.625 -12.477 1 98.75 132 LEU B CA 1
ATOM 2672 C C . LEU B 1 132 ? -4.125 -20.094 -13.633 1 98.75 132 LEU B C 1
ATOM 2674 O O . LEU B 1 132 ? -3.971 -20.531 -14.773 1 98.75 132 LEU B O 1
ATOM 2678 N N . ASN B 1 133 ? -5.012 -19.172 -13.281 1 98.75 133 ASN B N 1
ATOM 2679 C CA . ASN B 1 133 ? -5.836 -18.562 -14.32 1 98.75 133 ASN B CA 1
ATOM 2680 C C . ASN B 1 133 ? -4.98 -17.906 -15.398 1 98.75 133 ASN B C 1
ATOM 2682 O O . ASN B 1 133 ? -3.875 -17.438 -15.125 1 98.75 133 ASN B O 1
ATOM 2686 N N . GLN B 1 134 ? -5.492 -17.891 -16.625 1 98.62 134 GLN B N 1
ATOM 2687 C CA . GLN B 1 134 ? -4.906 -17.141 -17.719 1 98.62 134 GLN B CA 1
ATOM 2688 C C . GLN B 1 134 ? -3.451 -17.531 -17.953 1 98.62 134 GLN B C 1
ATOM 2690 O O . GLN B 1 134 ? -2.57 -16.672 -18 1 98.62 134 GLN B O 1
ATOM 2695 N N . ASN B 1 135 ? -3.18 -18.781 -18.016 1 98.44 135 ASN B N 1
ATOM 2696 C CA . ASN B 1 135 ? -1.952 -19.406 -18.516 1 98.44 135 ASN B CA 1
ATOM 2697 C C . ASN B 1 135 ? -2.197 -20.172 -19.812 1 98.44 135 ASN B C 1
ATOM 2699 O O . ASN B 1 135 ? -3.107 -19.844 -20.578 1 98.44 135 ASN B O 1
ATOM 2703 N N . GLN B 1 136 ? -1.355 -21.078 -20.156 1 96.69 136 GLN B N 1
ATOM 2704 C CA . GLN B 1 136 ? -1.516 -21.953 -21.312 1 96.69 136 GLN B CA 1
ATOM 2705 C C . GLN B 1 136 ? -1.385 -23.422 -20.922 1 96.69 136 GLN B C 1
ATOM 2707 O O . GLN B 1 136 ? -0.668 -24.188 -21.578 1 96.69 136 GLN B O 1
ATOM 2712 N N . ILE B 1 137 ? -2.08 -23.719 -19.969 1 97.25 137 ILE B N 1
ATOM 2713 C CA . ILE B 1 137 ? -1.906 -25.047 -19.375 1 97.25 137 ILE B CA 1
ATOM 2714 C C . ILE B 1 137 ? -2.484 -26.109 -20.328 1 97.25 137 ILE B C 1
ATOM 2716 O O . ILE B 1 137 ? -3.662 -26.047 -20.688 1 97.25 137 ILE B O 1
ATOM 2720 N N . SER B 1 138 ? -1.745 -27.047 -20.672 1 94.19 138 SER B N 1
ATOM 2721 C CA . SER B 1 138 ? -2.18 -28.125 -21.562 1 94.19 138 SER B CA 1
ATOM 2722 C C . SER B 1 138 ? -2.021 -29.484 -20.906 1 94.19 138 SER B C 1
ATOM 2724 O O . SER B 1 138 ? -2.539 -30.484 -21.406 1 94.19 138 SER B O 1
ATOM 2726 N N . GLN B 1 139 ? -1.316 -29.484 -19.859 1 95 139 GLN B N 1
ATOM 2727 C CA . GLN B 1 139 ? -1.124 -30.734 -19.125 1 95 139 GLN B CA 1
ATOM 2728 C C . GLN B 1 139 ? -1.224 -30.5 -17.609 1 95 139 GLN B C 1
ATOM 2730 O O . GLN B 1 139 ? -0.566 -29.609 -17.078 1 95 139 GLN B O 1
ATOM 2735 N N . VAL B 1 140 ? -2.041 -31.359 -16.984 1 96.81 140 VAL B N 1
ATOM 2736 C CA . VAL B 1 140 ? -2.174 -31.344 -15.523 1 96.81 140 VAL B CA 1
ATOM 2737 C C . VAL B 1 140 ? -1.851 -32.719 -14.961 1 96.81 140 VAL B C 1
ATOM 2739 O O . VAL B 1 140 ? -2.51 -33.719 -15.297 1 96.81 140 VAL B O 1
ATOM 2742 N N . SER B 1 141 ? -0.881 -32.75 -14.117 1 97.44 141 SER B N 1
ATOM 2743 C CA . SER B 1 141 ? -0.507 -34.031 -13.523 1 97.44 141 SER B CA 1
ATOM 2744 C C . SER B 1 141 ? -1.615 -34.562 -12.625 1 97.44 141 SER B C 1
ATOM 2746 O O . SER B 1 141 ? -2.232 -33.812 -11.875 1 97.44 141 SER B O 1
ATOM 2748 N N . ALA B 1 142 ? -1.772 -35.844 -12.625 1 96.88 142 ALA B N 1
ATOM 2749 C CA . ALA B 1 142 ? -2.738 -36.5 -11.75 1 96.88 142 ALA B CA 1
ATOM 2750 C C . ALA B 1 142 ? -2.277 -36.469 -10.297 1 96.88 142 ALA B C 1
ATOM 2752 O O . ALA B 1 142 ? -3.084 -36.656 -9.383 1 96.88 142 ALA B O 1
ATOM 2753 N N . GLN B 1 143 ? -1.019 -36.219 -10.109 1 97.38 143 GLN B N 1
ATOM 2754 C CA . GLN B 1 143 ? -0.457 -36.188 -8.766 1 97.38 143 GLN B CA 1
ATOM 2755 C C . GLN B 1 143 ? -0.99 -35 -7.965 1 97.38 143 GLN B C 1
ATOM 2757 O O . GLN B 1 143 ? -0.796 -34.938 -6.75 1 97.38 143 GLN B O 1
ATOM 2762 N N . ILE B 1 144 ? -1.705 -34.125 -8.625 1 96.12 144 ILE B N 1
ATOM 2763 C CA . ILE B 1 144 ? -2.258 -32.938 -7.949 1 96.12 144 ILE B CA 1
ATOM 2764 C C . ILE B 1 144 ? -3.225 -33.375 -6.852 1 96.12 144 ILE B C 1
ATOM 2766 O O . ILE B 1 144 ? -3.41 -32.688 -5.855 1 96.12 144 ILE B O 1
ATOM 2770 N N . CYS B 1 145 ? -3.816 -34.594 -6.996 1 95.25 145 CYS B N 1
ATOM 2771 C CA . CYS B 1 145 ? -4.746 -35.125 -6.012 1 95.25 145 CYS B CA 1
ATOM 2772 C C . CYS B 1 145 ? -4.023 -35.469 -4.719 1 95.25 145 CYS B C 1
ATOM 2774 O O . CYS B 1 145 ? -4.66 -35.656 -3.678 1 95.25 145 CYS B O 1
ATOM 2776 N N . GLN B 1 146 ? -2.721 -35.562 -4.809 1 96.5 146 GLN B N 1
ATOM 2777 C CA . GLN B 1 146 ? -1.926 -35.938 -3.645 1 96.5 146 GLN B CA 1
ATOM 2778 C C . GLN B 1 146 ? -1.614 -34.719 -2.777 1 96.5 146 GLN B C 1
ATOM 2780 O O . GLN B 1 146 ? -1.078 -34.875 -1.676 1 96.5 146 GLN B O 1
ATOM 2785 N N . SER B 1 147 ? -1.86 -33.562 -3.289 1 96.62 147 SER B N 1
ATOM 2786 C CA . SER B 1 147 ? -1.713 -32.344 -2.479 1 96.62 147 SER B CA 1
ATOM 2787 C C . SER B 1 147 ? -2.805 -32.25 -1.417 1 96.62 147 SER B C 1
ATOM 2789 O O . SER B 1 147 ? -3.875 -31.703 -1.666 1 96.62 147 SER B O 1
ATOM 2791 N N . GLU B 1 148 ? -2.545 -32.625 -0.269 1 94.56 148 GLU B N 1
ATOM 2792 C CA . GLU B 1 148 ? -3.533 -32.875 0.772 1 94.56 148 GLU B CA 1
ATOM 2793 C C . GLU B 1 148 ? -4.156 -31.594 1.277 1 94.56 148 GLU B C 1
ATOM 2795 O O . GLU B 1 148 ? -5.316 -31.578 1.697 1 94.56 148 GLU B O 1
ATOM 2800 N N . ARG B 1 149 ? -3.453 -30.578 1.18 1 96.88 149 ARG B N 1
ATOM 2801 C CA . ARG B 1 149 ? -3.943 -29.344 1.762 1 96.88 149 ARG B CA 1
ATOM 2802 C C . ARG B 1 149 ? -4.688 -28.5 0.726 1 96.88 149 ARG B C 1
ATOM 2804 O O . ARG B 1 149 ? -5.375 -27.547 1.073 1 96.88 149 ARG B O 1
ATOM 2811 N N . LEU B 1 150 ? -4.582 -28.781 -0.515 1 98 150 LEU B N 1
ATOM 2812 C CA . LEU B 1 150 ? -5.141 -27.969 -1.594 1 98 150 LEU B CA 1
ATOM 2813 C C . LEU B 1 150 ? -6.664 -28.047 -1.601 1 98 150 LEU B C 1
ATOM 2815 O O . LEU B 1 150 ? -7.23 -29.141 -1.768 1 98 150 LEU B O 1
ATOM 2819 N N . LYS B 1 151 ? -7.281 -26.953 -1.425 1 97.81 151 LYS B N 1
ATOM 2820 C CA . LYS B 1 151 ? -8.734 -26.891 -1.369 1 97.81 151 LYS B CA 1
ATOM 2821 C C . LYS B 1 151 ? -9.305 -26.141 -2.572 1 97.81 151 LYS B C 1
ATOM 2823 O O . LYS B 1 151 ? -10.391 -26.469 -3.061 1 97.81 151 LYS B O 1
ATOM 2828 N N . VAL B 1 152 ? -8.578 -25.141 -3.023 1 98.5 152 VAL B N 1
ATOM 2829 C CA . VAL B 1 152 ? -9.047 -24.281 -4.109 1 98.5 152 VAL B CA 1
ATOM 2830 C C . VAL B 1 152 ? -8.07 -24.344 -5.277 1 98.5 152 VAL B C 1
ATOM 2832 O O . VAL B 1 152 ? -6.883 -24.047 -5.121 1 98.5 152 VAL B O 1
ATOM 2835 N N . LEU B 1 153 ? -8.578 -24.734 -6.449 1 98.31 153 LEU B N 1
ATOM 2836 C CA . LEU B 1 153 ? -7.801 -24.781 -7.684 1 98.31 153 LEU B CA 1
ATOM 2837 C C . LEU B 1 153 ? -8.492 -24 -8.797 1 98.31 153 LEU B C 1
ATOM 2839 O O . LEU B 1 153 ? -9.641 -24.297 -9.148 1 98.31 153 LEU B O 1
ATOM 2843 N N . ARG B 1 154 ? -7.781 -22.984 -9.281 1 98.69 154 ARG B N 1
ATOM 2844 C CA . ARG B 1 154 ? -8.336 -22.172 -10.359 1 98.69 154 ARG B CA 1
ATOM 2845 C C . ARG B 1 154 ? -7.543 -22.359 -11.648 1 98.69 154 ARG B C 1
ATOM 2847 O O . ARG B 1 154 ? -6.332 -22.109 -11.672 1 98.69 154 ARG B O 1
ATOM 2854 N N . LEU B 1 155 ? -8.203 -22.766 -12.664 1 98.25 155 LEU B N 1
ATOM 2855 C CA . LEU B 1 155 ? -7.613 -23.016 -13.977 1 98.25 155 LEU B CA 1
ATOM 2856 C C . LEU B 1 155 ? -8.422 -22.344 -15.078 1 98.25 155 LEU B C 1
ATOM 2858 O O . LEU B 1 155 ? -8.547 -22.891 -16.172 1 98.25 155 LEU B O 1
ATOM 2862 N N . GLU B 1 156 ? -8.945 -21.219 -14.766 1 98.25 156 GLU B N 1
ATOM 2863 C CA . GLU B 1 156 ? -9.789 -20.516 -15.727 1 98.25 156 GLU B CA 1
ATOM 2864 C C . GLU B 1 156 ? -8.953 -19.953 -16.875 1 98.25 156 GLU B C 1
ATOM 2866 O O . GLU B 1 156 ? -7.797 -19.578 -16.688 1 98.25 156 GLU B O 1
ATOM 2871 N N . GLU B 1 157 ? -9.492 -19.938 -18.078 1 97.94 157 GLU B N 1
ATOM 2872 C CA . GLU B 1 157 ? -8.945 -19.297 -19.266 1 97.94 157 GLU B CA 1
ATOM 2873 C C . GLU B 1 157 ? -7.555 -19.828 -19.594 1 97.94 157 GLU B C 1
ATOM 2875 O O . GLU B 1 157 ? -6.602 -19.062 -19.766 1 97.94 157 GLU B O 1
ATOM 2880 N N . ASN B 1 158 ? -7.43 -21.156 -19.812 1 97.75 158 ASN B N 1
ATOM 2881 C CA . ASN B 1 158 ? -6.176 -21.797 -20.188 1 97.75 158 ASN B CA 1
ATOM 2882 C C . ASN B 1 158 ? -6.293 -22.5 -21.547 1 97.75 158 ASN B C 1
ATOM 2884 O O . ASN B 1 158 ? -5.371 -23.203 -21.969 1 97.75 158 ASN B O 1
ATOM 2888 N N . CYS B 1 159 ? -7.492 -22.406 -22.203 1 95.81 159 CYS B N 1
ATOM 2889 C CA . CYS B 1 159 ? -7.762 -23.078 -23.469 1 95.81 159 CYS B CA 1
ATOM 2890 C C . CYS B 1 159 ? -7.562 -24.578 -23.344 1 95.81 159 CYS B C 1
ATOM 2892 O O . CYS B 1 159 ? -7.012 -25.203 -24.25 1 95.81 159 CYS B O 1
ATOM 2894 N N . MET B 1 160 ? -7.961 -25.125 -22.281 1 94.62 160 MET B N 1
ATOM 2895 C CA . MET B 1 160 ? -7.77 -26.547 -22.047 1 94.62 160 MET B CA 1
ATOM 2896 C C . MET B 1 160 ? -8.93 -27.359 -22.609 1 94.62 160 MET B C 1
ATOM 2898 O O . MET B 1 160 ? -10.07 -26.891 -22.625 1 94.62 160 MET B O 1
ATOM 2902 N N . GLU B 1 161 ? -8.594 -28.547 -23.062 1 94.94 161 GLU B N 1
ATOM 2903 C CA . GLU B 1 161 ? -9.617 -29.531 -23.375 1 94.94 161 GLU B CA 1
ATOM 2904 C C . GLU B 1 161 ? -10.055 -30.281 -22.109 1 94.94 161 GLU B C 1
ATOM 2906 O O . GLU B 1 161 ? -9.281 -30.406 -21.156 1 94.94 161 GLU B O 1
ATOM 2911 N N . LEU B 1 162 ? -11.242 -30.75 -22.109 1 94.38 162 LEU B N 1
ATOM 2912 C CA . LEU B 1 162 ? -11.789 -31.453 -20.953 1 94.38 162 LEU B CA 1
ATOM 2913 C C . LEU B 1 162 ? -10.922 -32.656 -20.578 1 94.38 162 LEU B C 1
ATOM 2915 O O . LEU B 1 162 ? -10.75 -32.969 -19.406 1 94.38 162 LEU B O 1
ATOM 2919 N N . SER B 1 163 ? -10.375 -33.281 -21.562 1 93.5 163 SER B N 1
ATOM 2920 C CA . SER B 1 163 ? -9.602 -34.5 -21.375 1 93.5 163 SER B CA 1
ATOM 2921 C C . SER B 1 163 ? -8.32 -34.219 -20.594 1 93.5 163 SER B C 1
ATOM 2923 O O . SER B 1 163 ? -7.672 -35.156 -20.109 1 93.5 163 SER B O 1
ATOM 2925 N N . MET B 1 164 ? -7.969 -33 -20.531 1 92 164 MET B N 1
ATOM 2926 C CA . MET B 1 164 ? -6.734 -32.625 -19.844 1 92 164 MET B CA 1
ATOM 2927 C C . MET B 1 164 ? -6.945 -32.531 -18.344 1 92 164 MET B C 1
ATOM 2929 O O . MET B 1 164 ? -5.984 -32.469 -17.578 1 92 164 MET B O 1
ATOM 2933 N N . ILE B 1 165 ? -8.109 -32.594 -17.891 1 93.5 165 ILE B N 1
ATOM 2934 C CA . ILE B 1 165 ? -8.422 -32.562 -16.453 1 93.5 165 ILE B CA 1
ATOM 2935 C C . ILE B 1 165 ? -8.422 -33.969 -15.906 1 93.5 165 ILE B C 1
ATOM 2937 O O . ILE B 1 165 ? -9.305 -34.781 -16.219 1 93.5 165 ILE B O 1
ATOM 2941 N N . PRO B 1 166 ? -7.469 -34.25 -15.055 1 94.81 166 PRO B N 1
ATOM 2942 C CA . PRO B 1 166 ? -7.449 -35.594 -14.5 1 94.81 166 PRO B CA 1
ATOM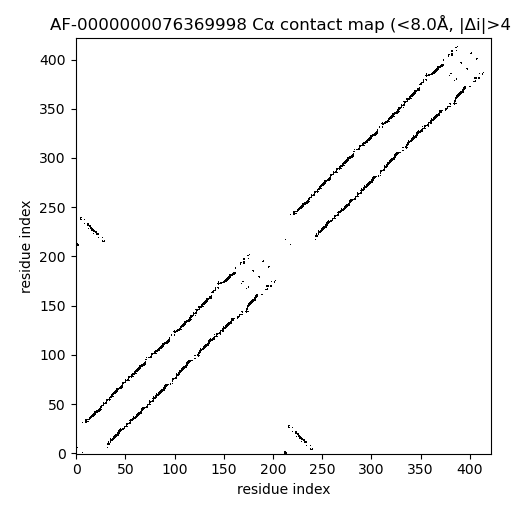 2943 C C . PRO B 1 166 ? -8.695 -35.906 -13.672 1 94.81 166 PRO B C 1
ATOM 2945 O O . PRO B 1 166 ? -9.094 -35.125 -12.82 1 94.81 166 PRO B O 1
ATOM 2948 N N . VAL B 1 167 ? -9.172 -37.062 -13.789 1 94.75 167 VAL B N 1
ATOM 2949 C CA . VAL B 1 167 ? -10.383 -37.5 -13.109 1 94.75 167 VAL B CA 1
ATOM 2950 C C . VAL B 1 167 ? -10.133 -37.594 -11.609 1 94.75 167 VAL B C 1
ATOM 2952 O O . VAL B 1 167 ? -11.039 -37.375 -10.805 1 94.75 167 VAL B O 1
ATOM 2955 N N . SER B 1 168 ? -8.922 -37.875 -11.312 1 95.25 168 SER B N 1
ATOM 2956 C CA . SER B 1 168 ? -8.539 -38 -9.906 1 95.25 168 SER B CA 1
ATOM 2957 C C . SER B 1 168 ? -8.828 -36.75 -9.125 1 95.25 168 SER B C 1
ATOM 2959 O O . SER B 1 168 ? -9.047 -36.781 -7.914 1 95.25 168 SER B O 1
ATOM 2961 N N . ILE B 1 169 ? -8.812 -35.594 -9.758 1 95.69 169 ILE B N 1
ATOM 2962 C CA . ILE B 1 169 ? -9.141 -34.312 -9.117 1 95.69 169 ILE B CA 1
ATOM 2963 C C . ILE B 1 169 ? -10.57 -34.375 -8.578 1 95.69 169 ILE B C 1
ATOM 2965 O O . ILE B 1 169 ? -10.844 -33.844 -7.492 1 95.69 169 ILE B O 1
ATOM 2969 N N . LEU B 1 170 ? -11.414 -35.031 -9.312 1 95.81 170 LEU B N 1
ATOM 2970 C CA . LEU B 1 170 ? -12.82 -35.125 -8.953 1 95.81 170 LEU B CA 1
ATOM 2971 C C . LEU B 1 170 ? -13.055 -36.281 -7.961 1 95.81 170 LEU B C 1
ATOM 2973 O O . LEU B 1 170 ? -13.852 -36.125 -7.031 1 95.81 170 LEU B O 1
ATOM 2977 N N . THR B 1 171 ? -12.297 -37.281 -8.07 1 95.44 171 THR B N 1
ATOM 2978 C CA . THR B 1 171 ? -12.633 -38.531 -7.355 1 95.44 171 THR B CA 1
ATOM 2979 C C . THR B 1 171 ? -11.781 -38.656 -6.094 1 95.44 171 THR B C 1
ATOM 2981 O O . THR B 1 171 ? -12.25 -39.188 -5.078 1 95.44 171 THR B O 1
ATOM 2984 N N . GLN B 1 172 ? -10.57 -38.281 -6.145 1 93 172 GLN B N 1
ATOM 2985 C CA . GLN B 1 172 ? -9.594 -38.656 -5.125 1 93 172 GLN B CA 1
ATOM 2986 C C . GLN B 1 172 ? -8.859 -37.438 -4.586 1 93 172 GLN B C 1
ATOM 2988 O O . GLN B 1 172 ? -7.68 -37.5 -4.234 1 93 172 GLN B O 1
ATOM 2993 N N . SER B 1 173 ? -9.328 -36.281 -4.555 1 94.56 173 SER B N 1
ATOM 2994 C CA . SER B 1 173 ? -8.625 -35.125 -4.062 1 94.56 173 SER B CA 1
ATOM 2995 C C . SER B 1 173 ? -9.391 -34.438 -2.924 1 94.56 173 SER B C 1
ATOM 2997 O O . SER B 1 173 ? -10.438 -34.938 -2.502 1 94.56 173 SER B O 1
ATOM 2999 N N . HIS B 1 174 ? -8.797 -33.438 -2.318 1 95.44 174 HIS B N 1
ATOM 3000 C CA . HIS B 1 174 ? -9.43 -32.656 -1.266 1 95.44 174 HIS B CA 1
ATOM 3001 C C . HIS B 1 174 ? -9.93 -31.312 -1.802 1 95.44 174 HIS B C 1
ATOM 3003 O O . HIS B 1 174 ? -10.383 -30.469 -1.033 1 95.44 174 HIS B O 1
ATOM 3009 N N . ILE B 1 175 ? -9.875 -31.172 -3.092 1 97.12 175 ILE B N 1
ATOM 3010 C CA . ILE B 1 175 ? -10.234 -29.906 -3.732 1 97.12 175 ILE B CA 1
ATOM 3011 C C . ILE B 1 175 ? -11.742 -29.703 -3.664 1 97.12 175 ILE B C 1
ATOM 3013 O O . ILE B 1 175 ? -12.508 -30.531 -4.18 1 97.12 175 ILE B O 1
ATOM 3017 N N . SER B 1 176 ? -12.156 -28.672 -3.074 1 97.06 176 SER B N 1
ATOM 3018 C CA . SER B 1 176 ? -13.578 -28.391 -2.887 1 97.06 176 SER B CA 1
ATOM 3019 C C . SER B 1 176 ? -14.055 -27.281 -3.818 1 97.06 176 SER B C 1
ATOM 3021 O O . SER B 1 176 ? -15.258 -27.125 -4.039 1 97.06 176 SER B O 1
ATOM 3023 N N . LEU B 1 177 ? -13.148 -26.516 -4.305 1 97.5 177 LEU B N 1
ATOM 3024 C CA . LEU B 1 177 ? -13.5 -25.5 -5.285 1 97.5 177 LEU B CA 1
ATOM 3025 C C . LEU B 1 177 ? -12.594 -25.594 -6.512 1 97.5 177 LEU B C 1
ATOM 3027 O O . LEU B 1 177 ? -11.391 -25.359 -6.422 1 97.5 177 LEU B O 1
ATOM 3031 N N . LEU B 1 178 ? -13.211 -25.938 -7.547 1 96.62 178 LEU B N 1
ATOM 3032 C CA . LEU B 1 178 ? -12.539 -26.062 -8.836 1 96.62 178 LEU B CA 1
ATOM 3033 C C . LEU B 1 178 ? -13.117 -25.078 -9.844 1 96.62 178 LEU B C 1
ATOM 3035 O O . LEU B 1 178 ? -14.281 -25.172 -10.219 1 96.62 178 LEU B O 1
ATOM 3039 N N . ALA B 1 179 ? -12.297 -24.062 -10.234 1 97.31 179 ALA B N 1
ATOM 3040 C CA . ALA B 1 179 ? -12.75 -23.078 -11.203 1 97.31 179 ALA B CA 1
ATOM 3041 C C . ALA B 1 179 ? -12.164 -23.344 -12.586 1 97.31 179 ALA B C 1
ATOM 3043 O O . ALA B 1 179 ? -10.938 -23.312 -12.758 1 97.31 179 ALA B O 1
ATOM 3044 N N . LEU B 1 180 ? -13.047 -23.516 -13.625 1 96.88 180 LEU B N 1
ATOM 3045 C CA . LEU B 1 180 ? -12.578 -23.969 -14.922 1 96.88 180 LEU B CA 1
ATOM 3046 C C . LEU B 1 180 ? -13.211 -23.156 -16.047 1 96.88 180 LEU B C 1
ATOM 3048 O O . LEU B 1 180 ? -13.117 -23.531 -17.219 1 96.88 180 LEU B O 1
ATOM 3052 N N . GLU B 1 181 ? -13.789 -22.047 -15.711 1 96.31 181 GLU B N 1
ATOM 3053 C CA . GLU B 1 181 ? -14.484 -21.25 -16.719 1 96.31 181 GLU B CA 1
ATOM 3054 C C . GLU B 1 181 ? -13.523 -20.75 -17.781 1 96.31 181 GLU B C 1
ATOM 3056 O O . GLU B 1 181 ? -12.359 -20.469 -17.5 1 96.31 181 GLU B O 1
ATOM 3061 N N . GLY B 1 182 ? -14.016 -20.625 -19.047 1 95.69 182 GLY B N 1
ATOM 3062 C CA . GLY B 1 182 ? -13.242 -20.031 -20.125 1 95.69 182 GLY B CA 1
ATOM 3063 C C . GLY B 1 182 ? -12.297 -21.016 -20.797 1 95.69 182 GLY B C 1
ATOM 3064 O O . GLY B 1 182 ? -11.297 -20.609 -21.391 1 95.69 182 GLY B O 1
ATOM 3065 N N . ASN B 1 183 ? -12.5 -22.25 -20.625 1 96.25 183 ASN B N 1
ATOM 3066 C CA . ASN B 1 183 ? -11.742 -23.281 -21.344 1 96.25 183 ASN B CA 1
ATOM 3067 C C . ASN B 1 183 ? -12.523 -23.812 -22.531 1 96.25 183 ASN B C 1
ATOM 3069 O O . ASN B 1 183 ? -13.539 -23.25 -22.938 1 96.25 183 ASN B O 1
ATOM 3073 N N . LEU B 1 184 ? -11.969 -24.844 -23.266 1 95.56 184 LEU B N 1
ATOM 3074 C CA . LEU B 1 184 ? -12.5 -25.297 -24.547 1 95.56 184 LEU B CA 1
ATOM 3075 C C . LEU B 1 184 ? -13.633 -26.297 -24.344 1 95.56 184 LEU B C 1
ATOM 3077 O O . LEU B 1 184 ? -13.773 -27.25 -25.125 1 95.56 184 LEU B O 1
ATOM 3081 N N . PHE B 1 185 ? -14.312 -26.234 -23.328 1 94.56 185 PHE B N 1
ATOM 3082 C CA . PHE B 1 185 ? -15.469 -27.078 -23.047 1 94.56 185 PHE B CA 1
ATOM 3083 C C . PHE B 1 185 ? -16.484 -26.328 -22.188 1 94.56 185 PHE B C 1
ATOM 3085 O O . PHE B 1 185 ? -16.156 -25.328 -21.562 1 94.56 185 PHE B O 1
ATOM 3092 N N . GLU B 1 186 ? -17.688 -26.766 -22.141 1 93.94 186 GLU B N 1
ATOM 3093 C CA . GLU B 1 186 ? -18.734 -26.219 -21.297 1 93.94 186 GLU B CA 1
ATOM 3094 C C . GLU B 1 186 ? -18.797 -26.922 -19.953 1 93.94 186 GLU B C 1
ATOM 3096 O O . GLU B 1 186 ? -18.531 -28.125 -19.859 1 93.94 186 GLU B O 1
ATOM 3101 N N . MET B 1 187 ? -19.25 -26.266 -19 1 91.38 187 MET B N 1
ATOM 3102 C CA . MET B 1 187 ? -19.312 -26.812 -17.656 1 91.38 187 MET B CA 1
ATOM 3103 C C . MET B 1 187 ? -20.234 -28.016 -17.578 1 91.38 187 MET B C 1
ATOM 3105 O O . MET B 1 187 ? -20.016 -28.922 -16.766 1 91.38 187 MET B O 1
ATOM 3109 N N . LYS B 1 188 ? -21.188 -28.016 -18.453 1 93.25 188 LYS B N 1
ATOM 3110 C CA . LYS B 1 188 ? -22.078 -29.172 -18.516 1 93.25 188 LYS B CA 1
ATOM 3111 C C . LYS B 1 188 ? -21.312 -30.453 -18.781 1 93.25 188 LYS B C 1
ATOM 3113 O O . LYS B 1 188 ? -21.672 -31.516 -18.266 1 93.25 188 LYS B O 1
ATOM 3118 N N . ALA B 1 189 ? -20.312 -30.375 -19.609 1 94.56 189 ALA B N 1
ATOM 3119 C CA . ALA B 1 189 ? -19.484 -31.531 -19.938 1 94.56 189 ALA B CA 1
ATOM 3120 C C . ALA B 1 189 ? -18.734 -32.031 -18.703 1 94.56 189 ALA B C 1
ATOM 3122 O O . ALA B 1 189 ? -18.547 -33.25 -18.547 1 94.56 189 ALA B O 1
ATOM 3123 N N . LEU B 1 190 ? -18.359 -31.141 -17.859 1 92.94 190 LEU B N 1
ATOM 3124 C CA . LEU B 1 190 ? -17.688 -31.5 -16.625 1 92.94 190 LEU B CA 1
ATOM 3125 C C . LEU B 1 190 ? -18.609 -32.312 -15.711 1 92.94 190 LEU B C 1
ATOM 3127 O O . LEU B 1 190 ? -18.172 -33.25 -15.055 1 92.94 190 LEU B O 1
ATOM 3131 N N . GLN B 1 191 ? -19.875 -31.969 -15.719 1 93.62 191 GLN B N 1
ATOM 3132 C CA . GLN B 1 191 ? -20.875 -32.625 -14.875 1 93.62 191 GLN B CA 1
ATOM 3133 C C . GLN B 1 191 ? -21.031 -34.094 -15.25 1 93.62 191 GLN B C 1
ATOM 3135 O O . GLN B 1 191 ? -21.516 -34.906 -14.453 1 93.62 191 GLN B O 1
ATOM 3140 N N . GLU B 1 192 ? -20.641 -34.406 -16.422 1 93.81 192 GLU B N 1
ATOM 3141 C CA . GLU B 1 192 ? -20.828 -35.75 -16.938 1 93.81 192 GLU B CA 1
ATOM 3142 C C . GLU B 1 192 ? -19.625 -36.625 -16.625 1 93.81 192 GLU B C 1
ATOM 3144 O O . GLU B 1 192 ? -19.672 -37.844 -16.828 1 93.81 192 GLU B O 1
ATOM 3149 N N . LEU B 1 193 ? -18.625 -36.062 -16.172 1 93.38 193 LEU B N 1
ATOM 3150 C CA . LEU B 1 193 ? -17.406 -36.812 -15.906 1 93.38 193 LEU B CA 1
ATOM 3151 C C . LEU B 1 193 ? -17.562 -37.688 -14.664 1 93.38 193 LEU B C 1
ATOM 3153 O O . LEU B 1 193 ? -18.312 -37.344 -13.75 1 93.38 193 LEU B O 1
ATOM 3157 N N . GLU B 1 194 ? -16.797 -38.75 -14.695 1 93.81 194 GLU B N 1
ATOM 3158 C CA . GLU B 1 194 ? -16.719 -39.562 -13.508 1 93.81 194 GLU B CA 1
ATOM 3159 C C . GLU B 1 194 ? -16.203 -38.781 -12.305 1 93.81 194 GLU B C 1
ATOM 3161 O O . GLU B 1 194 ? -15.25 -38.031 -12.43 1 93.81 194 GLU B O 1
ATOM 3166 N N . GLY B 1 195 ? -16.875 -38.969 -11.156 1 93.94 195 GLY B N 1
ATOM 3167 C CA . GLY B 1 195 ? -16.406 -38.375 -9.93 1 93.94 195 GLY B CA 1
ATOM 3168 C C . GLY B 1 195 ? -17.016 -37 -9.664 1 93.94 195 GLY B C 1
ATOM 3169 O O . GLY B 1 195 ? -16.812 -36.438 -8.586 1 93.94 195 GLY B O 1
ATOM 3170 N N . TYR B 1 196 ? -17.703 -36.5 -10.602 1 95.12 196 TYR B N 1
ATOM 3171 C CA . TYR B 1 196 ? -18.281 -35.188 -10.445 1 95.12 196 TYR B CA 1
ATOM 3172 C C . TYR B 1 196 ? -19.156 -35.094 -9.203 1 95.12 196 TYR B C 1
ATOM 3174 O O . TYR B 1 196 ? -19.141 -34.094 -8.484 1 95.12 196 TYR B O 1
ATOM 3182 N N . GLU B 1 197 ? -19.922 -36.094 -8.938 1 94.69 197 GLU B N 1
ATOM 3183 C CA . GLU B 1 197 ? -20.766 -36.125 -7.75 1 94.69 197 GLU B CA 1
ATOM 3184 C C . GLU B 1 197 ? -19.938 -36.031 -6.473 1 94.69 197 GLU B C 1
ATOM 3186 O O . GLU B 1 197 ? -20.312 -35.344 -5.523 1 94.69 197 GLU B O 1
ATOM 3191 N N . GLN B 1 198 ? -18.891 -36.781 -6.488 1 95.19 198 GLN B N 1
ATOM 3192 C CA . GLN B 1 198 ? -17.984 -36.75 -5.344 1 95.19 198 GLN B CA 1
ATOM 3193 C C . GLN B 1 198 ? -17.453 -35.344 -5.133 1 95.19 198 GLN B C 1
ATOM 3195 O O . GLN B 1 198 ? -17.406 -34.844 -4.004 1 95.19 198 GLN B O 1
ATOM 3200 N N . TYR B 1 199 ? -17 -34.75 -6.18 1 95.06 199 TYR B N 1
ATOM 3201 C CA . TYR B 1 199 ? -16.547 -33.375 -6.129 1 95.06 199 TYR B CA 1
ATOM 3202 C C . TYR B 1 199 ? -17.641 -32.469 -5.594 1 95.06 199 TYR B C 1
ATOM 3204 O O . TYR B 1 199 ? -17.391 -31.609 -4.738 1 95.06 199 TYR B O 1
ATOM 3212 N N . MET B 1 200 ? -18.859 -32.531 -6.082 1 94.69 200 MET B N 1
ATOM 3213 C CA . MET B 1 200 ? -19.984 -31.688 -5.684 1 94.69 200 MET B CA 1
ATOM 3214 C C . MET B 1 200 ? -20.266 -31.844 -4.195 1 94.69 200 MET B C 1
ATOM 3216 O O . MET B 1 200 ? -20.688 -30.875 -3.541 1 94.69 200 MET B O 1
ATOM 3220 N N . GLU B 1 201 ? -20.094 -33 -3.67 1 95.12 201 GLU B N 1
ATOM 3221 C CA . GLU B 1 201 ? -20.266 -33.219 -2.234 1 95.12 201 GLU B CA 1
ATOM 3222 C C . GLU B 1 201 ? -19.281 -32.344 -1.438 1 95.12 201 GLU B C 1
ATOM 3224 O O . GLU B 1 201 ? -19.672 -31.719 -0.451 1 95.12 201 GLU B O 1
ATOM 3229 N N . ARG B 1 202 ? -18.078 -32.406 -1.933 1 94.75 202 ARG B N 1
ATOM 3230 C CA . ARG B 1 202 ? -17.062 -31.578 -1.28 1 94.75 202 ARG B CA 1
ATOM 3231 C C . ARG B 1 202 ? -17.375 -30.094 -1.419 1 94.75 202 ARG B C 1
ATOM 3233 O O . ARG B 1 202 ? -17.281 -29.344 -0.452 1 94.75 202 ARG B O 1
ATOM 3240 N N . PHE B 1 203 ? -17.75 -29.688 -2.525 1 94.12 203 PHE B N 1
ATOM 3241 C CA . PHE B 1 203 ? -18.094 -28.297 -2.832 1 94.12 203 PHE B CA 1
ATOM 3242 C C . PHE B 1 203 ? -19.219 -27.797 -1.93 1 94.12 203 PHE B C 1
ATOM 3244 O O . PHE B 1 203 ? -19.094 -26.75 -1.308 1 94.12 203 PHE B O 1
ATOM 3251 N N . THR B 1 204 ? -20.297 -28.547 -1.878 1 92.75 204 THR B N 1
ATOM 3252 C CA . THR B 1 204 ? -21.469 -28.188 -1.099 1 92.75 204 THR B CA 1
ATOM 3253 C C . THR B 1 204 ? -21.141 -28.156 0.392 1 92.75 204 THR B C 1
ATOM 3255 O O . THR B 1 204 ? -21.641 -27.297 1.124 1 92.75 204 THR B O 1
ATOM 3258 N N . ALA B 1 205 ? -20.297 -29.062 0.8 1 91.88 205 ALA B N 1
ATOM 3259 C CA . ALA B 1 205 ? -19.906 -29.125 2.207 1 91.88 205 ALA B CA 1
ATOM 3260 C C . ALA B 1 205 ? -19.172 -27.859 2.625 1 91.88 205 ALA B C 1
ATOM 3262 O O . ALA B 1 205 ? -19.359 -27.359 3.74 1 91.88 205 ALA B O 1
ATOM 3263 N N . THR B 1 206 ? -18.359 -27.406 1.741 1 88.44 206 THR B N 1
ATOM 3264 C CA . THR B 1 206 ? -17.562 -26.219 2.02 1 88.44 206 THR B CA 1
ATOM 3265 C C . THR B 1 206 ? -18.438 -24.969 1.946 1 88.44 206 THR B C 1
ATOM 3267 O O . THR B 1 206 ? -18.297 -24.047 2.754 1 88.44 206 THR B O 1
ATOM 3270 N N . LYS B 1 207 ? -19.328 -24.812 0.974 1 84.5 207 LYS B N 1
ATOM 3271 C CA . LYS B 1 207 ? -20.234 -23.688 0.828 1 84.5 207 LYS B CA 1
ATOM 3272 C C . LYS B 1 207 ? -21.125 -23.531 2.059 1 84.5 207 LYS B C 1
ATOM 3274 O O . LYS B 1 207 ? -21.406 -22.406 2.482 1 84.5 207 LYS B O 1
ATOM 3279 N N . LYS B 1 208 ? -21.531 -24.609 2.551 1 71.88 208 LYS B N 1
ATOM 3280 C CA . LYS B 1 208 ? -22.391 -24.562 3.73 1 71.88 208 LYS B CA 1
ATOM 3281 C C . LYS B 1 208 ? -21.641 -24.031 4.941 1 71.88 208 LYS B C 1
ATOM 3283 O O . LYS B 1 208 ? -22.203 -23.328 5.777 1 71.88 208 LYS B O 1
ATOM 3288 N N . LYS B 1 209 ? -20.375 -24.234 4.973 1 69.19 209 LYS B N 1
ATOM 3289 C CA . LYS B 1 209 ? -19.594 -23.797 6.117 1 69.19 209 LYS B CA 1
ATOM 3290 C C . LYS B 1 209 ? -19.391 -22.281 6.098 1 69.19 209 LYS B C 1
ATOM 3292 O O . LYS B 1 209 ? -19.328 -21.656 7.152 1 69.19 209 LYS B O 1
ATOM 3297 N N . PHE B 1 210 ? -19.219 -21.828 4.945 1 65.56 210 PHE B N 1
ATOM 3298 C CA . PHE B 1 210 ? -18.938 -20.391 4.91 1 65.56 210 PHE B CA 1
ATOM 3299 C C . PHE B 1 210 ? -20.203 -19.594 4.645 1 65.56 210 PHE B C 1
ATOM 3301 O O . PHE B 1 210 ? -20.188 -18.359 4.668 1 65.56 210 PHE B O 1
ATOM 3308 N N . ALA B 1 211 ? -21.172 -20.156 4.32 1 55.19 211 ALA B N 1
ATOM 3309 C CA . ALA B 1 211 ? -22.453 -19.484 4.195 1 55.19 211 ALA B CA 1
ATOM 3310 C C . ALA B 1 211 ? -23.062 -19.203 5.566 1 55.19 211 ALA B C 1
ATOM 3312 O O . ALA B 1 211 ? -22.844 -19.969 6.516 1 55.19 211 ALA B O 1
#

Secondary structure (DSSP, 8-state):
---HHHHHHHHH--EEE--SS--S---GGGGG-TT-SEEE--SS--S---GGGGG-TT--EEE--SS--S---GGGGG-TT--EEE--SS---S--GGGGG-SS--EEE--SS---EE-GGGGG---SEEE-TTS---EE-GGGGG-TT--EEE--SS---GGGS-HHHHHS----EEE-TTSSS-HHHHHTSTTHHHHHHHHHHHHHHH-/---HHHHHHHHH--EEE--SS--S---GGGGG-TT-SEEE--SS--S---GGGGG-TT--EEE--SS--S---GGGGG-TT--EEE--SS---S--GGGGG-SS--EEE--SS---EE-GGGGG---SEEE--SS---EE-GGGGG-TT--EEE--SS---GGGS-THHHHS----EEE-TTSSS-HHHHHTSTTHHHHHHHHHHHHHHH-

pLDDT: mean 94.23, std 8.23, range [42.59, 98.94]

Organism: Callorhinchus milii (NCBI:txid7868)

Foldseek 3Di:
DPDPVVLVVLQPEAEDEPEPDQDQADDLCNLSSQNYQYYAHEHYAHQEYDLSVLSNQNHAYYAHEQYAHQAYDLSLLNNANHAYYHHHNYAHADDHLSQLSHQNHAEYAHDNYAHAEDDLSCLSHQYQEYHHHHYQHAAYDLSVQNNANHAYYAHEQNQYDPVRDDCCCLARHLHQYYHYHNYPDDVVVVCPDPNNVVSPVSNVVVVVVVD/DPDPVVLVVLQPEAEDAPAPDQDQADDLCNLSSQNYQYYAHEHYAYQEYDLSVLSNQNHAEYAHEQYAHQAYDLSLLNNANHAYYHHHNYAHADDHLSQLSHQNHAEYAHDNYAHAEDDLSCLSHQYQEYHHHHYQHAAYDLSVQNNANHAYYEHEQNQYDPVRDDCCCLARHLHQHYHYHNYPDDVVVVCPDPNNVVSPVSNVVVVVVVD